Protein AF-A0A352N888-F1 (afdb_monomer_lite)

Foldseek 3Di:
DQAAEFEEEFAPDPLGVLVQVVLVVVLCVVPVSYDYDYDHDYAVLQVDFDDQPAPDDLCRRPVRVVVCQVVVVGFKYKDQPLSADVPHDPQKDKFWDPQFDQLFKFKFFAPVCLVVLVCVVPPDLPDAFEEEDRYPLVVVLCCVVNVNYDYDHDDDDPVVRNVCRNVVVGRMYIDTPLSCVSVVNNVRGSGTDDCVSRPGGPSRRIMMMMGGQPDVVVLVVLQVQFDAEEEAECEAADNVQGDPVRLVLQQQFQEEEEEDRHDPVSNVSHDPNHHYHYQYDDPPDDHDDPVNVLVVSVVCRSHSTSYYYYFYAFCVPVNCVVVSVVSCVSSVGHYDYHTGHHLLNLVCVFLLHQDDPPFFPHEEEEEADPPDDRDPPPADLCNLQVGKYKYWPCLQVQLVPLVVNVVSPPDQQWKKKKWWSRPHLQPTDIDIDGSVVSNVDRDPDPDPDITIMMITGPSNDPVRGDFQDFLQSQFEEEEQDEPLCQVVLCVLCVVRSYHYDYDHQWYKAFPDDPCPVVVQQVAQEEEEEALVLLVLSVVSCVVVVHDPVSGHAYQYAADRNQVSCVVVVHGHPFHQDDDNDLVSSLVRCLVPPAAAGEYEYEAAPPDDCVNVVSSVVRNYHYDYDHRIYIDGDEDQDDGDGQAYEALDLSSVVSCCVRPRPCVCANHEYEYLDDRNVVSCVVVVPDHHYQYFPHSDSSSRSVSSSVVSVVVVVVVVD

pLDDT: mean 87.24, std 11.99, range [39.78, 98.56]

Sequence (717 aa):
MKRVKIKVGTRGSKLSVAQTSDSLDKLKAILPCIEFKLETVSTPGDRDRKTDLKVSPADFFTKDLDDAIRSRKIDCAIHSAKDLPDPMPEGIDWFWLPWCEDARDVIIMPEMAKLRILKLKIINRKSKMRIGVSSARREEYCRKKFPKAELLPIRGNIDDRIAQLDAGKFDMLIMAAAGLKRLGLENRISEYIDERELAPPEGQGWLALTYRKEDGIFNEIRKLFVKSVVFAGAGPGDADLATLAAVDALRICDVCLYDALISSDLLKNLPETARMLFVGKRSGCHSMKQDEINALIAKFARQGKSVVRLKGGDPTIFGRLAEEIETLDKLELPYRVIPGVSSLNAVGATGLMLTRRGLSRGFSVMTPRRSGSSEFQHVSKEERLSFPSVFFMGLSETANIAKFLIKDGRSRNTPAAVVISAGNEIQQEVIIGSLSGFARSVIKIPGSEAPGIFIVGENADPKYLLKKNGALQGKKILLTCSDSIMDKAVNKVRELGGIPVRMPMIRLEENRRDACSTLLKTYDWIMLTSPSAVKIFIESLKKERYDFRRLPKIIVCGPGTADEFRRNGISPDIEASDSYGAEGLLKAITLHVKKGDKVLRLCSDKASKEISCELRKLGATVTDEILYRNVLVKYDKLPEFDAAIFASSSAVESFRANFGLEKLKGKDTVVIGRPTLGTLKKFKYKGSIILAKEATINGCIESLAEKLIEKKILNQR

Structure (mmCIF, N/CA/C/O backbone):
data_AF-A0A352N888-F1
#
_entry.id   AF-A0A352N888-F1
#
loop_
_atom_site.group_PDB
_atom_site.id
_atom_site.type_symbol
_atom_site.label_atom_id
_atom_site.label_alt_id
_atom_site.label_comp_id
_atom_site.label_asym_id
_atom_site.label_entity_id
_atom_site.label_seq_id
_atom_site.pdbx_PDB_ins_code
_atom_site.Cartn_x
_atom_site.Cartn_y
_atom_site.Cartn_z
_atom_site.occupancy
_atom_site.B_iso_or_equiv
_atom_site.auth_seq_id
_atom_site.auth_comp_id
_atom_site.auth_asym_id
_atom_site.auth_atom_id
_atom_site.pdbx_PDB_model_num
ATOM 1 N N . MET A 1 1 ? -31.368 -34.294 15.767 1.00 55.78 1 MET A N 1
ATOM 2 C CA . MET A 1 1 ? -29.961 -34.069 15.355 1.00 55.78 1 MET A CA 1
ATOM 3 C C . MET A 1 1 ? -29.058 -34.379 16.541 1.00 55.78 1 MET A C 1
ATOM 5 O O . MET A 1 1 ? -29.408 -33.975 17.645 1.00 55.78 1 MET A O 1
ATOM 9 N N . LYS A 1 2 ? -27.957 -35.123 16.358 1.00 68.88 2 LYS A N 1
ATOM 10 C CA . LYS A 1 2 ? -26.985 -35.366 17.442 1.00 68.88 2 LYS A CA 1
ATOM 11 C C . LYS A 1 2 ? -26.352 -34.023 17.836 1.00 68.88 2 LYS A C 1
ATOM 13 O O . LYS A 1 2 ? -25.836 -33.335 16.963 1.00 68.88 2 LYS A O 1
ATOM 18 N N . ARG A 1 3 ? -26.436 -33.640 19.115 1.00 83.12 3 ARG A N 1
ATOM 19 C CA . ARG A 1 3 ? -25.760 -32.445 19.647 1.00 83.12 3 ARG A CA 1
ATOM 20 C C . ARG A 1 3 ? -24.332 -32.804 20.044 1.00 83.12 3 ARG A C 1
ATOM 22 O O . ARG A 1 3 ? -24.127 -33.825 20.700 1.00 83.12 3 ARG A O 1
ATOM 29 N N . VAL A 1 4 ? -23.370 -31.975 19.656 1.00 93.00 4 VAL A N 1
ATOM 30 C CA . VAL A 1 4 ? -21.971 -32.103 20.088 1.00 93.00 4 VAL A CA 1
ATOM 31 C C . VAL A 1 4 ? -21.832 -31.404 21.434 1.00 93.00 4 VAL A C 1
ATOM 33 O O . VAL A 1 4 ? -22.221 -30.247 21.557 1.00 93.00 4 VAL A O 1
ATOM 36 N N . LYS A 1 5 ? -21.305 -32.091 22.450 1.00 94.94 5 LYS A N 1
ATOM 37 C CA . LYS A 1 5 ? -21.079 -31.508 23.779 1.00 94.94 5 LYS A CA 1
ATOM 38 C C . LYS A 1 5 ? -19.628 -31.060 23.902 1.00 94.94 5 LYS A C 1
ATOM 40 O O . LYS A 1 5 ? -18.742 -31.869 23.653 1.00 94.94 5 LYS A O 1
ATOM 45 N N . ILE A 1 6 ? -19.406 -29.812 24.305 1.00 96.56 6 ILE A N 1
ATOM 46 C CA . ILE A 1 6 ? -18.071 -29.219 24.463 1.00 96.56 6 ILE A CA 1
ATOM 47 C C . ILE A 1 6 ? -17.914 -28.693 25.888 1.00 96.56 6 ILE A C 1
ATOM 49 O O . ILE A 1 6 ? -18.720 -27.877 26.341 1.00 96.56 6 ILE A O 1
ATOM 53 N N . LYS A 1 7 ? -16.867 -29.131 26.591 1.00 97.12 7 LYS A N 1
ATOM 54 C CA . LYS A 1 7 ? -16.485 -28.599 27.904 1.00 97.12 7 LYS A CA 1
ATOM 55 C C . LYS A 1 7 ? -15.584 -27.380 27.739 1.00 97.12 7 LYS A C 1
ATOM 57 O O . LYS A 1 7 ? -14.495 -27.483 27.180 1.00 97.12 7 LYS A O 1
ATOM 62 N N . VAL A 1 8 ? -16.013 -26.240 28.264 1.00 97.19 8 VAL A N 1
ATOM 63 C CA . VAL A 1 8 ? -15.308 -24.963 28.128 1.00 97.19 8 VAL A CA 1
ATOM 64 C C . VAL A 1 8 ? -14.753 -24.545 29.478 1.00 97.19 8 VAL A C 1
ATOM 66 O O . VAL A 1 8 ? -15.510 -24.283 30.410 1.00 97.19 8 VAL A O 1
ATOM 69 N N . GLY A 1 9 ? -13.432 -24.466 29.579 1.00 94.44 9 GLY A N 1
ATOM 70 C CA . GLY A 1 9 ? -12.739 -23.998 30.767 1.00 94.44 9 GLY A CA 1
ATOM 71 C C . GLY A 1 9 ? -12.758 -22.482 30.908 1.00 94.44 9 GLY A C 1
ATOM 72 O O . GLY A 1 9 ? -12.580 -21.740 29.940 1.00 94.44 9 GLY A O 1
ATOM 73 N N . THR A 1 10 ? -12.907 -22.013 32.143 1.00 93.12 10 THR A N 1
ATOM 74 C CA . THR A 1 10 ? -12.678 -20.612 32.505 1.00 93.12 10 THR A CA 1
ATOM 75 C C . THR A 1 10 ? -12.127 -20.479 33.920 1.00 93.12 10 THR A C 1
ATOM 77 O O . THR A 1 10 ? -12.243 -21.392 34.740 1.00 93.12 10 THR A O 1
ATOM 80 N N . ARG A 1 11 ? -11.532 -19.328 34.233 1.00 89.31 11 ARG A N 1
ATOM 81 C CA . ARG A 1 11 ? -11.118 -18.996 35.604 1.00 89.31 11 ARG A CA 1
ATOM 82 C C . ARG A 1 11 ? -12.330 -18.672 36.474 1.00 89.31 11 ARG A C 1
ATOM 84 O O . ARG A 1 11 ? -13.350 -18.197 35.984 1.00 89.31 11 ARG A O 1
ATOM 91 N N . GLY A 1 12 ? -12.190 -18.852 37.786 1.00 85.69 12 GLY A N 1
ATOM 92 C CA . GLY A 1 12 ? -13.274 -18.619 38.749 1.00 85.69 12 GLY A CA 1
ATOM 93 C C . GLY A 1 12 ? -13.625 -17.146 38.997 1.00 85.69 12 GLY A C 1
ATOM 94 O O . GLY A 1 12 ? -14.598 -16.864 39.693 1.00 85.69 12 GLY A O 1
ATOM 95 N N . SER A 1 13 ? -12.852 -16.191 38.466 1.00 86.56 13 SER A N 1
ATOM 96 C CA . SER A 1 13 ? -13.155 -14.765 38.636 1.00 86.56 13 SER A CA 1
ATOM 97 C C . SER A 1 13 ? -14.479 -14.390 37.954 1.00 86.56 13 SER A C 1
ATOM 99 O O . SER A 1 13 ? -14.783 -14.879 36.865 1.00 86.56 13 SER A O 1
ATOM 101 N N . LYS A 1 14 ? -15.247 -13.465 38.548 1.00 89.69 14 LYS A N 1
ATOM 102 C CA . LYS A 1 14 ? -16.517 -12.983 37.969 1.00 89.69 14 LYS A CA 1
ATOM 103 C C . LYS A 1 14 ? -16.363 -12.490 36.530 1.00 89.69 14 LYS A C 1
ATOM 105 O O . LYS A 1 14 ? -17.192 -12.812 35.689 1.00 89.69 14 LYS A O 1
ATOM 110 N N . LEU A 1 15 ? -15.286 -11.754 36.239 1.00 91.50 15 LEU A N 1
ATOM 111 C CA . LEU A 1 15 ? -14.993 -11.277 34.885 1.00 91.50 15 LEU A CA 1
ATOM 112 C C . LEU A 1 15 ? -14.774 -12.443 33.917 1.00 91.50 15 LEU A C 1
ATOM 114 O O . LEU A 1 15 ? -15.304 -12.424 32.811 1.00 91.50 15 LEU A O 1
ATOM 118 N N . SER A 1 16 ? -13.999 -13.448 34.331 1.00 91.31 16 SER A N 1
ATOM 119 C CA . SER A 1 16 ? -13.699 -14.626 33.513 1.00 91.31 16 SER A CA 1
ATOM 120 C C . SER A 1 16 ? -14.950 -15.448 33.211 1.00 91.31 16 SER A C 1
ATOM 122 O O . SER A 1 16 ? -15.167 -15.832 32.063 1.00 91.31 16 SER A O 1
ATOM 124 N N . VAL A 1 17 ? -15.815 -15.647 34.205 1.00 93.25 17 VAL A N 1
ATOM 125 C CA . VAL A 1 17 ? -17.104 -16.321 34.014 1.00 93.25 17 VAL A CA 1
ATOM 126 C C . VAL A 1 17 ? -18.014 -15.502 33.095 1.00 93.25 17 VAL A C 1
ATOM 128 O O . VAL A 1 17 ? -18.524 -16.052 32.124 1.00 93.25 17 VAL A O 1
ATOM 131 N N . ALA A 1 18 ? -18.153 -14.193 33.333 1.00 93.44 18 ALA A N 1
ATOM 132 C CA . ALA A 1 18 ? -19.006 -13.313 32.531 1.00 93.44 18 ALA A CA 1
ATOM 133 C C . ALA A 1 18 ? -18.583 -13.273 31.053 1.00 93.44 18 ALA A C 1
ATOM 135 O O . ALA A 1 18 ? -19.405 -13.512 30.173 1.00 93.44 18 ALA A O 1
ATOM 136 N N . GLN A 1 19 ? -17.292 -13.053 30.771 1.00 94.31 19 GLN A N 1
ATOM 137 C CA . GLN A 1 19 ? -16.786 -13.005 29.392 1.00 94.31 19 GLN A CA 1
ATOM 138 C C . GLN A 1 19 ? -16.928 -14.356 28.671 1.00 94.31 19 GLN A C 1
ATOM 140 O O . GLN A 1 19 ? -17.168 -14.391 27.464 1.00 94.31 19 GLN A O 1
ATOM 145 N N . THR A 1 20 ? -16.776 -15.468 29.403 1.00 95.81 20 THR A N 1
ATOM 146 C CA . THR A 1 20 ? -16.915 -16.811 28.829 1.00 95.81 20 THR A CA 1
ATOM 147 C C . THR A 1 20 ? -18.380 -17.089 28.532 1.00 95.81 20 THR A C 1
ATOM 149 O O . THR A 1 20 ? -18.689 -17.462 27.411 1.00 95.81 20 THR A O 1
ATOM 152 N N . SER A 1 21 ? -19.285 -16.837 29.484 1.00 95.25 21 SER A N 1
ATOM 153 C CA . SER A 1 21 ? -20.726 -17.039 29.294 1.00 95.25 21 SER A CA 1
ATOM 154 C C . SER A 1 21 ? -21.257 -16.247 28.100 1.00 95.25 21 SER A C 1
ATOM 156 O O . SER A 1 21 ? -21.845 -16.842 27.205 1.00 95.25 21 SER A O 1
ATOM 158 N N . ASP A 1 22 ? -20.957 -14.945 28.026 1.00 95.19 22 ASP A N 1
ATOM 159 C CA . ASP A 1 22 ? -21.370 -14.087 26.904 1.00 95.19 22 ASP A CA 1
ATOM 160 C C . ASP A 1 22 ? -20.848 -14.611 25.553 1.00 95.19 22 ASP A C 1
ATOM 162 O O . ASP A 1 22 ? -21.577 -14.666 24.561 1.00 95.19 22 ASP A O 1
ATOM 166 N N . SER A 1 23 ? -19.595 -15.076 25.515 1.00 96.25 23 SER A N 1
ATOM 167 C CA . SER A 1 23 ? -19.020 -15.677 24.307 1.00 96.25 23 SER A CA 1
ATOM 168 C C . SER A 1 23 ? -19.720 -16.979 23.914 1.00 96.25 23 SER A C 1
ATOM 170 O O . SER A 1 23 ? -19.954 -17.216 22.730 1.00 96.25 23 SER A O 1
ATOM 172 N N . LEU A 1 24 ? -20.062 -17.828 24.885 1.00 96.12 24 LEU A N 1
ATOM 173 C CA . LEU A 1 24 ? -20.747 -19.097 24.639 1.00 96.12 24 LEU A CA 1
ATOM 174 C C . LEU A 1 24 ? -22.190 -18.896 24.186 1.00 96.12 24 LEU A C 1
ATOM 176 O O . LEU A 1 24 ? -22.634 -19.615 23.293 1.00 96.12 24 LEU A O 1
ATOM 180 N N . ASP A 1 25 ? -22.896 -17.905 24.727 1.00 95.75 25 ASP A N 1
ATOM 181 C CA . ASP A 1 25 ? -24.248 -17.555 24.289 1.00 95.75 25 ASP A CA 1
ATOM 182 C C . ASP A 1 25 ? -24.246 -17.107 22.822 1.00 95.75 25 ASP A C 1
ATOM 184 O O . ASP A 1 25 ? -25.047 -17.586 22.012 1.00 95.75 25 ASP A O 1
ATOM 188 N N . LYS A 1 26 ? -23.273 -16.272 22.438 1.00 96.75 26 LYS A N 1
ATOM 189 C CA . LYS A 1 26 ? -23.084 -15.843 21.046 1.00 96.75 26 LYS A CA 1
ATOM 190 C C . LYS A 1 26 ? -22.655 -16.995 20.131 1.00 96.75 26 LYS A C 1
ATOM 192 O O . LYS A 1 26 ? -23.202 -17.129 19.038 1.00 96.75 26 LYS A O 1
ATOM 197 N N . LEU A 1 27 ? -21.732 -17.863 20.562 1.00 96.31 27 LEU A N 1
ATOM 198 C CA . LEU A 1 27 ? -21.344 -19.055 19.793 1.00 96.31 27 LEU A CA 1
ATOM 199 C C . LEU A 1 27 ? -22.524 -20.012 19.598 1.00 96.31 27 LEU A C 1
ATOM 201 O O . LEU A 1 27 ? -22.714 -20.522 18.499 1.00 96.31 27 LEU A O 1
ATOM 205 N N . LYS A 1 28 ? -23.341 -20.233 20.630 1.00 95.25 28 LYS A N 1
ATOM 206 C CA . LYS A 1 28 ? -24.529 -21.096 20.576 1.00 95.25 28 LYS A CA 1
ATOM 207 C C . LYS A 1 28 ? -25.594 -20.557 19.623 1.00 95.25 28 LYS A C 1
ATOM 209 O O . LYS A 1 28 ? -26.256 -21.348 18.955 1.00 95.25 28 LYS A O 1
ATOM 214 N N . ALA A 1 29 ? -25.745 -19.235 19.534 1.00 96.12 29 ALA A N 1
ATOM 215 C CA . ALA A 1 29 ? -26.638 -18.606 18.564 1.00 96.12 29 ALA A CA 1
ATOM 216 C C . ALA A 1 29 ? -26.194 -18.861 17.110 1.00 96.12 29 ALA A C 1
ATOM 218 O O . ALA A 1 29 ? -27.038 -19.045 16.237 1.00 96.12 29 ALA A O 1
ATOM 219 N N . ILE A 1 30 ? -24.880 -18.915 16.859 1.00 96.19 30 ILE A N 1
ATOM 220 C CA . ILE A 1 30 ? -24.301 -19.198 15.534 1.00 96.19 30 ILE A CA 1
ATOM 221 C C . ILE A 1 30 ? -24.311 -20.708 15.234 1.00 96.19 30 ILE A C 1
ATOM 223 O O . ILE A 1 30 ? -24.574 -21.119 14.106 1.00 96.19 30 ILE A O 1
ATOM 227 N N . LEU A 1 31 ? -24.035 -21.540 16.242 1.00 95.69 31 LEU A N 1
ATOM 228 C CA . LEU A 1 31 ? -23.850 -22.989 16.135 1.00 95.69 31 LEU A CA 1
ATOM 229 C C . LEU A 1 31 ? -24.809 -23.746 17.075 1.00 95.69 31 LEU A C 1
ATOM 231 O O . LEU A 1 31 ? -24.374 -24.338 18.067 1.00 95.69 31 LEU A O 1
ATOM 235 N N . PRO A 1 32 ? -26.120 -23.803 16.766 1.00 93.56 32 PRO A N 1
ATOM 236 C CA . PRO A 1 32 ? -27.127 -24.425 17.636 1.00 93.56 32 PRO A CA 1
ATOM 237 C C . PRO A 1 32 ? -26.986 -25.953 17.764 1.00 93.56 32 PRO A C 1
ATOM 239 O O . PRO A 1 32 ? -27.636 -26.577 18.607 1.00 93.56 32 PRO A O 1
ATOM 242 N N . CYS A 1 33 ? -26.151 -26.578 16.928 1.00 93.44 33 CYS A N 1
ATOM 243 C CA . CYS A 1 33 ? -25.806 -27.997 17.011 1.00 93.44 33 CYS A CA 1
ATOM 244 C C . CYS A 1 33 ? -24.813 -28.321 18.143 1.00 93.44 33 CYS A C 1
ATOM 246 O O . CYS A 1 33 ? -24.632 -29.501 18.462 1.00 93.44 33 CYS A O 1
ATOM 248 N N . ILE A 1 34 ? -24.203 -27.304 18.761 1.00 95.06 34 ILE A N 1
ATOM 249 C CA . ILE A 1 34 ? -23.229 -27.450 19.841 1.00 95.06 34 ILE A CA 1
ATOM 250 C C . ILE A 1 34 ? -23.867 -27.076 21.182 1.00 95.06 34 ILE A C 1
ATOM 252 O O . ILE A 1 34 ? -24.512 -26.041 21.341 1.00 95.06 34 ILE A O 1
ATOM 256 N N . GLU A 1 35 ? -23.666 -27.935 22.172 1.00 95.00 35 GLU A N 1
ATOM 257 C CA . GLU A 1 35 ? -24.027 -27.712 23.564 1.00 95.00 35 GLU A CA 1
ATOM 258 C C . GLU A 1 35 ? -22.752 -27.444 24.372 1.00 95.00 35 GLU A C 1
ATOM 260 O O . GLU A 1 35 ? -21.935 -28.340 24.590 1.00 95.00 35 GLU A O 1
ATOM 265 N N . PHE A 1 36 ? -22.574 -26.199 24.812 1.00 95.56 36 PHE A N 1
ATOM 266 C CA . PHE A 1 36 ? -21.433 -25.803 25.634 1.00 95.56 36 PHE A CA 1
ATOM 267 C C . PHE A 1 36 ? -21.724 -26.017 27.120 1.00 95.56 36 PHE A C 1
ATOM 269 O O . PHE A 1 36 ? -22.759 -25.586 27.629 1.00 95.56 36 PHE A O 1
ATOM 276 N N . LYS A 1 37 ? -20.780 -26.641 27.826 1.00 95.19 37 LYS A N 1
ATOM 277 C CA . LYS A 1 37 ? -20.800 -26.811 29.279 1.00 95.19 37 LYS A CA 1
ATOM 278 C C . LYS A 1 37 ? -19.618 -26.066 29.888 1.00 95.19 37 LYS A C 1
ATOM 280 O O . LYS A 1 37 ? -18.471 -26.431 29.651 1.00 95.19 37 LYS A O 1
ATOM 285 N N . LEU A 1 38 ? -19.904 -25.039 30.681 1.00 95.00 38 LEU A N 1
ATOM 286 C CA . LEU A 1 38 ? -18.887 -24.261 31.384 1.00 95.00 38 LEU A CA 1
ATOM 287 C C . LEU A 1 38 ? -18.305 -25.061 32.560 1.00 95.00 38 LEU A C 1
ATOM 289 O O . LEU A 1 38 ? -19.057 -25.592 33.378 1.00 95.00 38 LEU A O 1
ATOM 293 N N . GLU A 1 39 ? -16.980 -25.109 32.671 1.00 92.44 39 GLU A N 1
ATOM 294 C CA . GLU A 1 39 ? -16.259 -25.690 33.805 1.00 92.44 39 GLU A CA 1
ATOM 295 C C . GLU A 1 39 ? -15.243 -24.678 34.351 1.00 92.44 39 GLU A C 1
ATOM 297 O O . GLU A 1 39 ? -14.449 -24.089 33.615 1.00 92.44 39 GLU A O 1
ATOM 302 N N . THR A 1 40 ? -15.273 -24.443 35.662 1.00 87.62 40 THR A N 1
ATOM 303 C CA . THR A 1 40 ? -14.330 -23.536 36.318 1.00 87.62 40 THR A CA 1
ATOM 304 C C . THR A 1 40 ? -13.068 -24.289 36.723 1.00 87.62 40 THR A C 1
ATOM 306 O O . THR A 1 40 ? -13.117 -25.290 37.437 1.00 87.62 40 THR A O 1
ATOM 309 N N . VAL A 1 41 ? -11.913 -23.791 36.285 1.00 81.50 41 VAL A N 1
ATOM 310 C CA . VAL A 1 41 ? -10.599 -24.316 36.670 1.00 81.50 41 VAL A CA 1
ATOM 311 C C . VAL A 1 41 ? -9.991 -23.372 37.697 1.00 81.50 41 VAL A C 1
ATOM 313 O O . VAL A 1 41 ? -9.923 -22.157 37.502 1.00 81.50 41 VAL A O 1
ATOM 316 N N . SER A 1 42 ? -9.583 -23.924 38.837 1.00 69.31 42 SER A N 1
ATOM 317 C CA . SER A 1 42 ? -8.995 -23.132 39.911 1.00 69.31 42 SER A CA 1
ATOM 318 C C . SER A 1 42 ? -7.508 -22.904 39.644 1.00 69.31 42 SER A C 1
ATOM 320 O O . SER A 1 42 ? -6.723 -23.844 39.722 1.00 69.31 42 SER A O 1
ATOM 322 N N . THR A 1 43 ? -7.143 -21.656 39.348 1.00 62.12 43 THR A N 1
ATOM 323 C CA . THR A 1 43 ? -5.779 -21.254 38.962 1.00 62.12 43 THR A CA 1
ATOM 324 C C . THR A 1 43 ? -4.991 -20.653 40.140 1.00 62.12 43 THR A C 1
ATOM 326 O O . THR A 1 43 ? -5.599 -20.007 41.004 1.00 62.12 43 THR A O 1
ATOM 329 N N . PRO A 1 44 ? -3.650 -20.791 40.216 1.00 56.94 44 PRO A N 1
ATOM 330 C CA . PRO A 1 44 ? -2.812 -20.094 41.188 1.00 56.94 44 PRO A CA 1
ATOM 331 C C . PRO A 1 44 ? -2.936 -18.575 41.096 1.00 56.94 44 PRO A C 1
ATOM 333 O O . PRO A 1 44 ? -2.892 -17.929 42.132 1.00 56.94 44 PRO A O 1
ATOM 336 N N . GLY A 1 45 ? -3.189 -17.992 39.918 1.00 54.19 45 GLY A N 1
ATOM 337 C CA . GLY A 1 45 ? -3.396 -16.544 39.763 1.00 54.19 45 GLY A CA 1
ATOM 338 C C . GLY A 1 45 ? -4.600 -15.980 40.536 1.00 54.19 45 GLY A C 1
ATOM 339 O O . GLY A 1 45 ? -4.640 -14.781 40.813 1.00 54.19 45 GLY A O 1
ATOM 340 N N . ASP A 1 46 ? -5.556 -16.833 40.924 1.00 54.44 46 ASP A N 1
ATOM 341 C CA . ASP A 1 46 ? -6.674 -16.475 41.810 1.00 54.44 46 ASP A CA 1
ATOM 342 C C . ASP A 1 46 ? -6.346 -16.688 43.307 1.00 54.44 46 ASP A C 1
ATOM 344 O O . ASP A 1 46 ? -6.984 -16.084 44.174 1.00 54.44 46 ASP A O 1
ATOM 348 N N . ARG A 1 47 ? -5.340 -17.519 43.628 1.00 55.22 47 ARG A N 1
ATOM 349 C CA . ARG A 1 47 ? -4.927 -17.874 45.003 1.00 55.22 47 ARG A CA 1
ATOM 350 C C . ARG A 1 47 ? -3.687 -17.106 45.483 1.00 55.22 47 ARG A C 1
ATOM 352 O O . ARG A 1 47 ? -3.553 -16.840 46.676 1.00 55.22 47 ARG A O 1
ATOM 359 N N . ASP A 1 48 ? -2.801 -16.720 44.570 1.00 61.12 48 ASP A N 1
ATOM 360 C CA . ASP A 1 48 ? -1.541 -16.035 44.836 1.00 61.12 48 ASP A CA 1
ATOM 361 C C . ASP A 1 48 ? -1.710 -14.513 44.746 1.00 61.12 48 ASP A C 1
ATOM 363 O O . ASP A 1 48 ? -1.771 -13.900 43.678 1.00 61.12 48 ASP A O 1
ATOM 367 N N . ARG A 1 49 ? -1.782 -13.889 45.924 1.00 61.41 49 ARG A N 1
ATOM 368 C CA . ARG A 1 49 ? -1.890 -12.433 46.087 1.00 61.41 49 ARG A CA 1
ATOM 369 C C . ARG A 1 49 ? -0.541 -11.754 46.362 1.00 61.41 49 ARG A C 1
ATOM 371 O O . ARG A 1 49 ? -0.538 -10.548 46.602 1.00 61.41 49 ARG A O 1
ATOM 378 N N . LYS A 1 50 ? 0.577 -12.495 46.359 1.00 58.88 50 LYS A N 1
ATOM 379 C CA . LYS A 1 50 ? 1.899 -12.007 46.793 1.00 58.88 50 LYS A CA 1
ATOM 380 C C . LYS A 1 50 ? 2.877 -11.788 45.632 1.00 58.88 50 LYS A C 1
ATOM 382 O O . LYS A 1 50 ? 3.623 -10.814 45.673 1.00 58.88 50 LYS A O 1
ATOM 387 N N . THR A 1 51 ? 2.857 -12.625 44.595 1.00 63.31 51 THR A N 1
ATOM 388 C CA . THR A 1 51 ? 3.816 -12.554 43.468 1.00 63.31 51 THR A CA 1
ATOM 389 C C . THR A 1 51 ? 3.595 -11.335 42.580 1.00 63.31 51 THR A C 1
ATOM 391 O O . THR A 1 51 ? 2.485 -11.175 42.077 1.00 63.31 51 THR A O 1
ATOM 394 N N . ASP A 1 52 ? 4.615 -10.487 42.346 1.00 62.47 52 ASP A N 1
ATOM 395 C CA . ASP A 1 52 ? 4.536 -9.275 41.503 1.00 62.47 52 ASP A CA 1
ATOM 396 C C . ASP A 1 52 ? 4.124 -9.585 40.035 1.00 62.47 52 ASP A C 1
ATOM 398 O O . ASP A 1 52 ? 4.822 -10.305 39.327 1.00 62.47 52 ASP A O 1
ATOM 402 N N . LEU A 1 53 ? 2.995 -9.033 39.550 1.00 65.38 53 LEU A N 1
ATOM 403 C CA . LEU A 1 53 ? 2.501 -9.226 38.171 1.00 65.38 53 LEU A CA 1
ATOM 404 C C . LEU A 1 53 ? 3.476 -8.668 37.140 1.00 65.38 53 LEU A C 1
ATOM 406 O O . LEU A 1 53 ? 3.468 -9.099 35.994 1.00 65.38 53 LEU A O 1
ATOM 410 N N . LYS A 1 54 ? 4.318 -7.712 37.541 1.00 63.31 54 LYS A N 1
ATOM 411 C CA . LYS A 1 54 ? 5.333 -7.116 36.671 1.00 63.31 54 LYS A CA 1
ATOM 412 C C . LYS A 1 54 ? 6.490 -8.070 36.350 1.00 63.31 54 LYS A C 1
ATOM 414 O O . LYS A 1 54 ? 7.191 -7.826 35.378 1.00 63.31 54 LYS A O 1
ATOM 419 N N . VAL A 1 55 ? 6.686 -9.123 37.149 1.00 65.06 55 VAL A N 1
ATOM 420 C CA . VAL A 1 55 ? 7.761 -10.126 36.987 1.00 65.06 55 VAL A CA 1
ATOM 421 C C . VAL A 1 55 ? 7.213 -11.548 36.830 1.00 65.06 55 VAL A C 1
ATOM 423 O O . VAL A 1 55 ? 7.955 -12.519 36.942 1.00 65.06 55 VAL A O 1
ATOM 426 N N . SER A 1 56 ? 5.904 -11.681 36.607 1.00 65.75 56 SER A N 1
ATOM 427 C CA . SER A 1 56 ? 5.261 -12.983 36.435 1.00 65.75 56 SER A CA 1
ATOM 428 C C . SER A 1 56 ? 5.537 -13.562 35.036 1.00 65.75 56 SER A C 1
ATOM 430 O O . SER A 1 56 ? 5.698 -12.790 34.088 1.00 65.75 56 SER A O 1
ATOM 432 N N . PRO A 1 57 ? 5.572 -14.900 34.885 1.00 68.88 57 PRO A N 1
ATOM 433 C CA . PRO A 1 57 ? 5.682 -15.559 33.581 1.00 68.88 57 PRO A CA 1
ATOM 434 C C . PRO A 1 57 ? 4.578 -15.134 32.600 1.00 68.88 57 PRO A C 1
ATOM 436 O O . PRO A 1 57 ? 3.473 -14.785 33.015 1.00 68.88 57 PRO A O 1
ATOM 439 N N . ALA A 1 58 ? 4.852 -15.204 31.293 1.00 70.62 58 ALA A N 1
ATOM 440 C CA . ALA A 1 58 ? 3.903 -14.794 30.249 1.00 70.62 58 ALA A CA 1
ATOM 441 C C . ALA A 1 58 ? 2.606 -15.628 30.231 1.00 70.62 58 ALA A C 1
ATOM 443 O O . ALA A 1 58 ? 1.560 -15.129 29.834 1.00 70.62 58 ALA A O 1
ATOM 444 N N . ASP A 1 59 ? 2.663 -16.876 30.697 1.00 71.75 59 ASP A N 1
ATOM 445 C CA . ASP A 1 59 ? 1.554 -17.831 30.774 1.00 71.75 59 ASP A CA 1
ATOM 446 C C . ASP A 1 59 ? 0.866 -17.854 32.153 1.00 71.75 59 ASP A C 1
ATOM 448 O O . ASP A 1 59 ? 0.016 -18.708 32.410 1.00 71.75 59 ASP A O 1
ATOM 452 N N . PHE A 1 60 ? 1.191 -16.912 33.050 1.00 74.56 60 PHE A N 1
ATOM 453 C CA . PHE A 1 60 ? 0.724 -16.902 34.445 1.00 74.56 60 PHE A CA 1
ATOM 454 C C . PHE A 1 60 ? -0.803 -17.038 34.598 1.00 74.56 60 PHE A C 1
ATOM 456 O O . PHE A 1 60 ? -1.284 -17.580 35.592 1.00 74.56 60 PHE A O 1
ATOM 463 N N . PHE A 1 61 ? -1.576 -16.553 33.621 1.00 72.94 61 PHE A N 1
ATOM 464 C CA . PHE A 1 61 ? -3.040 -16.612 33.636 1.00 72.94 61 PHE A CA 1
ATOM 465 C C . PHE A 1 61 ? -3.654 -17.716 32.769 1.00 72.94 61 PHE A C 1
ATOM 467 O O . PHE A 1 61 ? -4.871 -17.913 32.848 1.00 72.94 61 PHE A O 1
ATOM 474 N N . THR A 1 62 ? -2.866 -18.403 31.938 1.00 83.25 62 THR A N 1
ATOM 475 C CA . THR A 1 62 ? -3.371 -19.399 30.976 1.00 83.25 62 THR A CA 1
ATOM 476 C C . THR A 1 62 ? -2.926 -20.819 31.299 1.00 83.25 62 THR A C 1
ATOM 478 O O . THR A 1 62 ? -3.678 -21.749 31.018 1.00 83.25 62 THR A O 1
ATOM 481 N N . LYS A 1 63 ? -1.779 -20.993 31.967 1.00 86.06 63 LYS A N 1
ATOM 482 C CA . LYS A 1 63 ? -1.109 -22.285 32.151 1.00 86.06 63 LYS A CA 1
ATOM 483 C C . LYS A 1 63 ? -2.015 -23.428 32.620 1.00 86.06 63 LYS A C 1
ATOM 485 O O . LYS A 1 63 ? -2.027 -24.478 31.989 1.00 86.06 63 LYS A O 1
ATOM 490 N N . ASP A 1 64 ? -2.811 -23.248 33.678 1.00 86.38 64 ASP A N 1
ATOM 491 C CA . ASP A 1 64 ? -3.640 -24.359 34.184 1.00 86.38 64 ASP A CA 1
ATOM 492 C C . ASP A 1 64 ? -4.797 -24.717 33.245 1.00 86.38 64 ASP A C 1
ATOM 494 O O . ASP A 1 64 ? -5.245 -25.864 33.216 1.00 86.38 64 ASP A O 1
ATOM 498 N N . LEU A 1 65 ? -5.309 -23.734 32.497 1.00 90.50 65 LEU A N 1
ATOM 499 C CA . LEU A 1 65 ? -6.326 -23.970 31.476 1.00 90.50 65 LEU A CA 1
ATOM 500 C C . LEU A 1 65 ? -5.700 -24.701 30.285 1.00 90.50 65 LEU A C 1
ATOM 502 O O . LEU A 1 65 ? -6.270 -25.687 29.823 1.00 90.50 65 LEU A O 1
ATOM 506 N N . ASP A 1 66 ? -4.499 -24.305 29.865 1.00 91.62 66 ASP A N 1
ATOM 507 C CA . ASP A 1 66 ? -3.739 -24.993 28.818 1.00 91.62 66 ASP A CA 1
ATOM 508 C C . ASP A 1 66 ? -3.433 -26.453 29.219 1.00 91.62 66 ASP A C 1
ATOM 510 O O . ASP A 1 66 ? -3.645 -27.384 28.437 1.00 91.62 66 ASP A O 1
ATOM 514 N N . ASP A 1 67 ? -3.038 -26.699 30.471 1.00 90.44 67 ASP A N 1
ATOM 515 C CA . ASP A 1 67 ? -2.812 -28.049 31.003 1.00 90.44 67 ASP A CA 1
ATOM 516 C C . ASP A 1 67 ? -4.114 -28.864 31.112 1.00 90.44 67 ASP A C 1
ATOM 518 O O . ASP A 1 67 ? -4.130 -30.076 30.859 1.00 90.44 67 ASP A O 1
ATOM 522 N N . ALA A 1 68 ? -5.241 -28.220 31.428 1.00 92.12 68 ALA A N 1
ATOM 523 C CA . ALA A 1 68 ? -6.558 -28.856 31.419 1.00 92.12 68 ALA A CA 1
ATOM 524 C C . ALA A 1 68 ? -7.022 -29.225 29.994 1.00 92.12 68 ALA A C 1
ATOM 526 O O . ALA A 1 68 ? -7.628 -30.286 29.813 1.00 92.12 68 ALA A O 1
ATOM 527 N N . ILE A 1 69 ? -6.699 -28.405 28.986 1.00 95.06 69 ILE A N 1
ATOM 528 C CA . ILE A 1 69 ? -6.940 -28.691 27.561 1.00 95.06 69 ILE A CA 1
ATOM 529 C C . ILE A 1 69 ? -6.107 -29.902 27.114 1.00 95.06 69 ILE A C 1
ATOM 531 O O . ILE A 1 69 ? -6.648 -30.839 26.513 1.00 95.06 69 ILE A O 1
ATOM 535 N N . ARG A 1 70 ? -4.805 -29.923 27.442 1.00 93.19 70 ARG A N 1
ATOM 536 C CA . ARG A 1 70 ? -3.886 -31.031 27.104 1.00 93.19 70 ARG A CA 1
ATOM 537 C C . ARG A 1 70 ? -4.286 -32.346 27.755 1.00 93.19 70 ARG A C 1
ATOM 539 O O . ARG A 1 70 ? -4.305 -33.381 27.097 1.00 93.19 70 ARG A O 1
ATOM 546 N N . SER A 1 71 ? -4.655 -32.299 29.034 1.00 92.44 71 SER A N 1
ATOM 547 C CA . SER A 1 71 ? -5.113 -33.473 29.789 1.00 92.44 71 SER A CA 1
ATOM 548 C C . SER A 1 71 ? -6.552 -33.895 29.467 1.00 92.44 71 SER A C 1
ATOM 550 O O . SER A 1 71 ? -7.066 -34.815 30.101 1.00 92.44 71 SER A O 1
ATOM 552 N N . ARG A 1 72 ? -7.209 -33.247 28.488 1.00 93.44 72 ARG A N 1
ATOM 553 C CA . ARG A 1 72 ? -8.591 -33.524 28.050 1.00 93.44 72 ARG A CA 1
ATOM 554 C C . ARG A 1 72 ? -9.635 -33.409 29.170 1.00 93.44 72 ARG A C 1
ATOM 556 O O . ARG A 1 72 ? -10.710 -34.002 29.087 1.00 93.44 72 ARG A O 1
ATOM 563 N N . LYS A 1 73 ? -9.340 -32.637 30.221 1.00 93.94 73 LYS A N 1
ATOM 564 C CA . LYS A 1 73 ? -10.325 -32.291 31.259 1.00 93.94 73 LYS A CA 1
ATOM 565 C C . LYS A 1 73 ? -11.387 -31.355 30.687 1.00 93.94 73 LYS A C 1
ATOM 567 O O . LYS A 1 73 ? -12.573 -31.548 30.948 1.00 93.94 73 LYS A O 1
ATOM 572 N N . ILE A 1 74 ? -10.939 -30.414 29.862 1.00 95.69 74 ILE A N 1
ATOM 573 C CA . ILE A 1 74 ? -11.753 -29.495 29.065 1.00 95.69 74 ILE A CA 1
ATOM 574 C C . ILE A 1 74 ? -11.373 -29.615 27.583 1.00 95.69 74 ILE A C 1
ATOM 576 O O . ILE A 1 74 ? -10.314 -30.145 27.235 1.00 95.69 74 ILE A O 1
ATOM 580 N N . ASP A 1 75 ? -12.242 -29.129 26.705 1.00 96.69 75 ASP A N 1
ATOM 581 C CA . ASP A 1 75 ? -12.047 -29.160 25.254 1.00 96.69 75 ASP A CA 1
ATOM 582 C C . ASP A 1 75 ? -11.422 -27.865 24.730 1.00 96.69 75 ASP A C 1
ATOM 584 O O . ASP A 1 75 ? -10.532 -27.907 23.882 1.00 96.69 75 ASP A O 1
ATOM 588 N N . CYS A 1 76 ? -11.830 -26.726 25.289 1.00 97.44 76 CYS A N 1
ATOM 589 C CA . CYS A 1 76 ? -11.251 -25.414 25.014 1.00 97.44 76 CYS A CA 1
ATOM 590 C C . CYS A 1 76 ? -11.331 -24.498 26.236 1.00 97.44 76 CYS A C 1
ATOM 592 O O . CYS A 1 76 ? -11.996 -24.824 27.221 1.00 97.44 76 CYS A O 1
ATOM 594 N N . ALA A 1 77 ? -10.694 -23.332 26.159 1.00 96.81 77 ALA A N 1
ATOM 595 C CA . ALA A 1 77 ? -10.841 -22.258 27.134 1.00 96.81 77 ALA A CA 1
ATOM 596 C C . ALA A 1 77 ? -10.994 -20.895 26.445 1.00 96.81 77 ALA A C 1
ATOM 598 O O . ALA A 1 77 ? -10.566 -20.711 25.305 1.00 96.81 77 ALA A O 1
ATOM 599 N N . ILE A 1 78 ? -11.624 -19.935 27.132 1.00 95.94 78 ILE A N 1
ATOM 600 C CA . ILE A 1 78 ? -11.782 -18.554 26.648 1.00 95.94 78 ILE A CA 1
ATOM 601 C C . ILE A 1 78 ? -11.013 -17.591 27.553 1.00 95.94 78 ILE A C 1
ATOM 603 O O . ILE A 1 78 ? -11.229 -17.522 28.765 1.00 95.94 78 ILE A O 1
ATOM 607 N N . HIS A 1 79 ? -10.143 -16.796 26.935 1.00 92.75 79 HIS A N 1
ATOM 608 C CA . HIS A 1 79 ? -9.232 -15.868 27.595 1.00 92.75 79 HIS A CA 1
ATOM 609 C C . HIS A 1 79 ? -9.410 -14.444 27.074 1.00 92.75 79 HIS A C 1
ATOM 611 O O . HIS A 1 79 ? -9.881 -14.224 25.961 1.00 92.75 79 HIS A O 1
ATOM 617 N N . SER A 1 80 ? -8.970 -13.458 27.857 1.00 93.19 80 SER A N 1
ATOM 618 C CA . SER A 1 80 ? -8.657 -12.146 27.287 1.00 93.19 80 SER A CA 1
ATOM 619 C C . SER A 1 80 ? -7.437 -12.296 26.379 1.00 93.19 80 SER A C 1
ATOM 621 O O . SER A 1 80 ? -6.416 -12.825 26.803 1.00 93.19 80 SER A O 1
ATOM 623 N N . ALA A 1 81 ? -7.529 -11.839 25.130 1.00 94.94 81 ALA A N 1
ATOM 624 C CA . ALA A 1 81 ? -6.510 -12.111 24.116 1.00 94.94 81 ALA A CA 1
ATOM 625 C C . ALA A 1 81 ? -5.125 -11.542 24.468 1.00 94.94 81 ALA A C 1
ATOM 627 O O . ALA A 1 81 ? -4.112 -12.153 24.149 1.00 94.94 81 ALA A O 1
ATOM 628 N N . LYS A 1 82 ? -5.086 -10.397 25.161 1.00 91.69 82 LYS A N 1
ATOM 629 C CA . LYS A 1 82 ? -3.848 -9.780 25.669 1.00 91.69 82 LYS A CA 1
ATOM 630 C C . LYS A 1 82 ? -3.110 -10.598 26.735 1.00 91.69 82 LYS A C 1
ATOM 632 O O . LYS A 1 82 ? -1.974 -10.266 27.050 1.00 91.69 82 LYS A O 1
ATOM 637 N N . ASP A 1 83 ? -3.779 -11.585 27.330 1.00 90.25 83 ASP A N 1
ATOM 638 C CA . ASP A 1 83 ? -3.210 -12.433 28.378 1.00 90.25 83 ASP A CA 1
ATOM 639 C C . ASP A 1 83 ? -2.659 -13.747 27.796 1.00 90.25 83 ASP A C 1
ATOM 641 O O . ASP A 1 83 ? -2.138 -14.564 28.550 1.00 90.25 83 ASP A O 1
ATOM 645 N N . LEU A 1 84 ? -2.790 -13.975 26.480 1.00 91.88 84 LEU A N 1
ATOM 646 C CA . LEU A 1 84 ? -2.186 -15.135 25.833 1.00 91.88 84 LEU A CA 1
ATOM 647 C C . LEU A 1 84 ? -0.656 -14.987 25.763 1.00 91.88 84 LEU A C 1
ATOM 649 O O . LEU A 1 84 ? -0.166 -13.908 25.416 1.00 91.88 84 LEU A O 1
ATOM 653 N N . PRO A 1 85 ? 0.100 -16.064 26.029 1.00 89.81 85 PRO A N 1
ATOM 654 C CA . PRO A 1 85 ? 1.549 -16.076 25.852 1.00 89.81 85 PRO A CA 1
ATOM 655 C C . PRO A 1 85 ? 1.950 -16.008 24.367 1.00 89.81 85 PRO A C 1
ATOM 657 O O . PRO A 1 85 ? 1.247 -16.492 23.480 1.00 89.81 85 PRO A O 1
ATOM 660 N N . ASP A 1 86 ? 3.124 -15.436 24.097 1.00 84.94 86 ASP A N 1
ATOM 661 C CA . ASP A 1 86 ? 3.760 -15.425 22.776 1.00 84.94 86 ASP A CA 1
ATOM 662 C C . ASP A 1 86 ? 5.251 -15.793 22.951 1.00 84.94 86 ASP A C 1
ATOM 664 O O . ASP A 1 86 ? 5.979 -15.026 23.590 1.00 84.94 86 ASP A O 1
ATOM 668 N N . PRO A 1 87 ? 5.720 -16.961 22.464 1.00 87.88 87 PRO A N 1
ATOM 669 C CA . PRO A 1 87 ? 4.988 -17.945 21.666 1.00 87.88 87 PRO A CA 1
ATOM 670 C C . PRO A 1 87 ? 3.954 -18.734 22.480 1.00 87.88 87 PRO A C 1
ATOM 672 O O . PRO A 1 87 ? 4.055 -18.870 23.699 1.00 87.88 87 PRO A O 1
ATOM 675 N N . MET A 1 88 ? 2.975 -19.305 21.777 1.00 90.88 88 MET A N 1
ATOM 676 C CA . MET A 1 88 ? 2.000 -20.196 22.399 1.00 90.88 88 MET A CA 1
ATOM 677 C C . MET A 1 88 ? 2.638 -21.515 22.853 1.00 90.88 88 MET A C 1
ATOM 679 O O . MET A 1 88 ? 3.515 -22.037 22.158 1.00 90.88 88 MET A O 1
ATOM 683 N N . PRO A 1 89 ? 2.165 -22.092 23.970 1.00 91.44 89 PRO A N 1
ATOM 684 C CA . PRO A 1 89 ? 2.627 -23.378 24.452 1.00 91.44 89 PRO A CA 1
ATOM 685 C C . PRO A 1 89 ? 2.400 -24.506 23.435 1.00 91.44 89 PRO A C 1
ATOM 687 O O . PRO A 1 89 ? 1.402 -24.531 22.714 1.00 91.44 89 PRO A O 1
ATOM 690 N N . GLU A 1 90 ? 3.302 -25.489 23.416 1.00 89.88 90 GLU A N 1
ATOM 691 C CA . GLU A 1 90 ? 3.217 -26.624 22.493 1.00 89.88 90 GLU A CA 1
ATOM 692 C C . GLU A 1 90 ? 1.894 -27.400 22.647 1.00 89.88 90 GLU A C 1
ATOM 694 O O . GLU A 1 90 ? 1.375 -27.580 23.757 1.00 89.88 90 GLU A O 1
ATOM 699 N N . GLY A 1 91 ? 1.331 -27.835 21.517 1.00 92.00 91 GLY A N 1
ATOM 700 C CA . GLY A 1 91 ? 0.061 -28.563 21.449 1.00 92.00 91 GLY A CA 1
ATOM 701 C C . GLY A 1 91 ? -1.201 -27.699 21.575 1.00 92.00 91 GLY A C 1
ATOM 702 O O . GLY A 1 91 ? -2.297 -28.230 21.388 1.00 92.00 91 GLY A O 1
ATOM 703 N N . ILE A 1 92 ? -1.074 -26.394 21.842 1.00 95.56 92 ILE A N 1
ATOM 704 C CA . ILE A 1 92 ? -2.199 -25.454 21.930 1.00 95.56 92 ILE A CA 1
ATOM 705 C C . ILE A 1 92 ? -2.279 -24.600 20.661 1.00 95.56 92 ILE A C 1
ATOM 707 O O . ILE A 1 92 ? -1.286 -24.019 20.219 1.00 95.56 92 ILE A O 1
ATOM 711 N N . ASP A 1 93 ? -3.474 -24.496 20.088 1.00 95.38 93 ASP A N 1
ATOM 712 C CA . ASP A 1 93 ? -3.805 -23.534 19.036 1.00 95.38 93 ASP A CA 1
ATOM 713 C C . ASP A 1 93 ? -4.907 -22.580 19.517 1.00 95.38 93 ASP A C 1
ATOM 715 O O . ASP A 1 93 ? -5.491 -22.756 20.590 1.00 95.38 93 ASP A O 1
ATOM 719 N N . TRP A 1 94 ? -5.136 -21.508 18.762 1.00 96.62 94 TRP A N 1
ATOM 720 C CA . TRP A 1 94 ? -5.997 -20.410 19.175 1.00 96.62 94 TRP A CA 1
ATOM 721 C C . TRP A 1 94 ? -6.573 -19.621 18.000 1.00 96.62 94 TRP A C 1
ATOM 723 O O . TRP A 1 94 ? -6.073 -19.662 16.875 1.00 96.62 94 TRP A O 1
ATOM 733 N N . PHE A 1 95 ? -7.624 -18.857 18.278 1.00 97.38 95 PHE A N 1
ATOM 734 C CA . PHE A 1 95 ? -8.093 -17.764 17.425 1.00 97.38 95 PHE A CA 1
ATOM 735 C C . PHE A 1 95 ? -8.834 -16.716 18.258 1.00 97.38 95 PHE A C 1
ATOM 737 O O . PHE A 1 95 ? -9.309 -16.999 19.361 1.00 97.38 95 PHE A O 1
ATOM 744 N N . TRP A 1 96 ? -8.919 -15.487 17.750 1.00 97.12 96 TRP A N 1
ATOM 745 C CA . TRP A 1 96 ? -9.714 -14.430 18.374 1.00 97.12 96 TRP A CA 1
ATOM 746 C C . TRP A 1 96 ? -11.186 -14.565 18.007 1.00 97.12 96 TRP A C 1
ATOM 748 O O . TRP A 1 96 ? -11.542 -14.832 16.861 1.00 97.12 96 TRP A O 1
ATOM 758 N N . LEU A 1 97 ? -12.047 -14.330 18.989 1.00 97.00 97 LEU A N 1
ATOM 759 C CA . LEU A 1 97 ? -13.479 -14.182 18.772 1.00 97.00 97 LEU A CA 1
ATOM 760 C C . LEU A 1 97 ? -13.766 -12.770 18.239 1.00 97.00 97 LEU A C 1
ATOM 762 O O . LEU A 1 97 ? -13.096 -11.821 18.650 1.00 97.00 97 LEU A O 1
ATOM 766 N N . PRO A 1 98 ? -14.774 -12.582 17.368 1.00 94.88 98 PRO A N 1
ATOM 767 C CA . PRO A 1 98 ? -14.985 -11.319 16.655 1.00 94.88 98 PRO A CA 1
ATOM 768 C C . PRO A 1 98 ? -15.546 -10.191 17.544 1.00 94.88 98 PRO A C 1
ATOM 770 O O . PRO A 1 98 ? -15.689 -9.056 17.091 1.00 94.88 98 PRO A O 1
ATOM 773 N N . TRP A 1 99 ? -15.891 -10.484 18.800 1.00 94.31 99 TRP A N 1
ATOM 774 C CA . TRP A 1 99 ? -16.571 -9.562 19.711 1.00 94.31 99 TRP A CA 1
ATOM 775 C C . TRP A 1 99 ? -15.568 -8.755 20.541 1.00 94.31 99 TRP A C 1
ATOM 777 O O . TRP A 1 99 ? -15.231 -9.105 21.675 1.00 94.31 99 TRP A O 1
ATOM 787 N N . CYS A 1 100 ? -15.079 -7.667 19.949 1.00 92.94 100 CYS A N 1
ATOM 788 C CA . CYS A 1 100 ? -14.182 -6.730 20.615 1.00 92.94 100 CYS A CA 1
ATOM 789 C C . CYS A 1 100 ? -14.944 -5.737 21.496 1.00 92.94 100 CYS A C 1
ATOM 791 O O . CYS A 1 100 ? -15.922 -5.131 21.067 1.00 92.94 100 CYS A O 1
ATOM 793 N N . GLU A 1 101 ? -14.420 -5.514 22.695 1.00 95.50 101 GLU A N 1
ATOM 794 C CA . GLU A 1 101 ? -14.795 -4.406 23.569 1.00 95.50 101 GLU A CA 1
ATOM 795 C C . GLU A 1 101 ? -13.858 -3.203 23.409 1.00 95.50 101 GLU A C 1
ATOM 797 O O . GLU A 1 101 ? -12.796 -3.302 22.796 1.00 95.50 101 GLU A O 1
ATOM 802 N N . ASP A 1 102 ? -14.226 -2.067 24.003 1.00 94.75 102 ASP A N 1
ATOM 803 C CA . ASP A 1 102 ? -13.398 -0.854 24.000 1.00 94.75 102 ASP A CA 1
ATOM 804 C C . ASP A 1 102 ? -12.012 -1.117 24.610 1.00 94.75 102 ASP A C 1
ATOM 806 O O . ASP A 1 102 ? -11.871 -1.444 25.796 1.00 94.75 102 ASP A O 1
ATOM 810 N N . ALA A 1 103 ? -10.983 -0.985 23.773 1.00 94.94 103 ALA A N 1
ATOM 811 C CA . ALA A 1 103 ? -9.613 -1.297 24.135 1.00 94.94 103 ALA A CA 1
ATOM 812 C C . ALA A 1 103 ? -8.984 -0.238 25.048 1.00 94.94 103 ALA A C 1
ATOM 814 O O . ALA A 1 103 ? -7.940 -0.519 25.631 1.00 94.94 103 ALA A O 1
ATOM 815 N N . ARG A 1 104 ? -9.577 0.950 25.212 1.00 95.62 104 ARG A N 1
ATOM 816 C CA . ARG A 1 104 ? -8.978 2.051 25.979 1.00 95.62 104 ARG A CA 1
ATOM 817 C C . ARG A 1 104 ? -8.864 1.745 27.467 1.00 95.62 104 ARG A C 1
ATOM 819 O O . ARG A 1 104 ? -9.608 0.947 28.045 1.00 95.62 104 ARG A O 1
ATOM 826 N N . ASP A 1 105 ? -7.925 2.427 28.112 1.00 96.25 105 ASP A N 1
ATOM 827 C CA . ASP A 1 105 ? -7.899 2.524 29.565 1.00 96.25 105 ASP A CA 1
ATOM 828 C C . ASP A 1 105 ? -8.762 3.694 30.039 1.00 96.25 105 ASP A C 1
ATOM 830 O O . ASP A 1 105 ? -8.951 4.693 29.346 1.00 96.25 105 ASP A O 1
ATOM 834 N N . VAL A 1 106 ? -9.288 3.555 31.247 1.00 95.25 106 VAL A N 1
ATOM 835 C CA . VAL A 1 106 ? -10.170 4.525 31.884 1.00 95.25 106 VAL A CA 1
ATOM 836 C C . VAL A 1 106 ? -9.649 4.900 33.255 1.00 95.25 106 VAL A C 1
ATOM 838 O O . VAL A 1 106 ? -9.031 4.091 33.955 1.00 95.25 106 VAL A O 1
ATOM 841 N N . ILE A 1 107 ? -9.954 6.132 33.641 1.00 92.75 107 ILE A N 1
ATOM 842 C CA . ILE A 1 107 ? -9.794 6.630 34.997 1.00 92.75 107 ILE A CA 1
ATOM 843 C C . ILE A 1 107 ? -11.064 6.304 35.781 1.00 92.75 107 ILE A C 1
ATOM 845 O O . ILE A 1 107 ? -12.181 6.565 35.325 1.00 92.75 107 ILE A O 1
ATOM 849 N N . ILE A 1 108 ? -10.881 5.761 36.981 1.00 92.31 108 ILE A N 1
ATOM 850 C CA . ILE A 1 108 ? -11.944 5.533 37.961 1.00 92.31 108 ILE A CA 1
ATOM 851 C C . ILE A 1 108 ? -11.615 6.350 39.208 1.00 92.31 108 ILE A C 1
ATOM 853 O O . ILE A 1 108 ? -10.496 6.285 39.722 1.00 92.31 108 ILE A O 1
ATOM 857 N N . MET A 1 109 ? -12.598 7.101 39.698 1.00 89.31 109 MET A N 1
ATOM 858 C CA . MET A 1 109 ? -12.527 7.843 40.961 1.00 89.31 109 MET A CA 1
ATOM 859 C C . MET A 1 109 ? -13.590 7.323 41.941 1.00 89.31 109 MET A C 1
ATOM 861 O O . MET A 1 109 ? -14.545 6.679 41.492 1.00 89.31 109 MET A O 1
ATOM 865 N N . PRO A 1 110 ? -13.453 7.586 43.256 1.00 84.75 110 PRO A N 1
ATOM 866 C CA . PRO A 1 110 ? -14.459 7.201 44.239 1.00 84.75 110 PRO A CA 1
ATOM 867 C C . PRO A 1 110 ? -15.838 7.749 43.868 1.00 84.75 110 PRO A C 1
ATOM 869 O O . PRO A 1 110 ? -15.955 8.870 43.365 1.00 84.75 110 PRO A O 1
ATOM 872 N N . GLU A 1 111 ? -16.889 6.982 44.137 1.00 72.94 111 GLU A N 1
ATOM 873 C CA . GLU A 1 111 ? -18.251 7.291 43.680 1.00 72.94 111 GLU A CA 1
ATOM 874 C C . GLU A 1 111 ? -18.746 8.668 44.170 1.00 72.94 111 GLU A C 1
ATOM 876 O O . GLU A 1 111 ? -19.269 9.467 43.392 1.00 72.94 111 GLU A O 1
ATOM 881 N N . MET A 1 112 ? -18.425 9.030 45.418 1.00 62.84 112 MET A N 1
ATOM 882 C CA . MET A 1 112 ? -18.719 10.355 45.988 1.00 62.84 112 MET A CA 1
ATOM 883 C C . MET A 1 112 ? -17.943 11.513 45.329 1.00 62.84 112 MET A C 1
ATOM 885 O O . MET A 1 112 ? -18.363 12.669 45.403 1.00 62.84 112 MET A O 1
ATOM 889 N N . ALA A 1 113 ? -16.813 11.238 44.670 1.00 61.47 113 ALA A N 1
ATOM 890 C CA . ALA A 1 113 ? -16.023 12.239 43.951 1.00 61.47 113 ALA A CA 1
ATOM 891 C C . ALA A 1 113 ? -16.529 12.474 42.516 1.00 61.47 113 ALA A C 1
ATOM 893 O O . ALA A 1 113 ? -16.200 13.501 41.917 1.00 61.47 113 ALA A O 1
ATOM 894 N N . LYS A 1 114 ? -17.372 11.580 41.978 1.00 53.84 114 LYS A N 1
ATOM 895 C CA . LYS A 1 114 ? -17.911 11.676 40.613 1.00 53.84 114 LYS A CA 1
ATOM 896 C C . LYS A 1 114 ? -18.812 12.904 40.417 1.00 53.84 114 LYS A C 1
ATOM 898 O O . LYS A 1 114 ? -18.779 13.544 39.371 1.00 53.84 114 LYS A O 1
ATOM 903 N N . LEU A 1 115 ? -19.520 13.328 41.467 1.00 50.50 115 LEU A N 1
ATOM 904 C CA . LEU A 1 115 ? -20.312 14.569 41.486 1.00 50.50 115 LEU A CA 1
ATOM 905 C C . LEU A 1 115 ? -19.451 15.848 41.552 1.00 50.50 115 LEU A C 1
ATOM 907 O O . LEU A 1 115 ? -19.933 16.946 41.285 1.00 50.50 115 LEU A O 1
ATOM 911 N N . ARG A 1 116 ? -18.153 15.727 41.859 1.00 51.47 116 ARG A N 1
ATOM 912 C CA . ARG A 1 116 ? -17.188 16.840 41.927 1.00 51.47 116 ARG A CA 1
ATOM 913 C C . ARG A 1 116 ? -16.453 17.090 40.599 1.00 51.47 116 ARG A C 1
ATOM 915 O O . ARG A 1 116 ? -15.598 17.976 40.541 1.00 51.47 116 ARG A O 1
ATOM 922 N N . ILE A 1 117 ? -16.804 16.359 39.531 1.00 48.53 117 ILE A N 1
ATOM 923 C CA . ILE A 1 117 ? -16.120 16.358 38.221 1.00 48.53 117 ILE A CA 1
ATOM 924 C C . ILE A 1 117 ? -16.144 17.721 37.502 1.00 48.53 117 ILE A C 1
ATOM 926 O O . ILE A 1 117 ? -15.237 18.017 36.726 1.00 48.53 117 ILE A O 1
ATOM 930 N N . LEU A 1 118 ? -17.047 18.642 37.855 1.00 44.84 118 LEU A N 1
ATOM 931 C CA . LEU A 1 118 ? -16.998 20.026 37.355 1.00 44.84 118 LEU A CA 1
ATOM 932 C C . LEU A 1 118 ? -15.806 20.859 37.883 1.00 44.84 118 LEU A C 1
ATOM 934 O O . LEU A 1 118 ? -15.547 21.942 37.364 1.00 44.84 118 LEU A O 1
ATOM 938 N N . LYS A 1 119 ? -15.030 20.367 38.864 1.00 46.53 119 LYS A N 1
ATOM 939 C CA . LYS A 1 119 ? -13.846 21.059 39.420 1.00 46.53 119 LYS A CA 1
ATOM 940 C C . LYS A 1 119 ? -12.495 20.433 39.043 1.00 46.53 119 LYS A C 1
ATOM 942 O O . LYS A 1 119 ? -11.471 20.860 39.568 1.00 46.53 119 LYS A O 1
ATOM 947 N N . LEU A 1 120 ? -12.434 19.478 38.111 1.00 46.84 120 LEU A N 1
ATOM 948 C CA . LEU A 1 120 ? -11.175 18.802 37.738 1.00 46.84 120 LEU A CA 1
ATOM 949 C C . LEU A 1 120 ? -10.276 19.560 36.747 1.00 46.84 120 LEU A C 1
ATOM 951 O O . LEU A 1 120 ? -9.108 19.214 36.612 1.00 46.84 120 LEU A O 1
ATOM 955 N N . LYS A 1 121 ? -10.722 20.699 36.196 1.00 48.47 121 LYS A N 1
ATOM 956 C CA . LYS A 1 121 ? -9.774 21.723 35.702 1.00 48.47 121 LYS A CA 1
ATOM 957 C C . LYS A 1 121 ? -8.977 22.386 36.849 1.00 48.47 121 LYS A C 1
ATOM 959 O O . LYS A 1 121 ? -8.022 23.107 36.581 1.00 48.47 121 LYS A O 1
ATOM 964 N N . ILE A 1 122 ? -9.361 22.143 38.114 1.00 44.12 122 ILE A N 1
ATOM 965 C CA . ILE A 1 122 ? -8.885 22.823 39.334 1.00 44.12 122 ILE A CA 1
ATOM 966 C C . ILE A 1 122 ? -8.416 21.824 40.425 1.00 44.12 122 ILE A C 1
ATOM 968 O O . ILE A 1 122 ? -8.055 22.248 41.523 1.00 44.12 122 ILE A O 1
ATOM 972 N N . ILE A 1 123 ? -8.297 20.509 40.163 1.00 47.78 123 ILE A N 1
ATOM 973 C CA . ILE A 1 123 ? -7.433 19.672 41.027 1.00 47.78 123 ILE A CA 1
ATOM 974 C C . ILE A 1 123 ? -5.993 19.959 40.625 1.00 47.78 123 ILE A C 1
ATOM 976 O O . ILE A 1 123 ? -5.396 19.385 39.719 1.00 47.78 123 ILE A O 1
ATOM 980 N N . ASN A 1 124 ? -5.512 20.997 41.290 1.00 45.59 124 ASN A N 1
ATOM 981 C CA . ASN A 1 124 ? -4.195 21.575 41.251 1.00 45.59 124 ASN A CA 1
ATOM 982 C C . ASN A 1 124 ? -3.110 20.491 41.136 1.00 45.59 124 ASN A C 1
ATOM 984 O O . ASN A 1 124 ? -3.157 19.475 41.829 1.00 45.59 124 ASN A O 1
ATOM 988 N N . ARG A 1 125 ? -2.057 20.779 40.362 1.00 50.03 125 ARG A N 1
ATOM 989 C CA . ARG A 1 125 ? -0.759 20.069 40.328 1.00 50.03 125 ARG A CA 1
ATOM 990 C C . ARG A 1 125 ? -0.023 20.105 41.695 1.00 50.03 125 ARG A C 1
ATOM 992 O O . ARG A 1 125 ? 1.206 20.201 41.746 1.00 50.03 125 ARG A O 1
ATOM 999 N N . LYS A 1 126 ? -0.746 20.134 42.820 1.00 45.62 126 LYS A N 1
ATOM 1000 C CA . LYS A 1 126 ? -0.270 20.396 44.186 1.00 45.62 126 LYS A CA 1
ATOM 1001 C C . LYS A 1 126 ? -0.688 19.339 45.223 1.00 45.62 126 LYS A C 1
ATOM 1003 O O . LYS A 1 126 ? -0.104 19.371 46.297 1.00 45.62 126 LYS A O 1
ATOM 1008 N N . SER A 1 127 ? -1.604 18.404 44.947 1.00 58.38 127 SER A N 1
ATOM 1009 C CA . SER A 1 127 ? -1.970 17.346 45.911 1.00 58.38 127 SER A CA 1
ATOM 1010 C C . SER A 1 127 ? -1.211 16.034 45.672 1.00 58.38 127 SER A C 1
ATOM 1012 O O . SER A 1 127 ? -1.104 15.569 44.537 1.00 58.38 127 SER A O 1
ATOM 1014 N N . LYS A 1 128 ? -0.704 15.434 46.756 1.00 74.25 128 LYS A N 1
ATOM 1015 C CA . LYS A 1 128 ? -0.049 14.117 46.785 1.00 74.25 128 LYS A CA 1
ATOM 1016 C C . LYS A 1 128 ? -1.131 13.026 46.710 1.00 74.25 128 LYS A C 1
ATOM 1018 O O . LYS A 1 128 ? -1.680 12.633 47.729 1.00 74.25 128 LYS A O 1
ATOM 1023 N N . MET A 1 129 ? -1.513 12.639 45.494 1.00 85.94 129 MET A N 1
ATOM 1024 C CA . MET A 1 129 ? -2.586 11.667 45.228 1.00 85.94 129 MET A CA 1
ATOM 1025 C C . MET A 1 129 ? -2.041 10.236 45.212 1.00 85.94 129 MET A C 1
ATOM 1027 O O . MET A 1 129 ? -0.990 10.014 44.622 1.00 85.94 129 MET A O 1
ATOM 1031 N N . ARG A 1 130 ? -2.754 9.264 45.784 1.00 91.75 130 ARG A N 1
ATOM 1032 C CA . ARG A 1 130 ? -2.409 7.833 45.732 1.00 91.75 130 ARG A CA 1
ATOM 1033 C C . ARG A 1 130 ? -3.103 7.173 44.545 1.00 91.75 130 ARG A C 1
ATOM 1035 O O . ARG A 1 130 ? -4.328 7.049 44.533 1.00 91.75 130 ARG A O 1
ATOM 1042 N N . ILE A 1 131 ? -2.336 6.736 43.550 1.00 93.12 131 ILE A N 1
ATOM 1043 C CA . ILE A 1 131 ? -2.876 6.112 42.333 1.00 93.12 131 ILE A CA 1
ATOM 1044 C C . ILE A 1 131 ? -2.573 4.618 42.334 1.00 93.12 131 ILE A C 1
ATOM 1046 O O . ILE A 1 131 ? -1.411 4.219 42.383 1.00 93.12 131 ILE A O 1
ATOM 1050 N N . GLY A 1 132 ? -3.616 3.794 42.216 1.00 92.38 132 GLY A N 1
ATOM 1051 C CA . GLY A 1 132 ? -3.473 2.346 42.084 1.00 92.38 132 GLY A CA 1
ATOM 1052 C C . GLY A 1 132 ? -3.107 1.942 40.656 1.00 92.38 132 GLY A C 1
ATOM 1053 O O . GLY A 1 132 ? -3.913 2.100 39.735 1.00 92.38 132 GLY A O 1
ATOM 1054 N N . VAL A 1 133 ? -1.910 1.379 40.464 1.00 90.69 133 VAL A N 1
ATOM 1055 C CA . VAL A 1 133 ? -1.401 0.927 39.156 1.00 90.69 133 VAL A CA 1
ATOM 1056 C C . VAL A 1 133 ? -1.032 -0.558 39.171 1.00 90.69 133 VAL A C 1
ATOM 1058 O O . VAL A 1 133 ? -0.554 -1.100 40.162 1.00 90.69 133 VAL A O 1
ATOM 1061 N N . SER A 1 134 ? -1.297 -1.245 38.057 1.00 86.19 134 SER A N 1
ATOM 1062 C CA . SER A 1 134 ? -1.143 -2.711 37.931 1.00 86.19 134 SER A CA 1
ATOM 1063 C C . SER A 1 134 ? -0.305 -3.150 36.726 1.00 86.19 134 SER A C 1
ATOM 1065 O O . SER A 1 134 ? -0.257 -4.331 36.408 1.00 86.19 134 SER A O 1
ATOM 1067 N N . SER A 1 135 ? 0.338 -2.210 36.033 1.00 88.94 135 SER A N 1
ATOM 1068 C CA . SER A 1 135 ? 1.194 -2.485 34.873 1.00 88.94 135 SER A CA 1
ATOM 1069 C C . SER A 1 135 ? 2.184 -1.340 34.681 1.00 88.94 135 SER A C 1
ATOM 1071 O O . SER A 1 135 ? 1.780 -0.188 34.868 1.00 88.94 135 SER A O 1
ATOM 1073 N N . ALA A 1 136 ? 3.396 -1.633 34.205 1.00 89.44 136 ALA A N 1
ATOM 1074 C CA . ALA A 1 136 ? 4.426 -0.627 33.922 1.00 89.44 136 ALA A CA 1
ATOM 1075 C C . ALA A 1 136 ? 3.927 0.494 32.987 1.00 89.44 136 ALA A C 1
ATOM 1077 O O . ALA A 1 136 ? 4.150 1.669 33.248 1.00 89.44 136 ALA A O 1
ATOM 1078 N N . ARG A 1 137 ? 3.140 0.143 31.962 1.00 92.75 137 ARG A N 1
ATOM 1079 C CA . ARG A 1 137 ? 2.552 1.096 31.006 1.00 92.75 137 ARG A CA 1
ATOM 1080 C C . ARG A 1 137 ? 1.663 2.162 31.670 1.00 92.75 137 ARG A C 1
ATOM 1082 O O . ARG A 1 137 ? 1.787 3.352 31.402 1.00 92.75 137 ARG A O 1
ATOM 1089 N N . ARG A 1 138 ? 0.761 1.734 32.561 1.00 94.38 138 ARG A N 1
ATOM 1090 C CA . ARG A 1 138 ? -0.099 2.649 33.338 1.00 94.38 138 ARG A CA 1
ATOM 1091 C C . ARG A 1 138 ? 0.720 3.489 34.317 1.00 94.38 138 ARG A C 1
ATOM 1093 O O . ARG A 1 138 ? 0.396 4.649 34.536 1.00 94.38 138 ARG A O 1
ATOM 1100 N N . GLU A 1 139 ? 1.770 2.911 34.895 1.00 92.81 139 GLU A N 1
ATOM 1101 C CA . GLU A 1 139 ? 2.681 3.618 35.796 1.00 92.81 139 GLU A CA 1
ATOM 1102 C C . GLU A 1 139 ? 3.425 4.749 35.072 1.00 92.81 139 GLU A C 1
ATOM 1104 O O . GLU A 1 139 ? 3.440 5.876 35.560 1.00 92.81 139 GLU A O 1
ATOM 1109 N N . GLU A 1 140 ? 3.963 4.486 33.880 1.00 92.94 140 GLU A N 1
ATOM 1110 C CA . GLU A 1 140 ? 4.630 5.487 33.041 1.00 92.94 140 GLU A CA 1
ATOM 1111 C C . GLU A 1 140 ? 3.695 6.647 32.670 1.00 92.94 140 GLU A C 1
ATOM 1113 O O . GLU A 1 140 ? 4.040 7.816 32.873 1.00 92.94 140 GLU A O 1
ATOM 1118 N N . TYR A 1 141 ? 2.476 6.335 32.217 1.00 93.06 141 TYR A N 1
ATOM 1119 C CA . TYR A 1 141 ? 1.446 7.344 31.962 1.00 93.06 141 TYR A CA 1
ATOM 1120 C C . TYR A 1 141 ? 1.167 8.198 33.206 1.00 93.06 141 TYR A C 1
ATOM 1122 O O . TYR A 1 141 ? 1.170 9.431 33.130 1.00 93.06 141 TYR A O 1
ATOM 1130 N N . CYS A 1 142 ? 0.991 7.565 34.371 1.00 91.38 142 CYS A N 1
ATOM 1131 C CA . CYS A 1 142 ? 0.751 8.277 35.621 1.00 91.38 142 CYS A CA 1
ATOM 1132 C C . CYS A 1 142 ? 1.923 9.174 36.023 1.00 91.38 142 CYS A C 1
ATOM 1134 O O . CYS A 1 142 ? 1.683 10.314 36.411 1.00 91.38 142 CYS A O 1
ATOM 1136 N N . ARG A 1 143 ? 3.178 8.715 35.901 1.00 91.38 143 ARG A N 1
ATOM 1137 C CA . ARG A 1 143 ? 4.366 9.537 36.207 1.00 91.38 143 ARG A CA 1
ATOM 1138 C C . ARG A 1 143 ? 4.416 10.796 35.343 1.00 91.38 143 ARG A C 1
ATOM 1140 O O . ARG A 1 143 ? 4.767 11.864 35.837 1.00 91.38 143 ARG A O 1
ATOM 1147 N N . LYS A 1 144 ? 4.023 10.686 34.071 1.00 90.19 144 LYS A N 1
ATOM 1148 C CA . LYS A 1 144 ? 3.989 11.812 33.130 1.00 90.19 144 LYS A CA 1
ATOM 1149 C C . LYS A 1 144 ? 2.835 12.780 33.409 1.00 90.19 144 LYS A C 1
ATOM 1151 O O . LYS A 1 144 ? 3.041 13.993 33.413 1.00 90.19 144 LYS A O 1
ATOM 1156 N N . LYS A 1 145 ? 1.619 12.268 33.623 1.00 87.81 145 LYS A N 1
ATOM 1157 C CA . LYS A 1 145 ? 0.402 13.088 33.784 1.00 87.81 145 LYS A CA 1
ATOM 1158 C C . LYS A 1 145 ? 0.250 13.650 35.206 1.00 87.81 145 LYS A C 1
ATOM 1160 O O . LYS A 1 145 ? -0.218 14.775 35.377 1.00 87.81 145 LYS A O 1
ATOM 1165 N N . PHE A 1 146 ? 0.696 12.898 36.213 1.00 88.19 146 PHE A N 1
ATOM 1166 C CA . PHE A 1 146 ? 0.552 13.186 37.643 1.00 88.19 146 PHE A CA 1
ATOM 1167 C C . PHE A 1 146 ? 1.905 13.068 38.379 1.00 88.19 146 PHE A C 1
ATOM 1169 O O . PHE A 1 146 ? 2.070 12.212 39.245 1.00 88.19 146 PHE A O 1
ATOM 1176 N N . PRO A 1 147 ? 2.887 13.946 38.103 1.00 85.00 147 PRO A N 1
ATOM 1177 C CA . PRO A 1 147 ? 4.267 13.793 38.589 1.00 85.00 147 PRO A CA 1
ATOM 1178 C C . PRO A 1 147 ? 4.438 13.865 40.117 1.00 85.00 147 PRO A C 1
ATOM 1180 O O . PRO A 1 147 ? 5.483 13.487 40.633 1.00 85.00 147 PRO A O 1
ATOM 1183 N N . LYS A 1 148 ? 3.435 14.364 40.852 1.00 86.94 148 LYS A N 1
ATOM 1184 C CA . LYS A 1 148 ? 3.433 14.428 42.327 1.00 86.94 148 LYS A CA 1
ATOM 1185 C C . LYS A 1 148 ? 2.603 13.324 42.988 1.00 86.94 148 LYS A C 1
ATOM 1187 O O . LYS A 1 148 ? 2.439 13.344 44.207 1.00 86.94 148 LYS A O 1
ATOM 1192 N N . ALA A 1 149 ? 2.020 12.424 42.200 1.00 88.19 149 ALA A N 1
ATOM 1193 C CA . ALA A 1 149 ? 1.247 11.315 42.726 1.00 88.19 149 ALA A CA 1
ATOM 1194 C C . ALA A 1 149 ? 2.164 10.220 43.281 1.00 88.19 149 ALA A C 1
ATOM 1196 O O . ALA A 1 149 ? 3.227 9.931 42.735 1.00 88.19 149 ALA A O 1
ATOM 1197 N N . GLU A 1 150 ? 1.717 9.589 44.356 1.00 92.50 150 GLU A N 1
ATOM 1198 C CA . GLU A 1 150 ? 2.288 8.367 44.895 1.00 92.50 150 GLU A CA 1
ATOM 1199 C C . GLU A 1 150 ? 1.666 7.175 44.158 1.00 92.50 150 GLU A C 1
ATOM 1201 O O . GLU A 1 150 ? 0.456 6.944 44.223 1.00 92.50 150 GLU A O 1
ATOM 1206 N N . LEU A 1 151 ? 2.481 6.446 43.396 1.00 92.81 151 LEU A N 1
ATOM 1207 C CA . LEU A 1 151 ? 2.020 5.305 42.608 1.00 92.81 151 LEU A CA 1
ATOM 1208 C C . LEU A 1 151 ? 2.160 4.038 43.441 1.00 92.81 151 LEU A C 1
ATOM 1210 O O . LEU A 1 151 ? 3.266 3.642 43.800 1.00 92.81 151 LEU A O 1
ATOM 1214 N N . LEU A 1 152 ? 1.029 3.412 43.743 1.00 91.81 152 LEU A N 1
ATOM 1215 C CA . LEU A 1 152 ? 0.956 2.255 44.620 1.00 91.81 152 LEU A CA 1
ATOM 1216 C C . LEU A 1 152 ? 0.511 1.019 43.823 1.00 91.81 152 LEU A C 1
ATOM 1218 O O . LEU A 1 152 ? -0.392 1.116 42.982 1.00 91.81 152 LEU A O 1
ATOM 1222 N N . PRO A 1 153 ? 1.120 -0.156 44.061 1.00 90.06 153 PRO A N 1
ATOM 1223 C CA . PRO A 1 153 ? 0.704 -1.384 43.401 1.00 90.06 153 PRO A CA 1
ATOM 1224 C C . PRO A 1 153 ? -0.719 -1.755 43.829 1.00 90.06 153 PRO A C 1
ATOM 1226 O O . PRO A 1 153 ? -1.051 -1.716 45.013 1.00 90.06 153 PRO A O 1
ATOM 1229 N N . ILE A 1 154 ? -1.555 -2.161 42.870 1.00 88.94 154 ILE A N 1
ATOM 1230 C CA . ILE A 1 154 ? -2.915 -2.635 43.153 1.00 88.94 154 ILE A CA 1
ATOM 1231 C C . ILE A 1 154 ? -3.126 -4.097 42.748 1.00 88.94 154 ILE A C 1
ATOM 1233 O O . ILE A 1 154 ? -2.683 -4.545 41.686 1.00 88.94 154 ILE A O 1
ATOM 1237 N N . ARG A 1 155 ? -3.849 -4.832 43.603 1.00 84.81 155 ARG A N 1
ATOM 1238 C CA . ARG A 1 155 ? -4.186 -6.255 43.461 1.00 84.81 155 ARG A CA 1
ATOM 1239 C C . ARG A 1 155 ? -5.666 -6.544 43.620 1.00 84.81 155 ARG A C 1
ATOM 1241 O O . ARG A 1 155 ? -6.428 -5.690 44.058 1.00 84.81 155 ARG A O 1
ATOM 1248 N N . GLY A 1 156 ? -6.033 -7.771 43.259 1.00 83.75 156 GLY A N 1
ATOM 1249 C CA . GLY A 1 156 ? -7.403 -8.271 43.269 1.00 83.75 156 GLY A CA 1
ATOM 1250 C C . GLY A 1 156 ? -8.065 -8.203 41.896 1.00 83.75 156 GLY A C 1
ATOM 1251 O O . GLY A 1 156 ? -7.501 -7.652 40.938 1.00 83.75 156 GLY A O 1
ATOM 1252 N N . ASN A 1 157 ? -9.257 -8.783 41.817 1.00 87.00 157 ASN A N 1
ATOM 1253 C CA . ASN A 1 157 ? -10.139 -8.706 40.658 1.00 87.00 157 ASN A CA 1
ATOM 1254 C C . ASN A 1 157 ? -10.767 -7.308 40.554 1.00 87.00 157 ASN A C 1
ATOM 1256 O O . ASN A 1 157 ? -10.527 -6.451 41.400 1.00 87.00 157 ASN A O 1
ATOM 1260 N N . ILE A 1 158 ? -11.543 -7.044 39.501 1.00 90.81 158 ILE A N 1
ATOM 1261 C CA . ILE A 1 158 ? -12.101 -5.702 39.258 1.00 90.81 158 ILE A CA 1
ATOM 1262 C C . ILE A 1 158 ? -12.908 -5.192 40.459 1.00 90.81 158 ILE A C 1
ATOM 1264 O O . ILE A 1 158 ? -12.627 -4.095 40.939 1.00 90.81 158 ILE A O 1
ATOM 1268 N N . ASP A 1 159 ? -13.807 -6.017 40.994 1.00 90.06 159 ASP A N 1
ATOM 1269 C CA . ASP A 1 159 ? -14.602 -5.682 42.181 1.00 90.06 159 ASP A CA 1
ATOM 1270 C C . ASP A 1 159 ? -13.719 -5.355 43.394 1.00 90.06 159 ASP A C 1
ATOM 1272 O O . ASP A 1 159 ? -13.927 -4.340 44.051 1.00 90.06 159 ASP A O 1
ATOM 1276 N N . ASP A 1 160 ? -12.681 -6.161 43.656 1.00 90.75 160 ASP A N 1
ATOM 1277 C CA . ASP A 1 160 ? -11.765 -5.944 44.785 1.00 90.75 160 ASP A CA 1
ATOM 1278 C C . ASP A 1 160 ? -11.025 -4.610 44.661 1.00 90.75 160 ASP A C 1
ATOM 1280 O O . ASP A 1 160 ? -10.743 -3.941 45.655 1.00 90.75 160 ASP A O 1
ATOM 1284 N N . ARG A 1 161 ? -10.648 -4.233 43.435 1.00 93.00 161 ARG A N 1
ATOM 1285 C CA . ARG A 1 161 ? -9.933 -2.981 43.168 1.00 93.00 161 ARG A CA 1
ATOM 1286 C C . ARG A 1 161 ? -10.846 -1.786 43.384 1.00 93.00 161 ARG A C 1
ATOM 1288 O O . ARG A 1 161 ? -10.441 -0.833 44.042 1.00 93.00 161 ARG A O 1
ATOM 1295 N N . ILE A 1 162 ? -12.073 -1.865 42.876 1.00 92.38 162 ILE A N 1
ATOM 1296 C CA . ILE A 1 162 ? -13.097 -0.840 43.078 1.00 92.38 162 ILE A CA 1
ATOM 1297 C C . ILE A 1 162 ? -13.424 -0.699 44.570 1.00 92.38 162 ILE A C 1
ATOM 1299 O O . ILE A 1 162 ? -13.407 0.412 45.088 1.00 92.38 162 ILE A O 1
ATOM 1303 N N . ALA A 1 163 ? -13.587 -1.806 45.296 1.00 92.06 163 ALA A N 1
ATOM 1304 C CA . ALA A 1 163 ? -13.814 -1.776 46.738 1.00 92.06 163 ALA A CA 1
ATOM 1305 C C . ALA A 1 163 ? -12.648 -1.123 47.504 1.00 92.06 163 ALA A C 1
ATOM 1307 O O . ALA A 1 163 ? -12.869 -0.373 48.450 1.00 92.06 163 ALA A O 1
ATOM 1308 N N . GLN A 1 164 ? -11.395 -1.352 47.092 1.00 93.19 164 GLN A N 1
ATOM 1309 C CA . GLN A 1 164 ? -10.232 -0.678 47.687 1.00 93.19 164 GLN A CA 1
ATOM 1310 C C . GLN A 1 164 ? -10.206 0.832 47.405 1.00 93.19 164 GLN A C 1
ATOM 1312 O O . GLN A 1 164 ? -9.789 1.599 48.275 1.00 93.19 164 GLN A O 1
ATOM 1317 N N . LEU A 1 165 ? -10.630 1.255 46.210 1.00 91.88 165 LEU A N 1
ATOM 1318 C CA . LEU A 1 165 ? -10.793 2.667 45.853 1.00 91.88 165 LEU A CA 1
ATOM 1319 C C . LEU A 1 165 ? -11.873 3.325 46.719 1.00 91.88 165 LEU A C 1
ATOM 1321 O O . LEU A 1 165 ? -11.623 4.364 47.321 1.00 91.88 165 LEU A O 1
ATOM 1325 N N . ASP A 1 166 ? -13.038 2.690 46.837 1.00 89.88 166 ASP A N 1
ATOM 1326 C CA . ASP A 1 166 ? -14.166 3.223 47.606 1.00 89.88 166 ASP A CA 1
ATOM 1327 C C . ASP A 1 166 ? -13.892 3.214 49.121 1.00 89.88 166 ASP A C 1
ATOM 1329 O O . ASP A 1 166 ? -14.331 4.111 49.836 1.00 89.88 166 ASP A O 1
ATOM 1333 N N . ALA A 1 167 ? -13.069 2.277 49.604 1.00 90.25 167 ALA A N 1
ATOM 1334 C CA . ALA A 1 167 ? -12.542 2.265 50.971 1.00 90.25 167 ALA A CA 1
ATOM 1335 C C . ALA A 1 167 ? -11.435 3.314 51.223 1.00 90.25 167 ALA A C 1
ATOM 1337 O O . ALA A 1 167 ? -10.839 3.335 52.300 1.00 90.25 167 ALA A O 1
ATOM 1338 N N . GLY A 1 168 ? -11.103 4.154 50.237 1.00 87.56 168 GLY A N 1
ATOM 1339 C CA . GLY A 1 168 ? -10.136 5.243 50.384 1.00 87.56 168 GLY A CA 1
ATOM 1340 C C . GLY A 1 168 ? -8.671 4.802 50.438 1.00 87.56 168 GLY A C 1
ATOM 1341 O O . GLY A 1 168 ? -7.818 5.575 50.886 1.00 87.56 168 GLY A O 1
ATOM 1342 N N . LYS A 1 169 ? -8.334 3.581 49.990 1.00 90.06 169 LYS A N 1
ATOM 1343 C CA . LYS A 1 169 ? -6.924 3.152 49.863 1.00 90.06 169 LYS A CA 1
ATOM 1344 C C . LYS A 1 169 ? -6.215 3.846 48.704 1.00 90.06 169 LYS A C 1
ATOM 1346 O O . LYS A 1 169 ? -5.016 4.099 48.776 1.00 90.06 169 LYS A O 1
ATOM 1351 N N . PHE A 1 170 ? -6.969 4.158 47.658 1.00 91.44 170 PHE A N 1
ATOM 1352 C CA . PHE A 1 170 ? -6.517 4.896 46.489 1.00 91.44 170 PHE A CA 1
ATOM 1353 C C . PHE A 1 170 ? -7.459 6.071 46.266 1.00 91.44 170 PHE A C 1
ATOM 1355 O O . PHE A 1 170 ? -8.627 6.008 46.634 1.00 91.44 170 PHE A O 1
ATOM 1362 N N . ASP A 1 171 ? -6.957 7.124 45.638 1.00 90.00 171 ASP A N 1
ATOM 1363 C CA . ASP A 1 171 ? -7.764 8.280 45.248 1.00 90.00 171 ASP A CA 1
ATOM 1364 C C . ASP A 1 171 ? -8.176 8.184 43.765 1.00 90.00 171 ASP A C 1
ATOM 1366 O O . ASP A 1 171 ? -9.113 8.844 43.316 1.00 90.00 171 ASP A O 1
ATOM 1370 N N . MET A 1 172 ? -7.470 7.349 42.994 1.00 91.31 172 MET A N 1
ATOM 1371 C CA . MET A 1 172 ? -7.710 7.120 41.573 1.00 91.31 172 MET A CA 1
ATOM 1372 C C . MET A 1 172 ? -7.174 5.751 41.141 1.00 91.31 172 MET A C 1
ATOM 1374 O O . MET A 1 172 ? -6.097 5.336 41.579 1.00 91.31 172 MET A O 1
ATOM 1378 N N . LEU A 1 173 ? -7.880 5.083 40.227 1.00 94.31 173 LEU A N 1
ATOM 1379 C CA . LEU A 1 173 ? -7.409 3.875 39.544 1.00 94.31 173 LEU A CA 1
ATOM 1380 C C . LEU A 1 173 ? -7.346 4.075 38.034 1.00 94.31 173 LEU A C 1
ATOM 1382 O O . LEU A 1 173 ? -8.140 4.824 37.466 1.00 94.31 173 LEU A O 1
ATOM 1386 N N . ILE A 1 174 ? -6.454 3.322 37.388 1.00 93.81 174 ILE A N 1
ATOM 1387 C CA . ILE A 1 174 ? -6.466 3.132 35.935 1.00 93.81 174 ILE A CA 1
ATOM 1388 C C . ILE A 1 174 ? -6.723 1.663 35.614 1.00 93.81 174 ILE A C 1
ATOM 1390 O O . ILE A 1 174 ? -5.991 0.771 36.060 1.00 93.81 174 ILE A O 1
ATOM 1394 N N . MET A 1 175 ? -7.766 1.411 34.826 1.00 94.38 175 MET A N 1
ATOM 1395 C CA . MET A 1 175 ? -8.228 0.069 34.465 1.00 94.38 175 MET A CA 1
ATOM 1396 C C . MET A 1 175 ? -8.626 0.001 32.990 1.00 94.38 175 MET A C 1
ATOM 1398 O O . MET A 1 175 ? -8.806 1.023 32.346 1.00 94.38 175 MET A O 1
ATOM 1402 N N . ALA A 1 176 ? -8.750 -1.209 32.442 1.00 94.62 176 ALA A N 1
ATOM 1403 C CA . ALA A 1 176 ? -9.185 -1.387 31.058 1.00 94.62 176 ALA A CA 1
ATOM 1404 C C . ALA A 1 176 ? -10.709 -1.230 30.978 1.00 94.62 176 ALA A C 1
ATOM 1406 O O . ALA A 1 176 ? -11.414 -1.884 31.752 1.00 94.62 176 ALA A O 1
ATOM 1407 N N . ALA A 1 177 ? -11.206 -0.432 30.029 1.00 96.31 177 ALA A N 1
ATOM 1408 C CA . ALA A 1 177 ? -12.639 -0.220 29.828 1.00 96.31 177 ALA A CA 1
ATOM 1409 C C . ALA A 1 177 ? -13.372 -1.544 29.572 1.00 96.31 177 ALA A C 1
ATOM 1411 O O . ALA A 1 177 ? -14.381 -1.823 30.217 1.00 96.31 177 ALA A O 1
ATOM 1412 N N . ALA A 1 178 ? -12.802 -2.403 28.720 1.00 95.50 178 ALA A N 1
ATOM 1413 C CA . ALA A 1 178 ? -13.356 -3.713 28.383 1.00 95.50 178 ALA A CA 1
ATOM 1414 C C . ALA A 1 178 ? -13.740 -4.577 29.596 1.00 95.50 178 ALA A C 1
ATOM 1416 O O . ALA A 1 178 ? -14.756 -5.264 29.570 1.00 95.50 178 ALA A O 1
ATOM 1417 N N . GLY A 1 179 ? -12.943 -4.551 30.671 1.00 94.19 179 GLY A N 1
ATOM 1418 C CA . GLY A 1 179 ? -13.237 -5.337 31.871 1.00 94.19 179 GLY A CA 1
ATOM 1419 C C . GLY A 1 179 ? -14.442 -4.807 32.653 1.00 94.19 179 GLY A C 1
ATOM 1420 O O . GLY A 1 179 ? -15.215 -5.592 33.188 1.00 94.19 179 GLY A O 1
ATOM 1421 N N . LEU A 1 180 ? -14.616 -3.484 32.701 1.00 95.06 180 LEU A N 1
ATOM 1422 C CA . LEU A 1 180 ? -15.754 -2.847 33.369 1.00 95.06 180 LEU A CA 1
ATOM 1423 C C . LEU A 1 180 ? -17.041 -3.048 32.569 1.00 95.06 180 LEU A C 1
ATOM 1425 O O . LEU A 1 180 ? -18.053 -3.419 33.152 1.00 95.06 180 LEU A O 1
ATOM 1429 N N . LYS A 1 181 ? -16.982 -2.866 31.244 1.00 95.31 181 LYS A N 1
ATOM 1430 C CA . LYS A 1 181 ? -18.119 -3.067 30.331 1.00 95.31 181 LYS A CA 1
ATOM 1431 C C . LYS A 1 181 ? -18.695 -4.474 30.426 1.00 95.31 181 LYS A C 1
ATOM 1433 O O . LYS A 1 181 ? -19.878 -4.648 30.686 1.00 95.31 181 LYS A O 1
ATOM 1438 N N . ARG A 1 182 ? -17.828 -5.490 30.377 1.00 94.06 182 ARG A N 1
ATOM 1439 C CA . ARG A 1 182 ? -18.222 -6.905 30.528 1.00 94.06 182 ARG A CA 1
ATOM 1440 C C . ARG A 1 182 ? -18.886 -7.240 31.862 1.00 94.06 182 ARG A C 1
ATOM 1442 O O . ARG A 1 182 ? -19.588 -8.239 31.948 1.00 94.06 182 ARG A O 1
ATOM 1449 N N . LEU A 1 183 ? -18.640 -6.442 32.900 1.00 94.56 183 LEU A N 1
ATOM 1450 C CA . LEU A 1 183 ? -19.260 -6.592 34.217 1.00 94.56 183 LEU A CA 1
ATOM 1451 C C . LEU A 1 183 ? -20.476 -5.672 34.419 1.00 94.56 183 LEU A C 1
ATOM 1453 O O . LEU A 1 183 ? -21.042 -5.667 35.507 1.00 94.56 183 LEU A O 1
ATOM 1457 N N . GLY A 1 184 ? -20.862 -4.870 33.420 1.00 94.12 184 GLY A N 1
ATOM 1458 C CA . GLY A 1 184 ? -21.927 -3.872 33.556 1.00 94.12 184 GLY A CA 1
ATOM 1459 C C . GLY A 1 184 ? -21.559 -2.685 34.457 1.00 94.12 184 GLY A C 1
ATOM 1460 O O . GLY A 1 184 ? -22.439 -2.003 34.971 1.00 94.12 184 GLY A O 1
ATOM 1461 N N . LEU A 1 185 ? -20.263 -2.422 34.664 1.00 93.75 185 LEU A N 1
ATOM 1462 C CA . LEU A 1 185 ? -19.734 -1.375 35.554 1.00 93.75 185 LEU A CA 1
ATOM 1463 C C . LEU A 1 185 ? -19.347 -0.091 34.801 1.00 93.75 185 LEU A C 1
ATOM 1465 O O . LEU A 1 185 ? -18.455 0.656 35.208 1.00 93.75 185 LEU A O 1
ATOM 1469 N N . GLU A 1 186 ? -19.997 0.184 33.675 1.00 92.19 186 GLU A N 1
ATOM 1470 C CA . GLU A 1 186 ? -19.768 1.387 32.860 1.00 92.19 186 GLU A CA 1
ATOM 1471 C C . GLU A 1 186 ? -20.043 2.674 33.631 1.00 92.19 186 GLU A C 1
ATOM 1473 O O . GLU A 1 186 ? -19.320 3.665 33.505 1.00 92.19 186 GLU A O 1
ATOM 1478 N N . ASN A 1 187 ? -21.044 2.629 34.506 1.00 90.62 187 ASN A N 1
ATOM 1479 C CA . ASN A 1 187 ? -21.386 3.701 35.427 1.00 90.62 187 ASN A CA 1
ATOM 1480 C C . ASN A 1 187 ? -20.248 4.047 36.402 1.00 90.62 187 ASN A C 1
ATOM 1482 O O . ASN A 1 187 ? -20.301 5.109 37.016 1.00 90.62 187 ASN A O 1
ATOM 1486 N N . ARG A 1 188 ? -19.201 3.223 36.540 1.00 90.81 188 ARG A N 1
ATOM 1487 C CA . ARG A 1 188 ? -18.017 3.527 37.359 1.00 90.81 188 ARG A CA 1
ATOM 1488 C C . ARG A 1 188 ? -16.939 4.307 36.608 1.00 90.81 188 ARG A C 1
ATOM 1490 O O . ARG A 1 188 ? -16.080 4.900 37.250 1.00 90.81 188 ARG A O 1
ATOM 1497 N N . ILE A 1 189 ? -16.993 4.373 35.279 1.00 91.94 189 ILE A N 1
ATOM 1498 C CA . ILE A 1 189 ? -15.990 5.072 34.463 1.00 91.94 189 ILE A CA 1
ATOM 1499 C C . ILE A 1 189 ? -16.106 6.583 34.680 1.00 91.94 189 ILE A C 1
ATOM 1501 O O . ILE A 1 189 ? -17.172 7.156 34.448 1.00 91.94 189 ILE A O 1
ATOM 1505 N N . SER A 1 190 ? -15.026 7.231 35.123 1.00 89.38 190 SER A N 1
ATOM 1506 C CA . SER A 1 190 ? -14.975 8.692 35.270 1.00 89.38 190 SER A CA 1
ATOM 1507 C C . SER A 1 190 ? -14.537 9.373 33.977 1.00 89.38 190 SER A C 1
ATOM 1509 O O . SER A 1 190 ? -15.128 10.375 33.589 1.00 89.38 190 SER A O 1
ATOM 1511 N N . GLU A 1 191 ? -13.520 8.829 33.306 1.00 88.88 191 GLU A N 1
ATOM 1512 C CA . GLU A 1 191 ? -12.955 9.401 32.079 1.00 88.88 191 GLU A CA 1
ATOM 1513 C C . GLU A 1 191 ? -12.289 8.309 31.229 1.00 88.88 191 GLU A C 1
ATOM 1515 O O . GLU A 1 191 ? -11.682 7.382 31.770 1.00 88.88 191 GLU A O 1
ATOM 1520 N N . TYR A 1 192 ? -12.384 8.426 29.903 1.00 92.19 192 TYR A N 1
ATOM 1521 C CA . TYR A 1 192 ? -11.627 7.603 28.956 1.00 92.19 192 TYR A CA 1
ATOM 1522 C C . TYR A 1 192 ? -10.300 8.279 28.620 1.00 92.19 192 TYR A C 1
ATOM 1524 O O . TYR A 1 192 ? -10.280 9.461 28.286 1.00 92.19 192 TYR A O 1
ATOM 1532 N N . ILE A 1 193 ? -9.205 7.521 28.655 1.00 91.81 193 ILE A N 1
ATOM 1533 C CA . ILE A 1 193 ? -7.881 8.022 28.282 1.00 91.81 193 ILE A CA 1
ATOM 1534 C C . ILE A 1 193 ? -7.720 7.893 26.759 1.00 91.81 193 ILE A C 1
ATOM 1536 O O . ILE A 1 193 ? -8.032 6.847 26.186 1.00 91.81 193 ILE A O 1
ATOM 1540 N N . ASP A 1 194 ? -7.250 8.956 26.098 1.00 88.12 194 ASP A N 1
ATOM 1541 C CA . ASP A 1 194 ? -6.958 8.940 24.657 1.00 88.12 194 ASP A CA 1
ATOM 1542 C C . ASP A 1 194 ? -5.840 7.922 24.361 1.00 88.12 194 ASP A C 1
ATOM 1544 O O . ASP A 1 194 ? -4.816 7.877 25.049 1.00 88.12 194 ASP A O 1
ATOM 1548 N N . GLU A 1 195 ? -6.022 7.102 23.323 1.00 88.00 195 GLU A N 1
ATOM 1549 C CA . GLU A 1 195 ? -5.079 6.041 22.938 1.00 88.00 195 GLU A CA 1
ATOM 1550 C C . GLU A 1 195 ? -3.687 6.583 22.584 1.00 88.00 195 GLU A C 1
ATOM 1552 O O . GLU A 1 195 ? -2.694 5.870 22.715 1.00 88.00 195 GLU A O 1
ATOM 1557 N N . ARG A 1 196 ? -3.587 7.858 22.187 1.00 88.38 196 ARG A N 1
ATOM 1558 C CA . ARG A 1 196 ? -2.311 8.537 21.923 1.00 88.38 196 ARG A CA 1
ATOM 1559 C C . ARG A 1 196 ? -1.564 8.899 23.203 1.00 88.38 196 ARG A C 1
ATOM 1561 O O . ARG A 1 196 ? -0.348 9.073 23.164 1.00 88.38 196 ARG A O 1
ATOM 1568 N N . GLU A 1 197 ? -2.264 9.030 24.329 1.00 89.81 197 GLU A N 1
ATOM 1569 C CA . GLU A 1 197 ? -1.637 9.252 25.635 1.00 89.81 197 GLU A CA 1
ATOM 1570 C C . GLU A 1 197 ? -1.266 7.936 26.324 1.00 89.81 197 GLU A C 1
ATOM 1572 O O . GLU A 1 197 ? -0.237 7.866 27.000 1.00 89.81 197 GLU A O 1
ATOM 1577 N N . LEU A 1 198 ? -2.093 6.901 26.152 1.00 93.44 198 LEU A N 1
ATOM 1578 C CA . LEU A 1 198 ? -1.908 5.586 26.758 1.00 93.44 198 LEU A CA 1
ATOM 1579 C C . LEU A 1 198 ? -2.373 4.479 25.798 1.00 93.44 198 LEU A C 1
ATOM 1581 O O . LEU A 1 198 ? -3.497 3.987 25.886 1.00 93.44 198 LEU A O 1
ATOM 1585 N N . ALA A 1 199 ? -1.479 4.055 24.903 1.00 91.62 199 ALA A N 1
ATOM 1586 C CA . ALA A 1 199 ? -1.780 3.036 23.897 1.00 91.62 199 ALA A CA 1
ATOM 1587 C C . ALA A 1 199 ? -2.155 1.693 24.552 1.00 91.62 199 ALA A C 1
ATOM 1589 O O . ALA A 1 199 ? -1.429 1.235 25.439 1.00 91.62 199 ALA A O 1
ATOM 1590 N N . PRO A 1 200 ? -3.266 1.041 24.180 1.00 93.00 200 PRO A N 1
ATOM 1591 C CA . PRO A 1 200 ? -3.643 -0.243 24.761 1.00 93.00 200 PRO A CA 1
ATOM 1592 C C . PRO A 1 200 ? -2.692 -1.372 24.324 1.00 93.00 200 PRO A C 1
ATOM 1594 O O . PRO A 1 200 ? -2.142 -1.316 23.224 1.00 93.00 200 PRO A O 1
ATOM 1597 N N . PRO A 1 201 ? -2.474 -2.408 25.160 1.00 92.00 201 PRO A N 1
ATOM 1598 C CA . PRO A 1 201 ? -1.690 -3.565 24.745 1.00 92.00 201 PRO A CA 1
ATOM 1599 C C . PRO A 1 201 ? -2.419 -4.348 23.643 1.00 92.00 201 PRO A C 1
ATOM 1601 O O . PRO A 1 201 ? -3.652 -4.325 23.564 1.00 92.00 201 PRO A O 1
ATOM 1604 N N . GLU A 1 202 ? -1.655 -5.065 22.814 1.00 90.44 202 GLU A N 1
ATOM 1605 C CA . GLU A 1 202 ? -2.203 -5.919 21.754 1.00 90.44 202 GLU A CA 1
ATOM 1606 C C . GLU A 1 202 ? -3.219 -6.912 22.342 1.00 90.44 202 GLU A C 1
ATOM 1608 O O . GLU A 1 202 ? -2.975 -7.531 23.374 1.00 90.44 202 GLU A O 1
ATOM 1613 N N . GLY A 1 203 ? -4.394 -7.023 21.718 1.00 92.75 203 GLY A N 1
ATOM 1614 C CA . GLY A 1 203 ? -5.468 -7.902 22.188 1.00 92.75 203 GLY A CA 1
ATOM 1615 C C . GLY A 1 203 ? -6.300 -7.362 23.360 1.00 92.75 203 GLY A C 1
ATOM 1616 O O . GLY A 1 203 ? -7.231 -8.042 23.790 1.00 92.75 203 GLY A O 1
ATOM 1617 N N . GLN A 1 204 ? -6.045 -6.156 23.893 1.00 94.94 204 GLN A N 1
ATOM 1618 C CA . GLN A 1 204 ? -6.961 -5.566 24.879 1.00 94.94 204 GLN A CA 1
ATOM 1619 C C . GLN A 1 204 ? -8.330 -5.323 24.239 1.00 94.94 204 GLN A C 1
ATOM 1621 O O . GLN A 1 204 ? -8.422 -4.792 23.140 1.00 94.94 204 GLN A O 1
ATOM 1626 N N . GLY A 1 205 ? -9.391 -5.740 24.929 1.00 94.88 205 GLY A N 1
ATOM 1627 C CA . GLY A 1 205 ? -10.749 -5.709 24.383 1.00 94.88 205 GLY A CA 1
ATOM 1628 C C . GLY A 1 205 ? -11.117 -6.958 23.585 1.00 94.88 205 GLY A C 1
ATOM 1629 O O . GLY A 1 205 ? -12.296 -7.279 23.516 1.00 94.88 205 GLY A O 1
ATOM 1630 N N . TRP A 1 206 ? -10.157 -7.746 23.104 1.00 96.62 206 TRP A N 1
ATOM 1631 C CA . TRP A 1 206 ? -10.425 -9.002 22.401 1.00 96.62 206 TRP A CA 1
ATOM 1632 C C . TRP A 1 206 ? -10.485 -10.194 23.360 1.00 96.62 206 TRP A C 1
ATOM 1634 O O . TRP A 1 206 ? -9.843 -10.202 24.417 1.00 96.62 206 TRP A O 1
ATOM 1644 N N . LEU A 1 207 ? -11.260 -11.208 22.980 1.00 96.94 207 LEU A N 1
ATOM 1645 C CA . LEU A 1 207 ? -11.246 -12.528 23.605 1.00 96.94 207 LEU A CA 1
ATOM 1646 C C . LEU A 1 207 ? -10.647 -13.535 22.627 1.00 96.94 207 LEU A C 1
ATOM 1648 O O . LEU A 1 207 ? -10.795 -13.389 21.415 1.00 96.94 207 LEU A O 1
ATOM 1652 N N . ALA A 1 208 ? -9.986 -14.555 23.155 1.00 96.94 208 ALA A N 1
ATOM 1653 C CA . ALA A 1 208 ? -9.406 -15.633 22.376 1.00 96.94 208 ALA A CA 1
ATOM 1654 C C . ALA A 1 208 ? -9.865 -16.986 22.909 1.00 96.94 208 ALA A C 1
ATOM 1656 O O . ALA A 1 208 ? -9.967 -17.173 24.122 1.00 96.94 208 ALA A O 1
ATOM 1657 N N . LEU A 1 209 ? -10.130 -17.914 21.995 1.00 97.38 209 LEU A N 1
ATOM 1658 C CA . LEU A 1 209 ? -10.419 -19.307 22.301 1.00 97.38 209 LEU A CA 1
ATOM 1659 C C . LEU A 1 209 ? -9.142 -20.120 22.082 1.00 97.38 209 LEU A C 1
ATOM 1661 O O . LEU A 1 209 ? -8.553 -20.036 21.005 1.00 97.38 209 LEU A O 1
ATOM 1665 N N . THR A 1 210 ? -8.722 -20.883 23.088 1.00 97.50 210 THR A N 1
ATOM 1666 C CA . THR A 1 210 ? -7.587 -21.816 23.030 1.00 97.50 210 THR A CA 1
ATOM 1667 C C . THR A 1 210 ? -8.084 -23.256 23.067 1.00 97.50 210 THR A C 1
ATOM 1669 O O . THR A 1 210 ? -9.085 -23.561 23.717 1.00 97.50 210 THR A O 1
ATOM 1672 N N . TYR A 1 211 ? -7.422 -24.146 22.336 1.00 97.19 211 TYR A N 1
ATOM 1673 C CA . TYR A 1 211 ? -7.829 -25.544 22.172 1.00 97.19 211 TYR A CA 1
ATOM 1674 C C . TYR A 1 211 ? -6.634 -26.404 21.741 1.00 97.19 211 TYR A C 1
ATOM 1676 O O . TYR A 1 211 ? -5.538 -25.895 21.501 1.00 97.19 211 TYR A O 1
ATOM 1684 N N . ARG A 1 212 ? -6.817 -27.726 21.658 1.00 96.19 212 ARG A N 1
ATOM 1685 C CA . ARG A 1 212 ? -5.766 -28.638 21.173 1.00 96.19 212 ARG A CA 1
ATOM 1686 C C . ARG A 1 212 ? -5.550 -28.442 19.673 1.00 96.19 212 ARG A C 1
ATOM 1688 O O . ARG A 1 212 ? -6.507 -28.493 18.914 1.00 96.19 212 ARG A O 1
ATOM 1695 N N . LYS A 1 213 ? -4.298 -28.322 19.236 1.00 91.31 213 LYS A N 1
ATOM 1696 C CA . LYS A 1 213 ? -3.933 -28.029 17.837 1.00 91.31 213 LYS A CA 1
ATOM 1697 C C . LYS A 1 213 ? -4.534 -28.977 16.782 1.00 91.31 213 LYS A C 1
ATOM 1699 O O . LYS A 1 213 ? -4.769 -28.557 15.658 1.00 91.31 213 LYS A O 1
ATOM 1704 N N . GLU A 1 214 ? -4.786 -30.234 17.134 1.00 87.12 214 GLU A N 1
ATOM 1705 C CA . GLU A 1 214 ? -5.322 -31.261 16.222 1.00 87.12 214 GLU A CA 1
ATOM 1706 C C . GLU A 1 214 ? -6.849 -31.445 16.339 1.00 87.12 214 GLU A C 1
ATOM 1708 O O . GLU A 1 214 ? -7.411 -32.405 15.814 1.00 87.12 214 GLU A O 1
ATOM 1713 N N . ASP A 1 215 ? -7.545 -30.561 17.060 1.00 93.50 215 ASP A N 1
ATOM 1714 C CA . ASP A 1 215 ? -8.985 -30.686 17.281 1.00 93.50 215 ASP A CA 1
ATOM 1715 C C . ASP A 1 215 ? -9.791 -30.143 16.088 1.00 93.50 215 ASP A C 1
ATOM 1717 O O . ASP A 1 215 ? -10.021 -28.938 15.945 1.00 93.50 215 ASP A O 1
ATOM 1721 N N . GLY A 1 216 ? -10.244 -31.062 15.230 1.00 92.44 216 GLY A N 1
ATOM 1722 C CA . GLY A 1 216 ? -10.978 -30.734 14.006 1.00 92.44 216 GLY A CA 1
ATOM 1723 C C . GLY A 1 216 ? -12.264 -29.933 14.236 1.00 92.44 216 GLY A C 1
ATOM 1724 O O . GLY A 1 216 ? -12.640 -29.137 13.381 1.00 92.44 216 GLY A O 1
ATOM 1725 N N . ILE A 1 217 ? -12.922 -30.060 15.397 1.00 94.56 217 ILE A N 1
ATOM 1726 C CA . ILE A 1 217 ? -14.141 -29.286 15.689 1.00 94.56 217 ILE A CA 1
ATOM 1727 C C . ILE A 1 217 ? -13.805 -27.797 15.788 1.00 94.56 217 ILE A C 1
ATOM 1729 O O . ILE A 1 217 ? -14.490 -26.961 15.200 1.00 94.56 217 ILE A O 1
ATOM 1733 N N . PHE A 1 218 ? -12.746 -27.445 16.515 1.00 95.50 218 PHE A N 1
ATOM 1734 C CA . PHE A 1 218 ? -12.358 -26.046 16.680 1.00 95.50 218 PHE A CA 1
ATOM 1735 C C . PHE A 1 218 ? -11.684 -25.471 15.436 1.00 95.50 218 PHE A C 1
ATOM 1737 O O . PHE A 1 218 ? -11.846 -24.275 15.186 1.00 95.50 218 PHE A O 1
ATOM 1744 N N . ASN A 1 219 ? -11.026 -26.300 14.618 1.00 92.94 219 ASN A N 1
ATOM 1745 C CA . ASN A 1 219 ? -10.586 -25.893 13.283 1.00 92.94 219 ASN A CA 1
ATOM 1746 C C . ASN A 1 219 ? -11.780 -25.459 12.417 1.00 92.94 219 ASN A C 1
ATOM 1748 O O . ASN A 1 219 ? -11.718 -24.399 11.794 1.00 92.94 219 ASN A O 1
ATOM 1752 N N . GLU A 1 220 ? -12.892 -26.205 12.439 1.00 94.62 220 GLU A N 1
ATOM 1753 C CA . GLU A 1 220 ? -14.125 -25.819 11.739 1.00 94.62 220 GLU A CA 1
ATOM 1754 C C . GLU A 1 220 ? -14.761 -24.550 12.323 1.00 94.62 220 GLU A C 1
ATOM 1756 O O . GLU A 1 220 ? -15.121 -23.637 11.580 1.00 94.62 220 GLU A O 1
ATOM 1761 N N . ILE A 1 221 ? -14.846 -24.429 13.654 1.00 95.50 221 ILE A N 1
ATOM 1762 C CA . ILE A 1 221 ? -15.387 -23.220 14.301 1.00 95.50 221 ILE A CA 1
ATOM 1763 C C . ILE A 1 221 ? -14.547 -21.986 13.937 1.00 95.50 221 ILE A C 1
ATOM 1765 O O . ILE A 1 221 ? -15.104 -20.926 13.641 1.00 95.50 221 ILE A O 1
ATOM 1769 N N . ARG A 1 222 ? -13.212 -22.110 13.915 1.00 95.75 222 ARG A N 1
ATOM 1770 C CA . ARG A 1 222 ? -12.289 -21.018 13.572 1.00 95.75 222 ARG A CA 1
ATOM 1771 C C . ARG A 1 222 ? -12.584 -20.423 12.196 1.00 95.75 222 ARG A C 1
ATOM 1773 O O . ARG A 1 222 ? -12.458 -19.207 12.040 1.00 95.75 222 ARG A O 1
ATOM 1780 N N . LYS A 1 223 ? -12.998 -21.236 11.214 1.00 95.00 223 LYS A N 1
ATOM 1781 C CA . LYS A 1 223 ? -13.278 -20.795 9.831 1.00 95.00 223 LYS A CA 1
ATOM 1782 C C . LYS A 1 223 ? -14.347 -19.698 9.752 1.00 95.00 223 LYS A C 1
ATOM 1784 O O . LYS A 1 223 ? -14.342 -18.927 8.800 1.00 95.00 223 LYS A O 1
ATOM 1789 N N . LEU A 1 224 ? -15.208 -19.570 10.766 1.00 95.31 224 LEU A N 1
ATOM 1790 C CA . LEU A 1 224 ? -16.214 -18.504 10.859 1.00 95.31 224 LEU A CA 1
ATOM 1791 C C . LEU A 1 224 ? -15.636 -17.129 11.228 1.00 95.31 224 LEU A C 1
ATOM 1793 O O . LEU A 1 224 ? -16.302 -16.114 11.029 1.00 95.31 224 LEU A O 1
ATOM 1797 N N . PHE A 1 225 ? -14.431 -17.085 11.803 1.00 95.25 225 PHE A N 1
ATOM 1798 C CA . PHE A 1 225 ? -13.890 -15.885 12.453 1.00 95.25 225 PHE A CA 1
ATOM 1799 C C . PHE A 1 225 ? -12.541 -15.422 11.897 1.00 95.25 225 PHE A C 1
ATOM 1801 O O . PHE A 1 225 ? -12.103 -14.310 12.198 1.00 95.25 225 PHE A O 1
ATOM 1808 N N . VAL A 1 226 ? -11.886 -16.235 11.067 1.00 94.75 226 VAL A N 1
ATOM 1809 C CA . VAL A 1 226 ? -10.663 -15.846 10.354 1.00 94.75 226 VAL A CA 1
ATOM 1810 C C . VAL A 1 226 ? -10.990 -15.278 8.977 1.00 94.75 226 VAL A C 1
ATOM 1812 O O . VAL A 1 226 ? -11.953 -15.680 8.327 1.00 94.75 226 VAL A O 1
ATOM 1815 N N . LYS A 1 227 ? -10.169 -14.336 8.513 1.00 93.62 227 LYS A N 1
ATOM 1816 C CA . LYS A 1 227 ? -10.268 -13.767 7.163 1.00 93.62 227 LYS A CA 1
ATOM 1817 C C . LYS A 1 227 ? -9.192 -14.362 6.265 1.00 93.62 227 LYS A C 1
ATOM 1819 O O . LYS A 1 227 ? -8.142 -14.786 6.745 1.00 93.62 227 LYS A O 1
ATOM 1824 N N . SER A 1 228 ? -9.442 -14.354 4.957 1.00 94.06 228 SER A N 1
ATOM 1825 C CA . SER A 1 228 ? -8.457 -14.810 3.981 1.00 94.06 228 SER A CA 1
ATOM 1826 C C . SER A 1 228 ? -7.194 -13.954 4.008 1.00 94.06 228 SER A C 1
ATOM 1828 O O . SER A 1 228 ? -7.267 -12.726 3.939 1.00 94.06 228 SER A O 1
ATOM 1830 N N . VAL A 1 229 ? -6.034 -14.608 4.028 1.00 98.25 229 VAL A N 1
ATOM 1831 C CA . VAL A 1 229 ? -4.752 -13.959 3.739 1.00 98.25 229 VAL A CA 1
ATOM 1832 C C . VAL A 1 229 ? -4.654 -13.705 2.239 1.00 98.25 229 VAL A C 1
ATOM 1834 O O . VAL A 1 229 ? -4.851 -14.614 1.436 1.00 98.25 229 VAL A O 1
ATOM 1837 N N . VAL A 1 230 ? -4.324 -12.482 1.838 1.00 98.56 230 VAL A N 1
ATOM 1838 C CA . VAL A 1 230 ? -4.168 -12.113 0.430 1.00 98.56 230 VAL A CA 1
ATOM 1839 C C . VAL A 1 230 ? -2.687 -12.003 0.079 1.00 98.56 230 VAL A C 1
ATOM 1841 O O . VAL A 1 230 ? -2.007 -11.086 0.531 1.00 98.56 230 VAL A O 1
ATOM 1844 N N . PHE A 1 231 ? -2.188 -12.897 -0.771 1.00 98.25 231 PHE A N 1
ATOM 1845 C CA . PHE A 1 231 ? -0.865 -12.776 -1.386 1.00 98.25 231 PHE A CA 1
ATOM 1846 C C . PHE A 1 231 ? -0.988 -11.967 -2.673 1.00 98.25 231 PHE A C 1
ATOM 1848 O O . PHE A 1 231 ? -1.492 -12.476 -3.672 1.00 98.25 231 PHE A O 1
ATOM 1855 N N . ALA A 1 232 ? -0.561 -10.706 -2.649 1.00 97.75 232 ALA A N 1
ATOM 1856 C CA . ALA A 1 232 ? -0.752 -9.777 -3.758 1.00 97.75 232 ALA A CA 1
ATOM 1857 C C . ALA A 1 232 ? 0.566 -9.432 -4.453 1.00 97.75 232 ALA A C 1
ATOM 1859 O O . ALA A 1 232 ? 1.550 -9.075 -3.801 1.00 97.75 232 ALA A O 1
ATOM 1860 N N . GLY A 1 233 ? 0.567 -9.502 -5.784 1.00 97.06 233 GLY A N 1
ATOM 1861 C CA . GLY A 1 233 ? 1.655 -9.000 -6.613 1.00 97.06 233 GLY A CA 1
ATOM 1862 C C . GLY A 1 233 ? 1.625 -7.482 -6.741 1.00 97.06 233 GLY A C 1
ATOM 1863 O O . GLY A 1 233 ? 0.650 -6.905 -7.217 1.00 97.06 233 GLY A O 1
ATOM 1864 N N . ALA A 1 234 ? 2.710 -6.832 -6.336 1.00 95.75 234 ALA A N 1
ATOM 1865 C CA . ALA A 1 234 ? 2.868 -5.382 -6.375 1.00 95.75 234 ALA A CA 1
ATOM 1866 C C . ALA A 1 234 ? 3.257 -4.838 -7.754 1.00 95.75 234 ALA A C 1
ATOM 1868 O O . ALA A 1 234 ? 3.295 -3.625 -7.941 1.00 95.75 234 ALA A O 1
ATOM 1869 N N . GLY A 1 235 ? 3.590 -5.718 -8.699 1.00 94.62 235 GLY A N 1
ATOM 1870 C CA . GLY A 1 235 ? 4.259 -5.314 -9.927 1.00 94.62 235 GLY A CA 1
ATOM 1871 C C . GLY A 1 235 ? 5.776 -5.150 -9.737 1.00 94.62 235 GLY A C 1
ATOM 1872 O O . GLY A 1 235 ? 6.301 -5.335 -8.635 1.00 94.62 235 GLY A O 1
ATOM 1873 N N . PRO A 1 236 ? 6.519 -4.850 -10.811 1.00 91.81 236 PRO A N 1
ATOM 1874 C CA . PRO A 1 236 ? 7.975 -4.970 -10.829 1.00 91.81 236 PRO A CA 1
ATOM 1875 C C . PRO A 1 236 ? 8.722 -3.692 -10.422 1.00 91.81 236 PRO A C 1
ATOM 1877 O O . PRO A 1 236 ? 9.940 -3.729 -10.263 1.00 91.81 236 PRO A O 1
ATOM 1880 N N . GLY A 1 237 ? 8.009 -2.581 -10.237 1.00 86.69 237 GLY A N 1
ATOM 1881 C CA . GLY A 1 237 ? 8.595 -1.290 -9.897 1.00 86.69 237 GLY A CA 1
ATOM 1882 C C . GLY A 1 237 ? 7.517 -0.250 -9.627 1.00 86.69 237 GLY A C 1
ATOM 1883 O O . GLY A 1 237 ? 7.072 -0.097 -8.490 1.00 86.69 237 GLY A O 1
ATOM 1884 N N . ASP A 1 238 ? 7.099 0.466 -10.669 1.00 89.19 238 ASP A N 1
ATOM 1885 C CA . ASP A 1 238 ? 6.153 1.574 -10.539 1.00 89.19 238 ASP A CA 1
ATOM 1886 C C . ASP A 1 238 ? 4.775 1.109 -10.053 1.00 89.19 238 ASP A C 1
ATOM 1888 O O . ASP A 1 238 ? 4.262 0.068 -10.465 1.00 89.19 238 ASP A O 1
ATOM 1892 N N . ALA A 1 239 ? 4.151 1.918 -9.189 1.00 90.88 239 ALA A N 1
ATOM 1893 C CA . ALA A 1 239 ? 2.852 1.601 -8.589 1.00 90.88 239 ALA A CA 1
ATOM 1894 C C . ALA A 1 239 ? 1.735 1.442 -9.637 1.00 90.88 239 ALA A C 1
ATOM 1896 O O . ALA A 1 239 ? 0.785 0.699 -9.409 1.00 90.88 239 ALA A O 1
ATOM 1897 N N . ASP A 1 240 ? 1.880 2.089 -10.797 1.00 89.69 240 ASP A N 1
ATOM 1898 C CA . ASP A 1 240 ? 0.942 2.015 -11.922 1.00 89.69 240 ASP A CA 1
ATOM 1899 C C . ASP A 1 240 ? 0.903 0.607 -12.566 1.00 89.69 240 ASP A C 1
ATOM 1901 O O . ASP A 1 240 ? -0.022 0.299 -13.314 1.00 89.69 240 ASP A O 1
ATOM 1905 N N . LEU A 1 241 ? 1.890 -0.257 -12.280 1.00 93.94 241 LEU A N 1
ATOM 1906 C CA . LEU A 1 241 ? 1.941 -1.653 -12.738 1.00 93.94 241 LEU A CA 1
ATOM 1907 C C . LEU A 1 241 ? 1.351 -2.649 -11.724 1.00 93.94 241 LEU A C 1
ATOM 1909 O O . LEU A 1 241 ? 1.345 -3.857 -11.983 1.00 93.94 241 LEU A O 1
ATOM 1913 N N . ALA A 1 242 ? 0.856 -2.174 -10.579 1.00 95.81 242 ALA A N 1
ATOM 1914 C CA . ALA A 1 242 ? 0.059 -2.995 -9.678 1.00 95.81 242 ALA A CA 1
ATOM 1915 C C . ALA A 1 242 ? -1.327 -3.253 -10.288 1.00 95.81 242 ALA A C 1
ATOM 1917 O O . ALA A 1 242 ? -1.913 -2.396 -10.952 1.00 95.81 242 ALA A O 1
ATOM 1918 N N . THR A 1 243 ? -1.886 -4.439 -10.053 1.00 97.56 243 THR A N 1
ATOM 1919 C CA . THR A 1 243 ? -3.243 -4.742 -10.522 1.00 97.56 243 THR A CA 1
ATOM 1920 C C . THR A 1 243 ? -4.280 -3.995 -9.681 1.00 97.56 243 THR A C 1
ATOM 1922 O O . THR A 1 243 ? -4.077 -3.771 -8.487 1.00 97.56 243 THR A O 1
ATOM 1925 N N . LEU A 1 244 ? -5.435 -3.662 -10.273 1.00 97.75 244 LEU A N 1
ATOM 1926 C CA . LEU A 1 244 ? -6.552 -3.068 -9.522 1.00 97.75 244 LEU A CA 1
ATOM 1927 C C . LEU A 1 244 ? -6.957 -3.946 -8.330 1.00 97.75 244 LEU A C 1
ATOM 1929 O O . LEU A 1 244 ? -7.169 -3.436 -7.239 1.00 97.75 244 LEU A O 1
ATOM 1933 N N . ALA A 1 245 ? -6.942 -5.272 -8.503 1.00 98.12 245 ALA A N 1
ATOM 1934 C CA . ALA A 1 245 ? -7.218 -6.218 -7.427 1.00 98.12 245 ALA A CA 1
ATOM 1935 C C . ALA A 1 245 ? -6.210 -6.118 -6.263 1.00 98.12 245 ALA A C 1
ATOM 1937 O O . ALA A 1 245 ? -6.611 -6.212 -5.104 1.00 98.12 245 ALA A O 1
ATOM 1938 N N . ALA A 1 246 ? -4.916 -5.906 -6.542 1.00 97.69 246 ALA A N 1
ATOM 1939 C CA . ALA A 1 246 ? -3.912 -5.693 -5.500 1.00 97.69 246 ALA A CA 1
ATOM 1940 C C . ALA A 1 246 ? -4.128 -4.354 -4.776 1.00 97.69 246 ALA A C 1
ATOM 1942 O O . ALA A 1 246 ? -4.064 -4.300 -3.549 1.00 97.69 246 ALA A O 1
ATOM 1943 N N . VAL A 1 247 ? -4.436 -3.288 -5.522 1.00 97.50 247 VAL A N 1
ATOM 1944 C CA . VAL A 1 247 ? -4.745 -1.963 -4.960 1.00 97.50 247 VAL A CA 1
ATOM 1945 C C . VAL A 1 247 ? -5.993 -2.012 -4.074 1.00 97.50 247 VAL A C 1
ATOM 1947 O O . VAL A 1 247 ? -5.973 -1.492 -2.959 1.00 97.50 247 VAL A O 1
ATOM 1950 N N . ASP A 1 248 ? -7.056 -2.677 -4.520 1.00 97.69 248 ASP A N 1
ATOM 1951 C CA . ASP A 1 248 ? -8.295 -2.814 -3.752 1.00 97.69 248 ASP A CA 1
ATOM 1952 C C . ASP A 1 248 ? -8.092 -3.653 -2.486 1.00 97.69 248 ASP A C 1
ATOM 1954 O O . ASP A 1 248 ? -8.620 -3.297 -1.434 1.00 97.69 248 ASP A O 1
ATOM 1958 N N . ALA A 1 249 ? -7.262 -4.701 -2.541 1.00 97.56 249 ALA A N 1
ATOM 1959 C CA . ALA A 1 249 ? -6.892 -5.467 -1.352 1.00 97.56 249 ALA A CA 1
ATOM 1960 C C . ALA A 1 249 ? -6.155 -4.605 -0.312 1.00 97.56 249 ALA A C 1
ATOM 1962 O O . ALA A 1 249 ? -6.446 -4.706 0.880 1.00 97.56 249 ALA A O 1
ATOM 1963 N N . LEU A 1 250 ? -5.241 -3.727 -0.744 1.00 97.31 250 LEU A N 1
ATOM 1964 C CA . LEU A 1 250 ? -4.529 -2.810 0.155 1.00 97.31 250 LEU A CA 1
ATOM 1965 C C . LEU A 1 250 ? -5.486 -1.833 0.850 1.00 97.31 250 LEU A C 1
ATOM 1967 O O . LEU A 1 250 ? -5.363 -1.622 2.055 1.00 97.31 250 LEU A O 1
ATOM 1971 N N . ARG A 1 251 ? -6.474 -1.295 0.126 1.00 97.00 251 ARG A N 1
ATOM 1972 C CA . ARG A 1 251 ? -7.440 -0.304 0.640 1.00 97.00 251 ARG A CA 1
ATOM 1973 C C . ARG A 1 251 ? -8.333 -0.806 1.771 1.00 97.00 251 ARG A C 1
ATOM 1975 O O . ARG A 1 251 ? -8.915 0.011 2.477 1.00 97.00 251 ARG A O 1
ATOM 1982 N N . ILE A 1 252 ? -8.472 -2.120 1.933 1.00 95.31 252 ILE A N 1
ATOM 1983 C CA . ILE A 1 252 ? -9.373 -2.730 2.925 1.00 95.31 252 ILE A CA 1
ATOM 1984 C C . ILE A 1 252 ? -8.647 -3.641 3.922 1.00 95.31 252 ILE A C 1
ATOM 1986 O O . ILE A 1 252 ? -9.296 -4.374 4.674 1.00 95.31 252 ILE A O 1
ATOM 1990 N N . CYS A 1 253 ? -7.312 -3.663 3.908 1.00 96.31 253 CYS A N 1
ATOM 1991 C CA . CYS A 1 253 ? -6.547 -4.521 4.806 1.00 96.31 253 CYS A CA 1
ATOM 1992 C C . CYS A 1 253 ? -6.335 -3.883 6.183 1.00 96.31 253 CYS A C 1
ATOM 1994 O O . CYS A 1 253 ? -6.224 -2.666 6.319 1.00 96.31 253 CYS A O 1
ATOM 1996 N N . ASP A 1 254 ? -6.251 -4.733 7.205 1.00 96.50 254 ASP A N 1
ATOM 1997 C CA . ASP A 1 254 ? -5.897 -4.336 8.568 1.00 96.50 254 ASP A CA 1
ATOM 1998 C C . ASP A 1 254 ? -4.369 -4.364 8.761 1.00 96.50 254 ASP A C 1
ATOM 2000 O O . ASP A 1 254 ? -3.816 -3.604 9.559 1.00 96.50 254 ASP A O 1
ATOM 2004 N N . VAL A 1 255 ? -3.678 -5.268 8.053 1.00 97.75 255 VAL A N 1
ATOM 2005 C CA . VAL A 1 255 ? -2.227 -5.477 8.151 1.00 97.75 255 VAL A CA 1
ATOM 2006 C C . VAL A 1 255 ? -1.637 -5.738 6.766 1.00 97.75 255 VAL A C 1
ATOM 2008 O O . VAL A 1 255 ? -2.104 -6.622 6.051 1.00 97.75 255 VAL A O 1
ATOM 2011 N N . CYS A 1 256 ? -0.566 -5.023 6.416 1.00 97.75 256 CYS A N 1
ATOM 2012 C CA . CYS A 1 256 ? 0.192 -5.223 5.182 1.00 97.75 256 CYS A CA 1
ATOM 2013 C C . CYS A 1 256 ? 1.653 -5.588 5.486 1.00 97.75 256 CYS A C 1
ATOM 2015 O O . CYS A 1 256 ? 2.389 -4.788 6.068 1.00 97.75 256 CYS A O 1
ATOM 2017 N N . LEU A 1 257 ? 2.075 -6.788 5.077 1.00 96.75 257 LEU A N 1
ATOM 2018 C CA . LEU A 1 257 ? 3.456 -7.268 5.142 1.00 96.75 257 LEU A CA 1
ATOM 2019 C C . LEU A 1 257 ? 4.109 -7.111 3.766 1.00 96.75 257 LEU A C 1
ATOM 2021 O O . LEU A 1 257 ? 3.681 -7.762 2.811 1.00 96.75 257 LEU A O 1
ATOM 2025 N N . TYR A 1 258 ? 5.160 -6.298 3.652 1.00 94.19 258 TYR A N 1
ATOM 2026 C CA . TYR A 1 258 ? 5.745 -5.927 2.358 1.00 94.19 258 TYR A CA 1
ATOM 2027 C C . TYR A 1 258 ? 7.276 -6.077 2.301 1.00 94.19 258 TYR A C 1
ATOM 2029 O O . TYR A 1 258 ? 7.975 -5.967 3.313 1.00 94.19 258 TYR A O 1
ATOM 2037 N N . ASP A 1 259 ? 7.794 -6.347 1.098 1.00 87.19 259 ASP A N 1
ATOM 2038 C CA . ASP A 1 259 ? 9.222 -6.589 0.829 1.00 87.19 259 ASP A CA 1
ATOM 2039 C C . ASP A 1 259 ? 10.025 -5.314 0.490 1.00 87.19 259 ASP A C 1
ATOM 2041 O O . ASP A 1 259 ? 9.496 -4.210 0.395 1.00 87.19 259 ASP A O 1
ATOM 2045 N N . ALA A 1 260 ? 11.341 -5.470 0.292 1.00 80.19 260 ALA A N 1
ATOM 2046 C CA . ALA A 1 260 ? 12.293 -4.386 0.012 1.00 80.19 260 ALA A CA 1
ATOM 2047 C C . ALA A 1 260 ? 12.024 -3.613 -1.286 1.00 80.19 260 ALA A C 1
ATOM 2049 O O . ALA A 1 260 ? 12.274 -2.412 -1.329 1.00 80.19 260 ALA A O 1
ATOM 2050 N N . LEU A 1 261 ? 11.527 -4.293 -2.322 1.00 77.06 261 LEU A N 1
ATOM 2051 C CA . LEU A 1 261 ? 11.408 -3.758 -3.683 1.00 77.06 261 LEU A CA 1
ATOM 2052 C C . LEU A 1 261 ? 10.031 -3.140 -3.981 1.00 77.06 261 LEU A C 1
ATOM 2054 O O . LEU A 1 261 ? 9.688 -2.925 -5.138 1.00 77.06 261 LEU A O 1
ATOM 2058 N N . ILE A 1 262 ? 9.220 -2.887 -2.952 1.00 87.19 262 ILE A N 1
ATOM 2059 C CA . ILE A 1 262 ? 7.872 -2.338 -3.112 1.00 87.19 262 ILE A CA 1
ATOM 2060 C C . ILE A 1 262 ? 7.927 -0.813 -3.213 1.00 87.19 262 ILE A C 1
ATOM 2062 O O . ILE A 1 262 ? 8.548 -0.150 -2.380 1.00 87.19 262 ILE A O 1
ATOM 2066 N N . SER A 1 263 ? 7.228 -0.252 -4.202 1.00 85.25 263 SER A N 1
ATOM 2067 C CA . SER A 1 263 ? 7.077 1.197 -4.337 1.00 85.25 263 SER A CA 1
ATOM 2068 C C . SER A 1 263 ? 6.341 1.801 -3.138 1.00 85.25 263 SER A C 1
ATOM 2070 O O . SER A 1 263 ? 5.258 1.351 -2.756 1.00 85.25 263 SER A O 1
ATOM 2072 N N . SER A 1 264 ? 6.898 2.872 -2.570 1.00 84.88 264 SER A N 1
ATOM 2073 C CA . SER A 1 264 ? 6.255 3.631 -1.493 1.00 84.88 264 SER A CA 1
ATOM 2074 C C . SER A 1 264 ? 4.942 4.279 -1.935 1.00 84.88 264 SER A C 1
ATOM 2076 O O . SER A 1 264 ? 4.048 4.444 -1.108 1.00 84.88 264 SER A O 1
ATOM 2078 N N . ASP A 1 265 ? 4.789 4.596 -3.225 1.00 86.69 265 ASP A N 1
ATOM 2079 C CA . ASP A 1 265 ? 3.538 5.126 -3.774 1.00 86.69 265 ASP A CA 1
ATOM 2080 C C . ASP A 1 265 ? 2.403 4.101 -3.693 1.00 86.69 265 ASP A C 1
ATOM 2082 O O . ASP A 1 265 ? 1.263 4.473 -3.424 1.00 86.69 265 ASP A O 1
ATOM 2086 N N . LEU A 1 266 ? 2.705 2.806 -3.842 1.00 91.31 266 LEU A N 1
ATOM 2087 C CA . LEU A 1 266 ? 1.696 1.755 -3.720 1.00 91.31 266 LEU A CA 1
ATOM 2088 C C . LEU A 1 266 ? 1.178 1.648 -2.279 1.00 91.31 266 LEU A C 1
ATOM 2090 O O . LEU A 1 266 ? -0.023 1.485 -2.063 1.00 91.31 266 LEU A O 1
ATOM 2094 N N . LEU A 1 267 ? 2.066 1.821 -1.295 1.00 92.44 267 LEU A N 1
ATOM 2095 C CA . LEU A 1 267 ? 1.732 1.770 0.132 1.00 92.44 267 LEU A CA 1
ATOM 2096 C C . LEU A 1 267 ? 0.832 2.933 0.583 1.00 92.44 267 LEU A C 1
ATOM 2098 O O . LEU A 1 267 ? 0.140 2.795 1.586 1.00 92.44 267 LEU A O 1
ATOM 2102 N N . LYS A 1 268 ? 0.761 4.040 -0.173 1.00 90.94 268 LYS A N 1
ATOM 2103 C CA . LYS A 1 268 ? -0.181 5.148 0.094 1.00 90.94 268 LYS A CA 1
ATOM 2104 C C . LYS A 1 268 ? -1.654 4.743 -0.052 1.00 90.94 268 LYS A C 1
ATOM 2106 O O . LYS A 1 268 ? -2.521 5.485 0.390 1.00 90.94 268 LYS A O 1
ATOM 2111 N N . ASN A 1 269 ? -1.943 3.593 -0.668 1.00 94.12 269 ASN A N 1
ATOM 2112 C CA . ASN A 1 269 ? -3.305 3.059 -0.774 1.00 94.12 269 ASN A CA 1
ATOM 2113 C C . ASN A 1 269 ? -3.805 2.405 0.523 1.00 94.12 269 ASN A C 1
ATOM 2115 O O . ASN A 1 269 ? -4.976 2.040 0.594 1.00 94.12 269 ASN A O 1
ATOM 2119 N N . LEU A 1 270 ? -2.937 2.218 1.521 1.00 95.19 270 LEU A N 1
ATOM 2120 C CA . LEU A 1 270 ? -3.315 1.624 2.797 1.00 95.19 270 LEU A CA 1
ATOM 2121 C C . LEU A 1 270 ? -4.168 2.591 3.636 1.00 95.19 270 LEU A C 1
ATOM 2123 O O . LEU A 1 270 ? -3.891 3.792 3.647 1.00 95.19 270 LEU A O 1
ATOM 2127 N N . PRO A 1 271 ? -5.165 2.084 4.384 1.00 93.88 271 PRO A N 1
ATOM 2128 C CA . PRO A 1 271 ? -5.852 2.866 5.407 1.00 93.88 271 PRO A CA 1
ATOM 2129 C C . PRO A 1 271 ? -4.879 3.454 6.434 1.00 93.88 271 PRO A C 1
ATOM 2131 O O . PRO A 1 271 ? -3.909 2.801 6.813 1.00 93.88 271 PRO A O 1
ATOM 2134 N N . GLU A 1 272 ? -5.189 4.634 6.980 1.00 89.00 272 GLU A N 1
ATOM 2135 C CA . GLU A 1 272 ? -4.398 5.237 8.072 1.00 89.00 272 GLU A CA 1
ATOM 2136 C C . GLU A 1 272 ? -4.336 4.342 9.324 1.00 89.00 272 GLU A C 1
ATOM 2138 O O . GLU A 1 272 ? -3.385 4.409 10.099 1.00 89.00 272 GLU A O 1
ATOM 2143 N N . THR A 1 273 ? -5.348 3.493 9.518 1.00 89.69 273 THR A N 1
ATOM 2144 C CA . THR A 1 273 ? -5.440 2.531 10.623 1.00 89.69 273 THR A CA 1
ATOM 2145 C C . THR A 1 273 ? -4.716 1.211 10.349 1.00 89.69 273 THR A C 1
ATOM 2147 O O . THR A 1 273 ? -4.570 0.405 11.270 1.00 89.69 273 THR A O 1
ATOM 2150 N N . ALA A 1 274 ? -4.282 0.957 9.110 1.00 95.06 274 ALA A N 1
ATOM 2151 C CA . ALA A 1 274 ? -3.654 -0.302 8.736 1.00 95.06 274 ALA A CA 1
ATOM 2152 C C . ALA A 1 274 ? -2.213 -0.378 9.252 1.00 95.06 274 ALA A C 1
ATOM 2154 O O . ALA A 1 274 ? -1.424 0.564 9.155 1.00 95.06 274 ALA A O 1
ATOM 2155 N N . ARG A 1 275 ? -1.832 -1.545 9.773 1.00 94.88 275 ARG A N 1
ATOM 2156 C CA . ARG A 1 275 ? -0.470 -1.789 10.252 1.00 94.88 275 ARG A CA 1
ATOM 2157 C C . ARG A 1 275 ? 0.443 -2.159 9.085 1.00 94.88 275 ARG A C 1
ATOM 2159 O O . ARG A 1 275 ? 0.261 -3.195 8.451 1.00 94.88 275 ARG A O 1
ATOM 2166 N N . MET A 1 276 ? 1.472 -1.351 8.853 1.00 94.88 276 MET A N 1
ATOM 2167 C CA . MET A 1 276 ? 2.519 -1.615 7.861 1.00 94.88 276 MET A CA 1
ATOM 2168 C C . MET A 1 276 ? 3.708 -2.343 8.490 1.00 94.88 276 MET A C 1
ATOM 2170 O O . MET A 1 276 ? 4.304 -1.846 9.445 1.00 94.88 276 MET A O 1
ATOM 2174 N N . LEU A 1 277 ? 4.075 -3.503 7.945 1.00 93.62 277 LEU A N 1
ATOM 2175 C CA . LEU A 1 277 ? 5.180 -4.328 8.429 1.00 93.62 277 LEU A CA 1
ATOM 2176 C C . LEU A 1 277 ? 6.180 -4.606 7.310 1.00 93.62 277 LEU A C 1
ATOM 2178 O O . LEU A 1 277 ? 5.891 -5.318 6.349 1.00 93.62 277 LEU A O 1
ATOM 2182 N N . PHE A 1 278 ? 7.381 -4.057 7.457 1.00 92.56 278 PHE A N 1
ATOM 2183 C CA . PHE A 1 278 ? 8.486 -4.345 6.557 1.00 92.56 278 PHE A CA 1
ATOM 2184 C C . PHE A 1 278 ? 9.111 -5.703 6.896 1.00 92.56 278 PHE A C 1
ATOM 2186 O O . PHE A 1 278 ? 9.625 -5.879 7.999 1.00 92.56 278 PHE A O 1
ATOM 2193 N N . VAL A 1 279 ? 9.093 -6.642 5.947 1.00 89.31 279 VAL A N 1
ATOM 2194 C CA . VAL A 1 279 ? 9.646 -8.003 6.124 1.00 89.31 279 VAL A CA 1
ATOM 2195 C C . VAL A 1 279 ? 10.752 -8.352 5.120 1.00 89.31 279 VAL A C 1
ATOM 2197 O O . VAL A 1 279 ? 11.287 -9.459 5.125 1.00 89.31 279 VAL A O 1
ATOM 2200 N N . GLY A 1 280 ? 11.121 -7.404 4.255 1.00 77.06 280 GLY A N 1
ATOM 2201 C CA . GLY A 1 280 ? 12.144 -7.600 3.232 1.00 77.06 280 GLY A CA 1
ATOM 2202 C C . GLY A 1 280 ? 13.577 -7.675 3.774 1.00 77.06 280 GLY A C 1
ATOM 2203 O O . GLY A 1 280 ? 13.920 -7.097 4.803 1.00 77.06 280 GLY A O 1
ATOM 2204 N N . LYS A 1 281 ? 14.462 -8.332 3.014 1.00 68.44 281 LYS A N 1
ATOM 2205 C CA . LYS A 1 281 ? 15.916 -8.321 3.243 1.00 68.44 281 LYS A CA 1
ATOM 2206 C C . LYS A 1 281 ? 16.516 -7.056 2.616 1.00 68.44 281 LYS A C 1
ATOM 2208 O O . LYS A 1 281 ? 16.501 -6.937 1.396 1.00 68.44 281 LYS A O 1
ATOM 2213 N N . ARG A 1 282 ? 17.048 -6.129 3.417 1.00 53.16 282 ARG A N 1
ATOM 2214 C CA . ARG A 1 282 ? 18.007 -5.105 2.948 1.00 53.16 282 ARG A CA 1
ATOM 2215 C C . ARG A 1 282 ? 19.412 -5.547 3.336 1.00 53.16 282 ARG A C 1
ATOM 2217 O O . ARG A 1 282 ? 19.574 -6.122 4.416 1.00 53.16 282 ARG A O 1
ATOM 2224 N N . SER A 1 283 ? 20.410 -5.323 2.485 1.00 39.78 283 SER A N 1
ATOM 2225 C CA . SER A 1 283 ? 21.787 -5.685 2.834 1.00 39.78 283 SER A CA 1
ATOM 2226 C C . SER A 1 283 ? 22.216 -4.894 4.075 1.00 39.78 283 SER A C 1
ATOM 2228 O O . SER A 1 283 ? 22.091 -3.674 4.106 1.00 39.78 283 SER A O 1
ATOM 2230 N N . GLY A 1 284 ? 22.693 -5.587 5.114 1.00 41.12 284 GLY A N 1
ATOM 2231 C CA . GLY A 1 284 ? 23.238 -4.963 6.329 1.00 41.12 284 GLY A CA 1
ATOM 2232 C C . GLY A 1 284 ? 22.280 -4.772 7.517 1.00 41.12 284 GLY A C 1
ATOM 2233 O O . GLY A 1 284 ? 22.722 -4.264 8.542 1.00 41.12 284 GLY A O 1
ATOM 2234 N N . CYS A 1 285 ? 21.010 -5.195 7.448 1.00 43.50 285 CYS A N 1
ATOM 2235 C CA . CYS A 1 285 ? 20.093 -5.185 8.604 1.00 43.50 285 CYS A CA 1
ATOM 2236 C C . CYS A 1 285 ? 19.684 -6.607 9.025 1.00 43.50 285 CYS A C 1
ATOM 2238 O O . CYS A 1 285 ? 19.608 -7.499 8.179 1.00 43.50 285 CYS A O 1
ATOM 2240 N N . HIS A 1 286 ? 19.381 -6.814 10.317 1.00 48.88 286 HIS A N 1
ATOM 2241 C CA . HIS A 1 286 ? 18.794 -8.064 10.821 1.00 48.88 286 HIS A CA 1
ATOM 2242 C C . HIS A 1 286 ? 17.505 -8.376 10.047 1.00 48.88 286 HIS A C 1
ATOM 2244 O O . HIS A 1 286 ? 16.480 -7.724 10.232 1.00 48.88 286 HIS A O 1
ATOM 2250 N N . SER A 1 287 ? 17.579 -9.339 9.128 1.00 63.09 287 SER A N 1
ATOM 2251 C CA . SER A 1 287 ? 16.451 -9.747 8.296 1.00 63.09 287 SER A CA 1
ATOM 2252 C C . SER A 1 287 ? 15.599 -10.798 8.991 1.00 63.09 287 SER A C 1
ATOM 2254 O O . SER A 1 287 ? 16.155 -11.751 9.538 1.00 63.09 287 SER A O 1
ATOM 2256 N N . MET A 1 288 ? 14.280 -10.687 8.848 1.00 75.88 288 MET A N 1
ATOM 2257 C CA . MET A 1 288 ? 13.340 -11.717 9.281 1.00 75.88 288 MET A CA 1
ATOM 2258 C C . MET A 1 288 ? 13.542 -13.010 8.474 1.00 75.88 288 MET A C 1
ATOM 2260 O O . MET A 1 288 ? 13.705 -12.980 7.246 1.00 75.88 288 MET A O 1
ATOM 2264 N N . LYS A 1 289 ? 13.576 -14.154 9.158 1.00 85.50 289 LYS A N 1
ATOM 2265 C CA . LYS A 1 289 ? 13.599 -15.476 8.516 1.00 85.50 289 LYS A CA 1
ATOM 2266 C C . LYS A 1 289 ? 12.234 -15.767 7.894 1.00 85.50 289 LYS A C 1
ATOM 2268 O O . LYS A 1 289 ? 11.221 -15.238 8.337 1.00 85.50 289 LYS A O 1
ATOM 2273 N N . GLN A 1 290 ? 12.187 -16.632 6.881 1.00 86.00 290 GLN A N 1
ATOM 2274 C CA . GLN A 1 290 ? 10.916 -16.948 6.221 1.00 86.00 290 GLN A CA 1
ATOM 2275 C C . GLN A 1 290 ? 9.890 -17.531 7.205 1.00 86.00 290 GLN A C 1
ATOM 2277 O O . GLN A 1 290 ? 8.736 -17.120 7.185 1.00 86.00 290 GLN A O 1
ATOM 2282 N N . ASP A 1 291 ? 10.323 -18.393 8.125 1.00 88.31 291 ASP A N 1
ATOM 2283 C CA . ASP A 1 291 ? 9.443 -18.985 9.140 1.00 88.31 291 ASP A CA 1
ATOM 2284 C C . ASP A 1 291 ? 8.825 -17.931 10.071 1.00 88.31 291 ASP A C 1
ATOM 2286 O O . ASP A 1 291 ? 7.669 -18.050 10.469 1.00 88.31 291 ASP A O 1
ATOM 2290 N N . GLU A 1 292 ? 9.560 -16.858 10.371 1.00 91.25 292 GLU A N 1
ATOM 2291 C CA . GLU A 1 292 ? 9.065 -15.734 11.174 1.00 91.25 292 GLU A CA 1
ATOM 2292 C C . GLU A 1 292 ? 8.005 -14.929 10.401 1.00 91.25 292 GLU A C 1
ATOM 2294 O O . GLU A 1 292 ? 6.985 -14.546 10.974 1.00 91.25 292 GLU A O 1
ATOM 2299 N N . ILE A 1 293 ? 8.191 -14.732 9.086 1.00 93.06 293 ILE A N 1
ATOM 2300 C CA . ILE A 1 293 ? 7.180 -14.104 8.215 1.00 93.06 293 ILE A CA 1
ATOM 2301 C C . ILE A 1 293 ? 5.913 -14.962 8.195 1.00 93.06 293 ILE A C 1
ATOM 2303 O O . ILE A 1 293 ? 4.814 -14.448 8.412 1.00 93.06 293 ILE A O 1
ATOM 2307 N N . ASN A 1 294 ? 6.061 -16.270 7.978 1.00 94.25 294 ASN A N 1
ATOM 2308 C CA . ASN A 1 294 ? 4.944 -17.209 7.929 1.00 94.25 294 ASN A CA 1
ATOM 2309 C C . ASN A 1 294 ? 4.176 -17.220 9.264 1.00 94.25 294 ASN A C 1
ATOM 2311 O O . ASN A 1 294 ? 2.944 -17.149 9.277 1.00 94.25 294 ASN A O 1
ATOM 2315 N N . ALA A 1 295 ? 4.896 -17.223 10.391 1.00 93.31 295 ALA A N 1
ATOM 2316 C CA . ALA A 1 295 ? 4.312 -17.152 11.726 1.00 93.31 295 ALA A CA 1
ATOM 2317 C C . ALA A 1 295 ? 3.540 -15.843 11.960 1.00 93.31 295 ALA A C 1
ATOM 2319 O O . ALA A 1 295 ? 2.450 -15.875 12.535 1.00 93.31 295 ALA A O 1
ATOM 2320 N N . LEU A 1 296 ? 4.050 -14.702 11.480 1.00 95.25 296 LEU A N 1
ATOM 2321 C CA . LEU A 1 296 ? 3.344 -13.420 11.564 1.00 95.25 296 LEU A CA 1
ATOM 2322 C C . LEU A 1 296 ? 2.060 -13.403 10.734 1.00 95.25 296 LEU A C 1
ATOM 2324 O O . LEU A 1 296 ? 1.026 -12.961 11.237 1.00 95.25 296 LEU A O 1
ATOM 2328 N N . ILE A 1 297 ? 2.099 -13.899 9.493 1.00 96.62 297 ILE A N 1
ATOM 2329 C CA . ILE A 1 297 ? 0.906 -14.005 8.638 1.00 96.62 297 ILE A CA 1
ATOM 2330 C C . ILE A 1 297 ? -0.164 -14.840 9.356 1.00 96.62 297 ILE A C 1
ATOM 2332 O O . ILE A 1 297 ? -1.299 -14.387 9.521 1.00 96.62 297 ILE A O 1
ATOM 2336 N N . ALA A 1 298 ? 0.216 -16.022 9.850 1.00 95.62 298 ALA A N 1
ATOM 2337 C CA . ALA A 1 298 ? -0.679 -16.912 10.580 1.00 95.62 298 ALA A CA 1
ATOM 2338 C C . ALA A 1 298 ? -1.196 -16.297 11.892 1.00 95.62 298 ALA A C 1
ATOM 2340 O O . ALA A 1 298 ? -2.352 -16.505 12.262 1.00 95.62 298 ALA A O 1
ATOM 2341 N N . LYS A 1 299 ? -0.364 -15.531 12.613 1.00 95.62 299 LYS A N 1
ATOM 2342 C CA . LYS A 1 299 ? -0.770 -14.795 13.819 1.00 95.62 299 LYS A CA 1
ATOM 2343 C C . LYS A 1 299 ? -1.879 -13.800 13.488 1.00 95.62 299 LYS A C 1
ATOM 2345 O O . LYS A 1 299 ? -2.952 -13.902 14.069 1.00 95.62 299 LYS A O 1
ATOM 2350 N N . PHE A 1 300 ? -1.672 -12.890 12.535 1.00 97.06 300 PHE A N 1
ATOM 2351 C CA . PHE A 1 300 ? -2.680 -11.875 12.201 1.00 97.06 300 PHE A CA 1
ATOM 2352 C C . PHE A 1 300 ? -3.966 -12.477 11.621 1.00 97.06 300 PHE A C 1
ATOM 2354 O O . PHE A 1 300 ? -5.057 -12.029 11.971 1.00 97.06 300 PHE A O 1
ATOM 2361 N N . ALA A 1 301 ? -3.864 -13.532 10.808 1.00 97.00 301 ALA A N 1
ATOM 2362 C CA . ALA A 1 301 ? -5.039 -14.242 10.305 1.00 97.00 301 ALA A CA 1
ATOM 2363 C C . ALA A 1 301 ? -5.882 -14.840 11.448 1.00 97.00 301 ALA A C 1
ATOM 2365 O O . ALA A 1 301 ? -7.097 -14.641 11.487 1.00 97.00 301 ALA A O 1
ATOM 2366 N N . ARG A 1 302 ? -5.241 -15.487 12.438 1.00 96.31 302 ARG A N 1
ATOM 2367 C CA . ARG A 1 302 ? -5.905 -16.025 13.646 1.00 96.31 302 ARG A CA 1
ATOM 2368 C C . ARG A 1 302 ? -6.463 -14.943 14.576 1.00 96.31 302 ARG A C 1
ATOM 2370 O O . ARG A 1 302 ? -7.357 -15.230 15.365 1.00 96.31 302 ARG A O 1
ATOM 2377 N N . GLN A 1 303 ? -5.999 -13.700 14.456 1.00 96.44 303 GLN A N 1
ATOM 2378 C CA . GLN A 1 303 ? -6.591 -12.529 15.117 1.00 96.44 303 GLN A CA 1
ATOM 2379 C C . GLN A 1 303 ? -7.828 -11.971 14.380 1.00 96.44 303 GLN A C 1
ATOM 2381 O O . GLN A 1 303 ? -8.354 -10.929 14.771 1.00 96.44 303 GLN A O 1
ATOM 2386 N N . GLY A 1 304 ? -8.270 -12.606 13.286 1.00 95.88 304 GLY A N 1
ATOM 2387 C CA . GLY A 1 304 ? -9.397 -12.140 12.469 1.00 95.88 304 GLY A CA 1
ATOM 2388 C C . GLY A 1 304 ? -9.078 -10.901 11.621 1.00 95.88 304 GLY A C 1
ATOM 2389 O O . GLY A 1 304 ? -9.988 -10.222 11.135 1.00 95.88 304 GLY A O 1
ATOM 2390 N N . LYS A 1 305 ? -7.791 -10.570 11.450 1.00 95.94 305 LYS A N 1
ATOM 2391 C CA . LYS A 1 305 ? -7.343 -9.420 10.656 1.00 95.94 305 LYS A CA 1
ATOM 2392 C C . LYS A 1 305 ? -7.358 -9.747 9.166 1.00 95.94 305 LYS A C 1
ATOM 2394 O O . LYS A 1 305 ? -7.045 -10.861 8.759 1.00 95.94 305 LYS A O 1
ATOM 2399 N N . SER A 1 306 ? -7.695 -8.756 8.346 1.00 96.38 306 SER A N 1
ATOM 2400 C CA . SER A 1 306 ? -7.506 -8.801 6.895 1.00 96.38 306 SER A CA 1
ATOM 2401 C C . SER A 1 306 ? -6.025 -8.570 6.595 1.00 96.38 306 SER A C 1
ATOM 2403 O O . SER A 1 306 ? -5.514 -7.469 6.817 1.00 96.38 306 SER A O 1
ATOM 2405 N N . VAL A 1 307 ? -5.322 -9.617 6.159 1.00 98.38 307 VAL A N 1
ATOM 2406 C CA . VAL A 1 307 ? -3.864 -9.601 5.968 1.00 98.38 307 VAL A CA 1
ATOM 2407 C C . VAL A 1 307 ? -3.533 -9.554 4.486 1.00 98.38 307 VAL A C 1
ATOM 2409 O O . VAL A 1 307 ? -3.945 -10.435 3.735 1.00 98.38 307 VAL A O 1
ATOM 2412 N N . VAL A 1 308 ? -2.725 -8.579 4.076 1.00 98.50 308 VAL A N 1
ATOM 2413 C CA . VAL A 1 308 ? -2.110 -8.538 2.747 1.00 98.50 308 VAL A CA 1
ATOM 2414 C C . VAL A 1 308 ? -0.618 -8.827 2.871 1.00 98.50 308 VAL A C 1
ATOM 2416 O O . VAL A 1 308 ? 0.121 -8.095 3.526 1.00 98.50 308 VAL A O 1
ATOM 2419 N N . ARG A 1 309 ? -0.151 -9.883 2.206 1.00 97.50 309 ARG A N 1
ATOM 2420 C CA . ARG A 1 309 ? 1.264 -10.152 1.952 1.00 97.50 309 ARG A CA 1
ATOM 2421 C C . ARG A 1 309 ? 1.607 -9.609 0.564 1.00 97.50 309 ARG A C 1
ATOM 2423 O O . ARG A 1 309 ? 1.350 -10.259 -0.447 1.00 97.50 309 ARG A O 1
ATOM 2430 N N . LEU A 1 310 ? 2.157 -8.398 0.526 1.00 96.81 310 LEU A N 1
ATOM 2431 C CA . LEU A 1 310 ? 2.493 -7.677 -0.699 1.00 96.81 310 LEU A CA 1
ATOM 2432 C C . LEU A 1 310 ? 3.907 -8.049 -1.170 1.00 96.81 310 LEU A C 1
ATOM 2434 O O . LEU A 1 310 ? 4.891 -7.814 -0.463 1.00 96.81 310 LEU A O 1
ATOM 2438 N N . LYS A 1 311 ? 4.006 -8.631 -2.365 1.00 93.81 311 LYS A N 1
ATOM 2439 C CA . LYS A 1 311 ? 5.237 -9.224 -2.910 1.00 93.81 311 LYS A CA 1
ATOM 2440 C C . LYS A 1 311 ? 5.633 -8.525 -4.205 1.00 93.81 311 LYS A C 1
ATOM 2442 O O . LYS A 1 311 ? 4.770 -8.171 -5.002 1.00 93.81 311 LYS A O 1
ATOM 2447 N N . GLY A 1 312 ? 6.932 -8.322 -4.419 1.00 92.31 312 GLY A N 1
ATOM 2448 C CA . GLY A 1 312 ? 7.433 -7.709 -5.652 1.00 92.31 312 GLY A CA 1
ATOM 2449 C C . GLY A 1 312 ? 7.170 -8.599 -6.869 1.00 92.31 312 GLY A C 1
ATOM 2450 O O . GLY A 1 312 ? 7.321 -9.816 -6.790 1.00 92.31 312 GLY A O 1
ATOM 2451 N N . GLY A 1 313 ? 6.797 -7.995 -7.995 1.00 93.50 313 GLY A N 1
ATOM 2452 C CA . GLY A 1 313 ? 6.446 -8.707 -9.221 1.00 93.50 313 GLY A CA 1
ATOM 2453 C C . GLY A 1 313 ? 5.163 -9.522 -9.068 1.00 93.50 313 GLY A C 1
ATOM 2454 O O . GLY A 1 313 ? 4.122 -8.992 -8.672 1.00 93.50 313 GLY A O 1
ATOM 2455 N N . ASP A 1 314 ? 5.256 -10.811 -9.395 1.00 94.81 314 ASP A N 1
ATOM 2456 C CA . ASP A 1 314 ? 4.175 -11.784 -9.263 1.00 94.81 314 ASP A CA 1
ATOM 2457 C C . ASP A 1 314 ? 4.476 -12.779 -8.118 1.00 94.81 314 ASP A C 1
ATOM 2459 O O . ASP A 1 314 ? 5.583 -13.326 -8.078 1.00 94.81 314 ASP A O 1
ATOM 2463 N N . PRO A 1 315 ? 3.523 -13.067 -7.205 1.00 94.19 315 PRO A N 1
ATOM 2464 C CA . PRO A 1 315 ? 3.732 -13.987 -6.083 1.00 94.19 315 PRO A CA 1
ATOM 2465 C C . PRO A 1 315 ? 4.179 -15.396 -6.490 1.00 94.19 315 PRO A C 1
ATOM 2467 O O . PRO A 1 315 ? 4.889 -16.059 -5.731 1.00 94.19 315 PRO A O 1
ATOM 2470 N N . THR A 1 316 ? 3.759 -15.861 -7.667 1.00 93.88 316 THR A N 1
ATOM 2471 C CA . THR A 1 316 ? 3.926 -17.241 -8.136 1.00 93.88 316 THR A CA 1
ATOM 2472 C C . THR A 1 316 ? 5.260 -17.479 -8.850 1.00 93.88 316 THR A C 1
ATOM 2474 O O . THR A 1 316 ? 5.645 -18.626 -9.061 1.00 93.88 316 THR A O 1
ATOM 2477 N N . ILE A 1 317 ? 6.020 -16.421 -9.164 1.00 92.56 317 ILE A N 1
ATOM 2478 C CA . ILE A 1 317 ? 7.275 -16.509 -9.924 1.00 92.56 317 ILE A CA 1
ATOM 2479 C C . ILE A 1 317 ? 8.462 -16.193 -9.008 1.00 92.56 317 ILE A C 1
ATOM 2481 O O . ILE A 1 317 ? 8.718 -15.040 -8.676 1.00 92.56 317 ILE A O 1
ATOM 2485 N N . PHE A 1 318 ? 9.193 -17.232 -8.585 1.00 87.62 318 PHE A N 1
ATOM 2486 C CA . PHE A 1 318 ? 10.347 -17.148 -7.665 1.00 87.62 318 PHE A CA 1
ATOM 2487 C C . PHE A 1 318 ? 10.080 -16.370 -6.357 1.00 87.62 318 PHE A C 1
ATOM 2489 O O . PHE A 1 318 ? 11.007 -15.878 -5.714 1.00 87.62 318 PHE A O 1
ATOM 2496 N N . GLY A 1 319 ? 8.811 -16.283 -5.943 1.00 83.94 319 GLY A N 1
ATOM 2497 C CA . GLY A 1 319 ? 8.361 -15.483 -4.803 1.00 83.94 319 GLY A CA 1
ATOM 2498 C C . GLY A 1 319 ? 8.289 -16.224 -3.465 1.00 83.94 319 GLY A C 1
ATOM 2499 O O . GLY A 1 319 ? 7.887 -15.613 -2.483 1.00 83.94 319 GLY A O 1
ATOM 2500 N N . ARG A 1 320 ? 8.649 -17.514 -3.390 1.00 87.56 320 ARG A N 1
ATOM 2501 C CA . ARG A 1 320 ? 8.495 -18.375 -2.187 1.00 87.56 320 ARG A CA 1
ATOM 2502 C C . ARG A 1 320 ? 7.050 -18.550 -1.686 1.00 87.56 320 ARG A C 1
ATOM 2504 O O . ARG A 1 320 ? 6.846 -18.934 -0.541 1.00 87.56 320 ARG A O 1
ATOM 2511 N N . LEU A 1 321 ? 6.050 -18.307 -2.537 1.00 93.25 321 LEU A N 1
ATOM 2512 C CA . LEU A 1 321 ? 4.635 -18.450 -2.172 1.00 93.25 321 LEU A CA 1
ATOM 2513 C C . LEU A 1 321 ? 4.297 -19.851 -1.641 1.00 93.25 321 LEU A C 1
ATOM 2515 O O . LEU A 1 321 ? 3.538 -19.954 -0.688 1.00 93.25 321 LEU A O 1
ATOM 2519 N N . ALA A 1 322 ? 4.884 -20.907 -2.218 1.00 92.00 322 ALA A N 1
ATOM 2520 C CA . ALA A 1 322 ? 4.641 -22.293 -1.810 1.00 92.00 322 ALA A CA 1
ATOM 2521 C C . ALA A 1 322 ? 4.885 -22.526 -0.304 1.00 92.00 322 ALA A C 1
ATOM 2523 O O . ALA A 1 322 ? 4.064 -23.132 0.371 1.00 92.00 322 ALA A O 1
ATOM 2524 N N . GLU A 1 323 ? 5.974 -21.979 0.238 1.00 90.06 323 GLU A N 1
ATOM 2525 C CA . GLU A 1 323 ? 6.331 -22.121 1.657 1.00 90.06 323 GLU A CA 1
ATOM 2526 C C . GLU A 1 323 ? 5.366 -21.343 2.573 1.00 90.06 323 GLU A C 1
ATOM 2528 O O . GLU A 1 323 ? 5.055 -21.765 3.690 1.00 90.06 323 GLU A O 1
ATOM 2533 N N . GLU A 1 324 ? 4.891 -20.184 2.102 1.00 93.81 324 GLU A N 1
ATOM 2534 C CA . GLU A 1 324 ? 3.932 -19.345 2.824 1.00 93.81 324 GLU A CA 1
ATOM 2535 C C . GLU A 1 324 ? 2.551 -20.024 2.885 1.00 93.81 324 GLU A C 1
ATOM 2537 O O . GLU A 1 324 ? 1.961 -20.094 3.964 1.00 93.81 324 GLU A O 1
ATOM 2542 N N . ILE A 1 325 ? 2.055 -20.572 1.765 1.00 95.75 325 ILE A N 1
ATOM 2543 C CA . ILE A 1 325 ? 0.748 -21.253 1.716 1.00 95.75 325 ILE A CA 1
ATOM 2544 C C . ILE A 1 325 ? 0.762 -22.584 2.467 1.00 95.75 325 ILE A C 1
ATOM 2546 O O . ILE A 1 325 ? -0.192 -22.858 3.183 1.00 95.75 325 ILE A O 1
ATOM 2550 N N . GLU A 1 326 ? 1.861 -23.347 2.429 1.00 95.44 326 GLU A N 1
ATOM 2551 C CA . GLU A 1 326 ? 1.976 -24.613 3.169 1.00 95.44 326 GLU A CA 1
ATOM 2552 C C . GLU A 1 326 ? 1.810 -24.392 4.684 1.00 95.44 326 GLU A C 1
ATOM 2554 O O . GLU A 1 326 ? 1.228 -25.213 5.395 1.00 95.44 326 GLU A O 1
ATOM 2559 N N . THR A 1 327 ? 2.285 -23.250 5.194 1.00 94.00 327 THR A N 1
ATOM 2560 C CA . THR A 1 327 ? 2.086 -22.879 6.603 1.00 94.00 327 THR A CA 1
ATOM 2561 C C . THR A 1 327 ? 0.615 -22.588 6.913 1.00 94.00 327 THR A C 1
ATOM 2563 O O . THR A 1 327 ? 0.140 -22.932 7.995 1.00 94.00 327 THR A O 1
ATOM 2566 N N . LEU A 1 328 ? -0.111 -21.962 5.983 1.00 95.69 328 LEU A N 1
ATOM 2567 C CA . LEU A 1 328 ? -1.539 -21.683 6.140 1.00 95.69 328 LEU A CA 1
ATOM 2568 C C . LEU A 1 328 ? -2.384 -22.950 6.000 1.00 95.69 328 LEU A C 1
ATOM 2570 O O . LEU A 1 328 ? -3.298 -23.131 6.799 1.00 95.69 328 LEU A O 1
ATOM 2574 N N . ASP A 1 329 ? -2.037 -23.846 5.074 1.00 95.56 329 ASP A N 1
ATOM 2575 C CA . ASP A 1 329 ? -2.698 -25.142 4.888 1.00 95.56 329 ASP A CA 1
ATOM 2576 C C . ASP A 1 329 ? -2.588 -26.007 6.152 1.00 95.56 329 ASP A C 1
ATOM 2578 O O . ASP A 1 329 ? -3.589 -26.542 6.624 1.00 95.56 329 ASP A O 1
ATOM 2582 N N . LYS A 1 330 ? -1.403 -26.059 6.785 1.00 92.25 330 LYS A N 1
ATOM 2583 C CA . LYS A 1 330 ? -1.187 -26.748 8.078 1.00 92.25 330 LYS A CA 1
ATOM 2584 C C . LYS A 1 330 ? -2.061 -26.214 9.217 1.00 92.25 330 LYS A C 1
ATOM 2586 O O . LYS A 1 330 ? -2.250 -26.907 10.213 1.00 92.25 330 LYS A O 1
ATOM 2591 N N . LEU A 1 331 ? -2.535 -24.976 9.104 1.00 92.25 331 LEU A N 1
ATOM 2592 C CA . LEU A 1 331 ? -3.407 -24.316 10.075 1.00 92.25 331 LEU A CA 1
ATOM 2593 C C . LEU A 1 331 ? -4.843 -24.173 9.553 1.00 92.25 331 LEU A C 1
ATOM 2595 O O . LEU A 1 331 ? -5.642 -23.483 10.181 1.00 92.25 331 LEU A O 1
ATOM 2599 N N . GLU A 1 332 ? -5.176 -24.765 8.404 1.00 93.62 332 GLU A N 1
ATOM 2600 C CA . GLU A 1 332 ? -6.475 -24.624 7.738 1.00 93.62 332 GLU A CA 1
ATOM 2601 C C . GLU A 1 332 ? -6.947 -23.157 7.614 1.00 93.62 332 GLU A C 1
ATOM 2603 O O . GLU A 1 332 ? -8.130 -22.842 7.776 1.00 93.62 332 GLU A O 1
ATOM 2608 N N . LEU A 1 333 ? -6.012 -22.232 7.377 1.00 95.31 333 LEU A N 1
ATOM 2609 C CA . LEU A 1 333 ? -6.302 -20.806 7.243 1.00 95.31 333 LEU A CA 1
ATOM 2610 C C . LEU A 1 333 ? -6.598 -20.460 5.779 1.00 95.31 333 LEU A C 1
ATOM 2612 O O . LEU A 1 333 ? -5.809 -20.808 4.898 1.00 95.31 333 LEU A O 1
ATOM 2616 N N . PRO A 1 334 ? -7.692 -19.731 5.490 1.00 96.38 334 PRO A N 1
ATOM 2617 C CA . PRO A 1 334 ? -8.042 -19.397 4.120 1.00 96.38 334 PRO A CA 1
ATOM 2618 C C . PRO A 1 334 ? -7.046 -18.395 3.531 1.00 96.38 334 PRO A C 1
ATOM 2620 O O . PRO A 1 334 ? -6.584 -17.472 4.207 1.00 96.38 334 PRO A O 1
ATOM 2623 N N . TYR A 1 335 ? -6.774 -18.515 2.235 1.00 97.81 335 TYR A N 1
ATOM 2624 C CA . TYR A 1 335 ? -5.968 -17.545 1.504 1.00 97.81 335 TYR A CA 1
ATOM 2625 C C . TYR A 1 335 ? -6.443 -17.355 0.068 1.00 97.81 335 TYR A C 1
ATOM 2627 O O . TYR A 1 335 ? -7.216 -18.138 -0.481 1.00 97.81 335 TYR A O 1
ATOM 2635 N N . ARG A 1 336 ? -5.970 -16.270 -0.541 1.00 97.38 336 ARG A N 1
ATOM 2636 C CA . ARG A 1 336 ? -6.183 -15.928 -1.943 1.00 97.38 336 ARG A CA 1
ATOM 2637 C C . ARG A 1 336 ? -4.888 -15.391 -2.533 1.00 97.38 336 ARG A C 1
ATOM 2639 O O . ARG A 1 336 ? -4.195 -14.597 -1.903 1.00 97.38 336 ARG A O 1
ATOM 2646 N N . VAL A 1 337 ? -4.604 -15.774 -3.772 1.00 98.19 337 VAL A N 1
ATOM 2647 C CA . VAL A 1 337 ? -3.472 -15.249 -4.541 1.00 98.19 337 VAL A CA 1
ATOM 2648 C C . VAL A 1 337 ? -3.999 -14.265 -5.582 1.00 98.19 337 VAL A C 1
ATOM 2650 O O . VAL A 1 337 ? -4.917 -14.584 -6.338 1.00 98.19 337 VAL A O 1
ATOM 2653 N N . ILE A 1 338 ? -3.445 -13.055 -5.600 1.00 98.19 338 ILE A N 1
ATOM 2654 C CA . ILE A 1 338 ? -3.700 -12.030 -6.613 1.00 98.19 338 ILE A CA 1
ATOM 2655 C C . ILE A 1 338 ? -2.432 -11.905 -7.468 1.00 98.19 338 ILE A C 1
ATOM 2657 O O . ILE A 1 338 ? -1.410 -11.435 -6.953 1.00 98.19 338 ILE A O 1
ATOM 2661 N N . PRO A 1 339 ? -2.482 -12.307 -8.753 1.00 97.62 339 PRO A N 1
ATOM 2662 C CA . PRO A 1 339 ? -1.356 -12.164 -9.667 1.00 97.62 339 PRO A CA 1
ATOM 2663 C C . PRO A 1 339 ? -0.900 -10.709 -9.813 1.00 97.62 339 PRO A C 1
ATOM 2665 O O . PRO A 1 339 ? -1.690 -9.768 -9.673 1.00 97.62 339 PRO A O 1
ATOM 2668 N N . GLY A 1 340 ? 0.379 -10.537 -10.125 1.00 95.88 340 GLY A N 1
ATOM 2669 C CA . GLY A 1 340 ? 1.002 -9.247 -10.395 1.00 95.88 340 GLY A CA 1
ATOM 2670 C C . GLY A 1 340 ? 1.720 -9.228 -11.736 1.00 95.88 340 GLY A C 1
ATOM 2671 O O . GLY A 1 340 ? 1.991 -10.259 -12.348 1.00 95.88 340 GLY A O 1
ATOM 2672 N N . VAL A 1 341 ? 2.070 -8.032 -12.202 1.00 95.50 341 VAL A N 1
ATOM 2673 C CA . VAL A 1 341 ? 2.932 -7.902 -13.378 1.00 95.50 341 VAL A CA 1
ATOM 2674 C C . VAL A 1 341 ? 4.349 -8.321 -12.985 1.00 95.50 341 VAL A C 1
ATOM 2676 O O . VAL A 1 341 ? 5.019 -7.657 -12.197 1.00 95.50 341 VAL A O 1
ATOM 2679 N N . SER A 1 342 ? 4.824 -9.437 -13.533 1.00 94.38 342 SER A N 1
ATOM 2680 C CA . SER A 1 342 ? 6.206 -9.869 -13.334 1.00 94.38 342 SER A CA 1
ATOM 2681 C C . SER A 1 342 ? 7.174 -8.964 -14.094 1.00 94.38 342 SER A C 1
ATOM 2683 O O . SER A 1 342 ? 6.857 -8.421 -15.157 1.00 94.38 342 SER A O 1
ATOM 2685 N N . SER A 1 343 ? 8.405 -8.859 -13.599 1.00 92.31 343 SER A N 1
ATOM 2686 C CA . SER A 1 343 ? 9.477 -8.172 -14.316 1.00 92.31 343 SER A CA 1
ATOM 2687 C C . SER A 1 343 ? 9.773 -8.831 -15.675 1.00 92.31 343 SER A C 1
ATOM 2689 O O . SER A 1 343 ? 10.204 -8.138 -16.592 1.00 92.31 343 SER A O 1
ATOM 2691 N N . LEU A 1 344 ? 9.417 -10.114 -15.864 1.00 92.44 344 LEU A N 1
ATOM 2692 C CA . LEU A 1 344 ? 9.388 -10.785 -17.176 1.00 92.44 344 LEU A CA 1
ATOM 2693 C C . LEU A 1 344 ? 8.575 -10.016 -18.217 1.00 92.44 344 LEU A C 1
ATOM 2695 O O . LEU A 1 344 ? 9.014 -9.844 -19.351 1.00 92.44 344 LEU A O 1
ATOM 2699 N N . ASN A 1 345 ? 7.383 -9.562 -17.834 1.00 91.44 345 ASN A N 1
ATOM 2700 C CA . ASN A 1 345 ? 6.497 -8.825 -18.722 1.00 91.44 345 ASN A CA 1
ATOM 2701 C C . ASN A 1 345 ? 6.972 -7.379 -18.878 1.00 91.44 345 ASN A C 1
ATOM 2703 O O . ASN A 1 345 ? 6.962 -6.850 -19.989 1.00 91.44 345 ASN A O 1
ATOM 2707 N N . ALA A 1 346 ? 7.435 -6.755 -17.791 1.00 92.12 346 ALA A N 1
ATOM 2708 C CA . ALA A 1 346 ? 7.866 -5.357 -17.813 1.00 92.12 346 ALA A CA 1
ATOM 2709 C C . ALA A 1 346 ? 9.104 -5.105 -18.679 1.00 92.12 346 ALA A C 1
ATOM 2711 O O . ALA A 1 346 ? 9.222 -4.031 -19.260 1.00 92.12 346 ALA A O 1
ATOM 2712 N N . VAL A 1 347 ? 9.978 -6.101 -18.857 1.00 92.00 347 VAL A N 1
ATOM 2713 C CA . VAL A 1 347 ? 11.076 -6.044 -19.837 1.00 92.00 347 VAL A CA 1
ATOM 2714 C C . VAL A 1 347 ? 10.573 -5.669 -21.238 1.00 92.00 347 VAL A C 1
ATOM 2716 O O . VAL A 1 347 ? 11.267 -4.954 -21.961 1.00 92.00 347 VAL A O 1
ATOM 2719 N N . GLY A 1 348 ? 9.352 -6.067 -21.611 1.00 90.75 348 GLY A N 1
ATOM 2720 C CA . GLY A 1 348 ? 8.747 -5.712 -22.895 1.00 90.75 348 GLY A CA 1
ATOM 2721 C C . GLY A 1 348 ? 8.631 -4.201 -23.132 1.00 90.75 348 GLY A C 1
ATOM 2722 O O . GLY A 1 348 ? 8.699 -3.771 -24.282 1.00 90.75 348 GLY A O 1
ATOM 2723 N N . ALA A 1 349 ? 8.569 -3.383 -22.073 1.00 89.44 349 ALA A N 1
ATOM 2724 C CA . ALA A 1 349 ? 8.574 -1.920 -22.163 1.00 89.44 349 ALA A CA 1
ATOM 2725 C C . ALA A 1 349 ? 9.891 -1.345 -22.723 1.00 89.44 349 ALA A C 1
ATOM 2727 O O . ALA A 1 349 ? 9.955 -0.172 -23.076 1.00 89.44 349 ALA A O 1
ATOM 2728 N N . THR A 1 350 ? 10.946 -2.158 -22.835 1.00 91.69 350 THR A N 1
ATOM 2729 C CA . THR A 1 350 ? 12.199 -1.792 -23.518 1.00 91.69 350 THR A CA 1
ATOM 2730 C C . THR A 1 350 ? 12.174 -2.101 -25.018 1.00 91.69 350 THR A C 1
ATOM 2732 O O . THR A 1 350 ? 13.014 -1.599 -25.760 1.00 91.69 350 THR A O 1
ATOM 2735 N N . GLY A 1 351 ? 11.222 -2.923 -25.477 1.00 92.19 351 GLY A N 1
ATOM 2736 C CA . GLY A 1 351 ? 11.161 -3.486 -26.832 1.00 92.19 351 GLY A CA 1
ATOM 2737 C C . GLY A 1 351 ? 11.767 -4.890 -26.952 1.00 92.19 351 GLY A C 1
ATOM 2738 O O . GLY A 1 351 ? 11.499 -5.604 -27.926 1.00 92.19 351 GLY A O 1
ATOM 2739 N N . LEU A 1 352 ? 12.512 -5.336 -25.934 1.00 93.19 352 LEU A N 1
ATOM 2740 C CA . LEU A 1 352 ? 13.056 -6.692 -25.846 1.00 93.19 352 LEU A CA 1
ATOM 2741 C C . LEU A 1 352 ? 11.947 -7.684 -25.461 1.00 93.19 352 LEU A C 1
ATOM 2743 O O . LEU A 1 352 ? 11.693 -7.957 -24.293 1.00 93.19 352 LEU A O 1
ATOM 2747 N N . MET A 1 353 ? 11.231 -8.205 -26.451 1.00 91.00 353 MET A N 1
ATOM 2748 C CA . MET A 1 353 ? 10.121 -9.136 -26.226 1.00 91.00 353 MET A CA 1
ATOM 2749 C C . MET A 1 353 ? 10.625 -10.562 -25.981 1.00 91.00 353 MET A C 1
ATOM 2751 O O . MET A 1 353 ? 11.488 -11.051 -26.705 1.00 91.00 353 MET A O 1
ATOM 2755 N N . LEU A 1 354 ? 10.044 -11.266 -25.004 1.00 89.62 354 LEU A N 1
ATOM 2756 C CA . LEU A 1 354 ? 10.450 -12.639 -24.666 1.00 89.62 354 LEU A CA 1
ATOM 2757 C C . LEU A 1 354 ? 10.109 -13.666 -25.750 1.00 89.62 354 LEU A C 1
ATOM 2759 O O . LEU A 1 354 ? 10.758 -14.705 -25.834 1.00 89.62 354 LEU A O 1
ATOM 2763 N N . THR A 1 355 ? 9.126 -13.368 -26.596 1.00 91.69 355 THR A N 1
ATOM 2764 C CA . THR A 1 355 ? 8.802 -14.153 -27.788 1.00 91.69 355 THR A CA 1
ATOM 2765 C C . THR A 1 355 ? 8.661 -13.227 -28.987 1.00 91.69 355 THR A C 1
ATOM 2767 O O . THR A 1 355 ? 8.238 -12.076 -28.861 1.00 91.69 355 THR A O 1
ATOM 2770 N N . ARG A 1 356 ? 9.035 -13.719 -30.170 1.00 91.38 356 ARG A N 1
ATOM 2771 C CA . ARG A 1 356 ? 8.882 -12.982 -31.426 1.00 91.38 356 ARG A CA 1
ATOM 2772 C C . ARG A 1 356 ? 8.623 -13.956 -32.567 1.00 91.38 356 ARG A C 1
ATOM 2774 O O . ARG A 1 356 ? 9.415 -14.865 -32.812 1.00 91.38 356 ARG A O 1
ATOM 2781 N N . ARG A 1 357 ? 7.516 -13.749 -33.288 1.00 91.12 357 ARG A N 1
ATOM 2782 C CA . ARG A 1 357 ? 7.133 -14.587 -34.435 1.00 91.12 357 ARG A CA 1
ATOM 2783 C C . ARG A 1 357 ? 8.269 -14.630 -35.460 1.00 91.12 357 ARG A C 1
ATOM 2785 O O . ARG A 1 357 ? 8.835 -13.597 -35.797 1.00 91.12 357 ARG A O 1
ATOM 2792 N N . GLY A 1 358 ? 8.595 -15.833 -35.931 1.00 88.69 358 GLY A N 1
ATOM 2793 C CA . GLY A 1 358 ? 9.697 -16.067 -36.872 1.00 88.69 358 GLY A CA 1
ATOM 2794 C C . GLY A 1 358 ? 11.092 -16.113 -36.237 1.00 88.69 358 GLY A C 1
ATOM 2795 O O . GLY A 1 358 ? 12.035 -16.457 -36.936 1.00 88.69 358 GLY A O 1
ATOM 2796 N N . LEU A 1 359 ? 11.224 -15.822 -34.936 1.00 89.25 359 LEU A N 1
ATOM 2797 C CA . LEU A 1 359 ? 12.506 -15.835 -34.223 1.00 89.25 359 LEU A CA 1
ATOM 2798 C C . LEU A 1 359 ? 12.519 -16.816 -33.047 1.00 89.25 359 LEU A C 1
ATOM 2800 O O . LEU A 1 359 ? 13.465 -17.575 -32.877 1.00 89.25 359 LEU A O 1
ATOM 2804 N N . SER A 1 360 ? 11.462 -16.819 -32.236 1.00 87.06 360 SER A N 1
ATOM 2805 C CA . SER A 1 360 ? 11.337 -17.674 -31.055 1.00 87.06 360 SER A CA 1
ATOM 2806 C C . SER A 1 360 ? 9.895 -18.148 -30.871 1.00 87.06 360 SER A C 1
ATOM 2808 O O . SER A 1 360 ? 8.951 -17.363 -30.953 1.00 87.06 360 SER A O 1
ATOM 2810 N N . ARG A 1 361 ? 9.725 -19.456 -30.631 1.00 86.94 361 ARG A N 1
ATOM 2811 C CA . ARG A 1 361 ? 8.426 -20.101 -30.341 1.00 86.94 361 ARG A CA 1
ATOM 2812 C C . ARG A 1 361 ? 8.186 -20.338 -28.844 1.00 86.94 361 ARG A C 1
ATOM 2814 O O . ARG A 1 361 ? 7.141 -20.848 -28.468 1.00 86.94 361 ARG A O 1
ATOM 2821 N N . GLY A 1 362 ? 9.151 -19.971 -28.008 1.00 90.19 362 GLY A N 1
ATOM 2822 C CA . GLY A 1 362 ? 9.136 -20.146 -26.560 1.00 90.19 362 GLY A CA 1
ATOM 2823 C C . GLY A 1 362 ? 10.347 -19.462 -25.930 1.00 90.19 362 GLY A C 1
ATOM 2824 O O . GLY A 1 362 ? 11.182 -18.901 -26.644 1.00 90.19 362 GLY A O 1
ATOM 2825 N N . PHE A 1 363 ? 10.426 -19.501 -24.605 1.00 92.56 363 PHE A N 1
ATOM 2826 C CA . PHE A 1 363 ? 11.542 -19.004 -23.802 1.00 92.56 363 PHE A CA 1
ATOM 2827 C C . PHE A 1 363 ? 11.640 -19.824 -22.511 1.00 92.56 363 PHE A C 1
ATOM 2829 O O . PHE A 1 363 ? 10.644 -20.391 -22.065 1.00 92.56 363 PHE A O 1
ATOM 2836 N N . SER A 1 364 ? 12.823 -19.854 -21.903 1.00 91.31 364 SER A N 1
ATOM 2837 C CA . SER A 1 364 ? 13.059 -20.522 -20.619 1.00 91.31 364 SER A CA 1
ATOM 2838 C C . SER A 1 364 ? 13.391 -19.489 -19.547 1.00 91.31 364 SER A C 1
ATOM 2840 O O . SER A 1 364 ? 14.176 -18.574 -19.796 1.00 91.31 364 SER A O 1
ATOM 2842 N N . VAL A 1 365 ? 12.835 -19.642 -18.345 1.00 90.69 365 VAL A N 1
ATOM 2843 C CA . VAL A 1 365 ? 13.102 -18.749 -17.208 1.00 90.69 365 VAL A CA 1
ATOM 2844 C C . VAL A 1 365 ? 13.786 -19.521 -16.091 1.00 90.69 365 VAL A C 1
ATOM 2846 O O . VAL A 1 365 ? 13.328 -20.593 -15.710 1.00 90.69 365 VAL A O 1
ATOM 2849 N N . MET A 1 366 ? 14.885 -18.982 -15.565 1.00 87.50 366 MET A N 1
ATOM 2850 C CA . MET A 1 366 ? 15.735 -19.659 -14.584 1.00 87.50 366 MET A CA 1
ATOM 2851 C C . MET A 1 366 ? 16.240 -18.687 -13.510 1.00 87.50 366 MET A C 1
ATOM 2853 O O . MET A 1 366 ? 16.218 -17.467 -13.679 1.00 87.50 366 MET A O 1
ATOM 2857 N N . THR A 1 367 ? 16.746 -19.232 -12.406 1.00 83.19 367 THR A N 1
ATOM 2858 C CA . THR A 1 367 ? 17.472 -18.490 -11.367 1.00 83.19 367 THR A CA 1
ATOM 2859 C C . THR A 1 367 ? 18.805 -19.196 -11.078 1.00 83.19 367 THR A C 1
ATOM 2861 O O . THR A 1 367 ? 18.827 -20.429 -11.032 1.00 83.19 367 THR A O 1
ATOM 2864 N N . PRO A 1 368 ? 19.934 -18.475 -10.946 1.00 73.88 368 PRO A N 1
ATOM 2865 C CA . PRO A 1 368 ? 21.207 -19.076 -10.570 1.00 73.88 368 PRO A CA 1
ATOM 2866 C C . PRO A 1 368 ? 21.199 -19.429 -9.077 1.00 73.88 368 PRO A C 1
ATOM 2868 O O . PRO A 1 368 ? 20.598 -18.734 -8.256 1.00 73.88 368 PRO A O 1
ATOM 2871 N N . ARG A 1 369 ? 21.869 -20.520 -8.696 1.00 64.62 369 ARG A N 1
ATOM 2872 C CA . ARG A 1 369 ? 21.899 -20.958 -7.295 1.00 64.62 369 ARG A CA 1
ATOM 2873 C C . ARG A 1 369 ? 22.677 -19.958 -6.433 1.00 64.62 369 ARG A C 1
ATOM 2875 O O . ARG A 1 369 ? 23.730 -19.471 -6.826 1.00 64.62 369 ARG A O 1
ATOM 2882 N N . ARG A 1 370 ? 22.207 -19.724 -5.203 1.00 50.84 370 ARG A N 1
ATOM 2883 C CA . ARG A 1 370 ? 22.844 -18.821 -4.222 1.00 50.84 370 ARG A CA 1
ATOM 2884 C C . ARG A 1 370 ? 24.085 -19.424 -3.528 1.00 50.84 370 ARG A C 1
ATOM 2886 O O . ARG A 1 370 ? 24.635 -18.793 -2.635 1.00 50.84 370 ARG A O 1
ATOM 2893 N N . SER A 1 371 ? 24.518 -20.634 -3.903 1.00 40.69 371 SER A N 1
ATOM 2894 C CA . SER A 1 371 ? 25.532 -21.425 -3.183 1.00 40.69 371 SER A CA 1
ATOM 2895 C C . SER A 1 371 ? 26.675 -21.917 -4.085 1.00 40.69 371 SER A C 1
ATOM 2897 O O . SER A 1 371 ? 26.857 -23.123 -4.261 1.00 40.69 371 SER A O 1
ATOM 2899 N N . GLY A 1 372 ? 27.425 -20.989 -4.687 1.00 40.22 372 GLY A N 1
ATOM 2900 C CA . GLY A 1 372 ? 28.794 -21.227 -5.179 1.00 40.22 372 GLY A CA 1
ATOM 2901 C C . GLY A 1 372 ? 28.997 -22.251 -6.307 1.00 40.22 372 GLY A C 1
ATOM 2902 O O . GLY A 1 372 ? 30.131 -22.457 -6.721 1.00 40.22 372 GLY A O 1
ATOM 2903 N N . SER A 1 373 ? 27.938 -22.874 -6.828 1.00 46.72 373 SER A N 1
ATOM 2904 C CA . SER A 1 373 ? 27.979 -23.785 -7.975 1.00 46.72 373 SER A CA 1
ATOM 2905 C C . SER A 1 373 ? 27.063 -23.252 -9.073 1.00 46.72 373 SER A C 1
ATOM 2907 O O . SER A 1 373 ? 25.860 -23.076 -8.884 1.00 46.72 373 SER A O 1
ATOM 2909 N N . SER A 1 374 ? 27.645 -22.986 -10.240 1.00 49.47 374 SER A N 1
ATOM 2910 C CA . SER A 1 374 ? 26.970 -22.514 -11.455 1.00 49.47 374 SER A CA 1
ATOM 2911 C C . SER A 1 374 ? 26.205 -23.624 -12.195 1.00 49.47 374 SER A C 1
ATOM 2913 O O . SER A 1 374 ? 25.889 -23.486 -13.374 1.00 49.47 374 SER A O 1
ATOM 2915 N N . GLU A 1 375 ? 25.886 -24.728 -11.516 1.00 55.31 375 GLU A N 1
ATOM 2916 C CA . GLU A 1 375 ? 25.163 -25.853 -12.099 1.00 55.31 375 GLU A CA 1
ATOM 2917 C C . GLU A 1 375 ? 23.648 -25.676 -11.958 1.00 55.31 375 GLU A C 1
ATOM 2919 O O . GLU A 1 375 ? 23.087 -25.703 -10.851 1.00 55.31 375 GLU A O 1
ATOM 2924 N N . PHE A 1 376 ? 22.987 -25.542 -13.110 1.00 61.34 376 PHE A N 1
ATOM 2925 C CA . PHE A 1 376 ? 21.536 -25.633 -13.265 1.00 61.34 376 PHE A CA 1
ATOM 2926 C C . PHE A 1 376 ? 21.091 -27.085 -13.022 1.00 61.34 376 PHE A C 1
ATOM 2928 O O . PHE A 1 376 ? 20.992 -27.883 -13.954 1.00 61.34 376 PHE A O 1
ATOM 2935 N N . GLN A 1 377 ? 20.880 -27.450 -11.755 1.00 57.62 377 GLN A N 1
ATOM 2936 C CA . GLN A 1 377 ? 20.299 -28.744 -11.392 1.00 57.62 377 GLN A CA 1
ATOM 2937 C C . GLN A 1 377 ? 18.896 -28.877 -11.997 1.00 57.62 377 GLN A C 1
ATOM 2939 O O . GLN A 1 377 ? 18.147 -27.904 -12.050 1.00 57.62 377 GLN A O 1
ATOM 2944 N N . HIS A 1 378 ? 18.557 -30.087 -12.444 1.00 66.75 378 HIS A N 1
ATOM 2945 C CA . HIS A 1 378 ? 17.255 -30.436 -13.030 1.00 66.75 378 HIS A CA 1
ATOM 2946 C C . HIS A 1 378 ? 16.904 -29.747 -14.359 1.00 66.75 378 HIS A C 1
ATOM 2948 O O . HIS A 1 378 ? 15.750 -29.783 -14.767 1.00 66.75 378 HIS A O 1
ATOM 2954 N N . VAL A 1 379 ? 17.883 -29.158 -15.057 1.00 71.25 379 VAL A N 1
ATOM 2955 C CA . VAL A 1 379 ? 17.715 -28.700 -16.444 1.00 71.25 379 VAL A CA 1
ATOM 2956 C C . VAL A 1 379 ? 18.820 -29.324 -17.285 1.00 71.25 379 VAL A C 1
ATOM 2958 O O . VAL A 1 379 ? 20.000 -29.146 -16.982 1.00 71.25 379 VAL A O 1
ATOM 2961 N N . SER A 1 380 ? 18.470 -30.061 -18.331 1.00 79.25 380 SER A N 1
ATOM 2962 C CA . SER A 1 380 ? 19.433 -30.655 -19.258 1.00 79.25 380 SER A CA 1
ATOM 2963 C C . SER A 1 380 ? 20.144 -29.588 -20.098 1.00 79.25 380 SER A C 1
ATOM 2965 O O . SER A 1 380 ? 19.690 -28.450 -20.253 1.00 79.25 380 SER A O 1
ATOM 2967 N N . LYS A 1 381 ? 21.289 -29.959 -20.677 1.00 81.50 381 LYS A N 1
ATOM 2968 C CA . LYS A 1 381 ? 22.022 -29.106 -21.622 1.00 81.50 381 LYS A CA 1
ATOM 2969 C C . LYS A 1 381 ? 21.147 -28.712 -22.820 1.00 81.50 381 LYS A C 1
ATOM 2971 O O . LYS A 1 381 ? 21.158 -27.557 -23.233 1.00 81.50 381 LYS A O 1
ATOM 2976 N N . GLU A 1 382 ? 20.378 -29.656 -23.352 1.00 82.00 382 GLU A N 1
ATOM 2977 C CA . GLU A 1 382 ? 19.489 -29.451 -24.501 1.00 82.00 382 GLU A CA 1
ATOM 2978 C C . GLU A 1 382 ? 18.390 -28.428 -24.188 1.00 82.00 382 GLU A C 1
ATOM 2980 O O . GLU A 1 382 ? 18.193 -27.474 -24.947 1.00 82.00 382 GLU A O 1
ATOM 2985 N N . GLU A 1 383 ? 17.743 -28.535 -23.026 1.00 77.50 383 GLU A N 1
ATOM 2986 C CA . GLU A 1 383 ? 16.709 -27.588 -22.584 1.00 77.50 383 GLU A CA 1
ATOM 2987 C C . GLU A 1 383 ? 17.253 -26.162 -22.396 1.00 77.50 383 GLU A C 1
ATOM 2989 O O . GLU A 1 383 ? 16.568 -25.186 -22.716 1.00 77.50 383 GLU A O 1
ATOM 2994 N N . ARG A 1 384 ? 18.505 -26.011 -21.934 1.00 77.38 384 ARG A N 1
ATOM 2995 C CA . ARG A 1 384 ? 19.152 -24.691 -21.777 1.00 77.38 384 ARG A CA 1
ATOM 2996 C C . ARG A 1 384 ? 19.464 -23.999 -23.104 1.00 77.38 384 ARG A C 1
ATOM 2998 O O . ARG A 1 384 ? 19.540 -22.769 -23.149 1.00 77.38 384 ARG A O 1
ATOM 3005 N N . LEU A 1 385 ? 19.671 -24.764 -24.172 1.00 81.06 385 LEU A N 1
ATOM 3006 C CA . LEU A 1 385 ? 20.074 -24.238 -25.480 1.00 81.06 385 LEU A CA 1
ATOM 3007 C C . LEU A 1 385 ? 18.898 -24.064 -26.447 1.00 81.06 385 LEU A C 1
ATOM 3009 O O . LEU A 1 385 ? 19.004 -23.270 -27.379 1.00 81.06 385 LEU A O 1
ATOM 3013 N N . SER A 1 386 ? 17.782 -24.758 -26.208 1.00 80.62 386 SER A N 1
ATOM 3014 C CA . SER A 1 386 ? 16.638 -24.827 -27.131 1.00 80.62 386 SER A CA 1
ATOM 3015 C C . SER A 1 386 ? 15.870 -23.511 -27.297 1.00 80.62 386 SER A C 1
ATOM 3017 O O . SER A 1 386 ? 15.287 -23.265 -28.352 1.00 80.62 386 SER A O 1
ATOM 3019 N N . PHE A 1 387 ? 15.874 -22.640 -26.284 1.00 87.44 387 PHE A N 1
ATOM 3020 C CA . PHE A 1 387 ? 15.116 -21.388 -26.300 1.00 87.44 387 PHE A CA 1
ATOM 3021 C C . PHE A 1 387 ? 15.957 -20.172 -25.864 1.00 87.44 387 PHE A C 1
ATOM 3023 O O . PHE A 1 387 ? 17.005 -20.311 -25.218 1.00 87.44 387 PHE A O 1
ATOM 3030 N N . PRO A 1 388 ? 15.535 -18.936 -26.200 1.00 91.19 388 PRO A N 1
ATOM 3031 C CA . PRO A 1 388 ? 15.972 -17.742 -25.483 1.00 91.19 388 PRO A CA 1
ATOM 3032 C C . PRO A 1 388 ? 15.785 -17.923 -23.974 1.00 91.19 388 PRO A C 1
ATOM 3034 O O . PRO A 1 388 ? 14.769 -18.456 -23.528 1.00 91.19 388 PRO A O 1
ATOM 3037 N N . SER A 1 389 ? 16.773 -17.501 -23.193 1.00 91.50 389 SER A N 1
ATOM 3038 C CA . SER A 1 389 ? 16.816 -17.740 -21.751 1.00 91.50 389 SER A CA 1
ATOM 3039 C C . SER A 1 389 ? 16.737 -16.427 -20.986 1.00 91.50 389 SER A C 1
ATOM 3041 O O . SER A 1 389 ? 17.366 -15.440 -21.368 1.00 91.50 389 SER A O 1
ATOM 3043 N N . VAL A 1 390 ? 15.984 -16.429 -19.892 1.00 92.88 390 VAL A N 1
ATOM 3044 C CA . VAL A 1 390 ? 15.817 -15.289 -18.994 1.00 92.88 390 VAL A CA 1
ATOM 3045 C C . VAL A 1 390 ? 16.236 -15.694 -17.587 1.00 92.88 390 VAL A C 1
ATOM 3047 O O . VAL A 1 390 ? 15.770 -16.706 -17.068 1.00 92.88 390 VAL A O 1
ATOM 3050 N N . PHE A 1 391 ? 17.093 -14.898 -16.956 1.00 90.38 391 PHE A N 1
ATOM 3051 C CA . PHE A 1 391 ? 17.644 -15.178 -15.636 1.00 90.38 391 PHE A CA 1
ATOM 3052 C C . PHE A 1 391 ? 17.223 -14.112 -14.623 1.00 90.38 391 PHE A C 1
ATOM 3054 O O . PHE A 1 391 ? 17.565 -12.933 -14.758 1.00 90.38 391 PHE A O 1
ATOM 3061 N N . PHE A 1 392 ? 16.514 -14.550 -13.584 1.00 88.75 392 PHE A N 1
ATOM 3062 C CA . PHE A 1 392 ? 16.247 -13.772 -12.374 1.00 88.75 392 PHE A CA 1
ATOM 3063 C C . PHE A 1 392 ? 17.422 -13.849 -11.410 1.00 88.75 392 PHE A C 1
ATOM 3065 O O . PHE A 1 392 ? 18.109 -14.862 -11.366 1.00 88.75 392 PHE A O 1
ATOM 3072 N N . MET A 1 393 ? 17.606 -12.818 -10.577 1.00 79.06 393 MET A N 1
ATOM 3073 C CA . MET A 1 393 ? 18.610 -12.808 -9.497 1.00 79.06 393 MET A CA 1
ATOM 3074 C C . MET A 1 393 ? 20.044 -13.103 -9.980 1.00 79.06 393 MET A C 1
ATOM 3076 O O . MET A 1 393 ? 20.875 -13.581 -9.216 1.00 79.06 393 MET A O 1
ATOM 3080 N N . GLY A 1 394 ? 20.336 -12.835 -11.255 1.00 72.12 394 GLY A N 1
ATOM 3081 C CA . GLY A 1 394 ? 21.600 -13.204 -11.891 1.00 72.12 394 GLY A CA 1
ATOM 3082 C C . GLY A 1 394 ? 22.545 -12.046 -12.156 1.00 72.12 394 GLY A C 1
ATOM 3083 O O . GLY A 1 394 ? 23.549 -12.264 -12.816 1.00 72.12 394 GLY A O 1
ATOM 3084 N N . LEU A 1 395 ? 22.251 -10.831 -11.678 1.00 80.44 395 LEU A N 1
ATOM 3085 C CA . LEU A 1 395 ? 23.012 -9.626 -12.030 1.00 80.44 395 LEU A CA 1
ATOM 3086 C C . LEU A 1 395 ? 24.505 -9.747 -11.671 1.00 80.44 395 LEU A C 1
ATOM 3088 O O . LEU A 1 395 ? 25.361 -9.503 -12.522 1.00 80.44 395 LEU A O 1
ATOM 3092 N N . SER A 1 396 ? 24.808 -10.215 -10.455 1.00 79.44 396 SER A N 1
ATOM 3093 C CA . SER A 1 396 ? 26.180 -10.503 -10.006 1.00 79.44 396 SER A CA 1
ATOM 3094 C C . SER A 1 396 ? 26.805 -11.716 -10.705 1.00 79.44 396 SER A C 1
ATOM 3096 O O . SER A 1 396 ? 28.022 -11.796 -10.823 1.00 79.44 396 SER A O 1
ATOM 3098 N N . GLU A 1 397 ? 25.977 -12.631 -11.212 1.00 82.00 397 GLU A N 1
ATOM 3099 C CA . GLU A 1 397 ? 26.391 -13.893 -11.838 1.00 82.00 397 GLU A CA 1
ATOM 3100 C C . GLU A 1 397 ? 26.413 -13.837 -13.370 1.00 82.00 397 GLU A C 1
ATOM 3102 O O . GLU A 1 397 ? 26.685 -14.846 -14.019 1.00 82.00 397 GLU A O 1
ATOM 3107 N N . THR A 1 398 ? 26.147 -12.679 -13.978 1.00 88.38 398 THR A N 1
ATOM 3108 C CA . THR A 1 398 ? 26.024 -12.525 -15.440 1.00 88.38 398 THR A CA 1
ATOM 3109 C C . THR A 1 398 ? 27.229 -13.082 -16.194 1.00 88.38 398 THR A C 1
ATOM 3111 O O . THR A 1 398 ? 27.059 -13.843 -17.149 1.00 88.38 398 THR A O 1
ATOM 3114 N N . ALA A 1 399 ? 28.445 -12.790 -15.725 1.00 89.31 399 ALA A N 1
ATOM 3115 C CA . ALA A 1 399 ? 29.674 -13.307 -16.321 1.00 89.31 399 ALA A CA 1
ATOM 3116 C C . ALA A 1 399 ? 29.794 -14.837 -16.206 1.00 89.31 399 ALA A C 1
ATOM 3118 O O . ALA A 1 399 ? 30.214 -15.499 -17.158 1.00 89.31 399 ALA A O 1
ATOM 3119 N N . ASN A 1 400 ? 29.399 -15.415 -15.068 1.00 87.56 400 ASN A N 1
ATOM 3120 C CA . ASN A 1 400 ? 29.442 -16.861 -14.840 1.00 87.56 400 ASN A CA 1
ATOM 3121 C C . ASN A 1 400 ? 28.392 -17.590 -15.684 1.00 87.56 400 ASN A C 1
ATOM 3123 O O . ASN A 1 400 ? 28.721 -18.575 -16.346 1.00 87.56 400 ASN A O 1
ATOM 3127 N N . ILE A 1 401 ? 27.164 -17.065 -15.735 1.00 88.56 401 ILE A N 1
ATOM 3128 C CA . ILE A 1 401 ? 26.081 -17.576 -16.585 1.00 88.56 401 ILE A CA 1
ATOM 3129 C C . ILE A 1 401 ? 26.515 -17.552 -18.054 1.00 88.56 401 ILE A C 1
ATOM 3131 O O . ILE A 1 401 ? 26.378 -18.553 -18.755 1.00 88.56 401 ILE A O 1
ATOM 3135 N N . ALA A 1 402 ? 27.096 -16.442 -18.521 1.00 91.50 402 ALA A N 1
ATOM 3136 C CA . ALA A 1 402 ? 27.563 -16.318 -19.897 1.00 91.50 402 ALA A CA 1
ATOM 3137 C C . ALA A 1 402 ? 28.661 -17.340 -20.240 1.00 91.50 402 ALA A C 1
ATOM 3139 O O . ALA A 1 402 ? 28.572 -18.016 -21.266 1.00 91.50 402 ALA A O 1
ATOM 3140 N N . LYS A 1 403 ? 29.666 -17.510 -19.367 1.00 90.62 403 LYS A N 1
ATOM 3141 C CA . LYS A 1 403 ? 30.719 -18.531 -19.530 1.00 90.62 403 LYS A CA 1
ATOM 3142 C C . LYS A 1 403 ? 30.139 -19.942 -19.581 1.00 90.62 403 LYS A C 1
ATOM 3144 O O . LYS A 1 403 ? 30.554 -20.740 -20.420 1.00 90.62 403 LYS A O 1
ATOM 3149 N N . PHE A 1 404 ? 29.177 -20.237 -18.710 1.00 88.25 404 PHE A N 1
ATOM 3150 C CA . PHE A 1 404 ? 28.533 -21.542 -18.644 1.00 88.25 404 PHE A CA 1
ATOM 3151 C C . PHE A 1 404 ? 27.735 -21.847 -19.919 1.00 88.25 404 PHE A C 1
ATOM 3153 O O . PHE A 1 404 ? 27.927 -22.899 -20.519 1.00 88.25 404 PHE A O 1
ATOM 3160 N N . LEU A 1 405 ? 26.922 -20.904 -20.405 1.00 90.19 405 LEU A N 1
ATOM 3161 C CA . LEU A 1 405 ? 26.169 -21.080 -21.653 1.00 90.19 405 LEU A CA 1
ATOM 3162 C C . LEU A 1 405 ? 27.089 -21.254 -22.872 1.00 90.19 405 LEU A C 1
ATOM 3164 O O . LEU A 1 405 ? 26.785 -22.056 -23.754 1.00 90.19 405 LEU A O 1
ATOM 3168 N N . ILE A 1 406 ? 28.227 -20.550 -22.918 1.00 92.25 406 ILE A N 1
ATOM 3169 C CA . ILE A 1 406 ? 29.242 -20.745 -23.967 1.00 92.25 406 ILE A CA 1
ATOM 3170 C C . ILE A 1 406 ? 29.850 -22.150 -23.877 1.00 92.25 406 ILE A C 1
ATOM 3172 O O . ILE A 1 406 ? 30.002 -22.809 -24.903 1.00 92.25 406 ILE A O 1
ATOM 3176 N N . LYS A 1 407 ? 30.177 -22.625 -22.667 1.00 90.38 407 LYS A N 1
ATOM 3177 C CA . LYS A 1 407 ? 30.698 -23.984 -22.440 1.00 90.38 407 LYS A CA 1
ATOM 3178 C C . LYS A 1 407 ? 29.693 -25.055 -22.873 1.00 90.38 407 LYS A C 1
ATOM 3180 O O . LYS A 1 407 ? 30.089 -26.057 -23.461 1.00 90.38 407 LYS A O 1
ATOM 3185 N N . ASP A 1 408 ? 28.405 -24.813 -22.650 1.00 88.31 408 ASP A N 1
ATOM 3186 C CA . ASP A 1 408 ? 27.327 -25.679 -23.123 1.00 88.31 408 ASP A CA 1
ATOM 3187 C C . ASP A 1 408 ? 27.155 -25.641 -24.655 1.00 88.31 408 ASP A C 1
ATOM 3189 O O . ASP A 1 408 ? 26.467 -26.486 -25.212 1.00 88.31 408 ASP A O 1
ATOM 3193 N N . GLY A 1 409 ? 27.826 -24.740 -25.373 1.00 90.25 409 GLY A N 1
ATOM 3194 C CA . GLY A 1 409 ? 27.813 -24.692 -26.837 1.00 90.25 409 GLY A CA 1
ATOM 3195 C C . GLY A 1 409 ? 26.960 -23.570 -27.424 1.00 90.25 409 GLY A C 1
ATOM 3196 O O . GLY A 1 409 ? 26.770 -23.522 -28.639 1.00 90.25 409 GLY A O 1
ATOM 3197 N N . ARG A 1 410 ? 26.465 -22.629 -26.608 1.00 92.81 410 ARG A N 1
ATOM 3198 C CA . ARG A 1 410 ? 25.807 -21.423 -27.125 1.00 92.81 410 ARG A CA 1
ATOM 3199 C C . ARG A 1 410 ? 26.834 -20.517 -27.804 1.00 92.81 410 ARG A C 1
ATOM 3201 O O . ARG A 1 410 ? 27.923 -20.284 -27.279 1.00 92.81 410 ARG A O 1
ATOM 3208 N N . SER A 1 411 ? 26.483 -19.974 -28.970 1.00 94.69 411 SER A N 1
ATOM 3209 C CA . SER A 1 411 ? 27.392 -19.121 -29.743 1.00 94.69 411 SER A CA 1
ATOM 3210 C C . SER A 1 411 ? 27.871 -17.913 -28.931 1.00 94.69 411 SER A C 1
ATOM 3212 O O . SER A 1 411 ? 27.081 -17.216 -28.290 1.00 94.69 411 SER A O 1
ATOM 3214 N N . ARG A 1 412 ? 29.169 -17.604 -29.021 1.00 96.06 412 ARG A N 1
ATOM 3215 C CA . ARG A 1 412 ? 29.805 -16.434 -28.384 1.00 96.06 412 ARG A CA 1
ATOM 3216 C C . ARG A 1 412 ? 29.225 -15.092 -28.846 1.00 96.06 412 ARG A C 1
ATOM 3218 O O . ARG A 1 412 ? 29.345 -14.100 -28.122 1.00 96.06 412 ARG A O 1
ATOM 3225 N N . ASN A 1 413 ? 28.618 -15.076 -30.032 1.00 96.31 413 ASN A N 1
ATOM 3226 C CA . ASN A 1 413 ? 28.033 -13.889 -30.654 1.00 96.31 413 ASN A CA 1
ATOM 3227 C C . ASN A 1 413 ? 26.536 -13.736 -30.365 1.00 96.31 413 ASN A C 1
ATOM 3229 O O . ASN A 1 413 ? 25.958 -12.740 -30.782 1.00 96.31 413 ASN A O 1
ATOM 3233 N N . THR A 1 414 ? 25.924 -14.684 -29.643 1.00 95.94 414 THR A N 1
ATOM 3234 C CA . THR A 1 414 ? 24.503 -14.612 -29.271 1.00 95.94 414 THR A CA 1
ATOM 3235 C C . THR A 1 414 ? 24.214 -13.264 -28.596 1.00 95.94 414 THR A C 1
ATOM 3237 O O . THR A 1 414 ? 24.922 -12.930 -27.634 1.00 95.94 414 THR A O 1
ATOM 3240 N N . PRO A 1 415 ? 23.205 -12.500 -29.053 1.00 96.31 415 PRO A N 1
ATOM 3241 C CA . PRO A 1 415 ? 22.795 -11.270 -28.392 1.00 96.31 415 PRO A CA 1
ATOM 3242 C C . PRO A 1 415 ? 22.358 -11.527 -26.951 1.00 96.31 415 PRO A C 1
ATOM 3244 O O . PRO A 1 415 ? 21.755 -12.555 -26.630 1.00 96.31 415 PRO A O 1
ATOM 3247 N N . ALA A 1 416 ? 22.670 -10.587 -26.070 1.00 95.62 416 ALA A N 1
ATOM 3248 C CA . ALA A 1 416 ? 22.248 -10.622 -24.686 1.00 95.62 416 ALA A CA 1
ATOM 3249 C C . ALA A 1 416 ? 22.013 -9.203 -24.158 1.00 95.62 416 ALA A C 1
ATOM 3251 O O . ALA A 1 416 ? 22.602 -8.231 -24.639 1.00 95.62 416 ALA A O 1
ATOM 3252 N N . ALA A 1 417 ? 21.152 -9.086 -23.156 1.00 95.19 417 ALA A N 1
ATOM 3253 C CA . ALA A 1 417 ? 20.825 -7.813 -22.542 1.00 95.19 417 ALA A CA 1
ATOM 3254 C C . ALA A 1 417 ? 20.555 -7.968 -21.050 1.00 95.19 417 ALA A C 1
ATOM 3256 O O . ALA A 1 417 ? 19.966 -8.954 -20.611 1.00 95.19 417 ALA A O 1
ATOM 3257 N N . VAL A 1 418 ? 20.944 -6.962 -20.279 1.00 93.88 418 VAL A N 1
ATOM 3258 C CA . VAL A 1 418 ? 20.528 -6.782 -18.894 1.00 93.88 418 VAL A CA 1
ATOM 3259 C C . VAL A 1 418 ? 19.584 -5.598 -18.812 1.00 93.88 418 VAL A C 1
ATOM 3261 O O . VAL A 1 418 ? 19.941 -4.500 -19.228 1.00 93.88 418 VAL A O 1
ATOM 3264 N N . VAL A 1 419 ? 18.398 -5.826 -18.252 1.00 93.38 419 VAL A N 1
ATOM 3265 C CA . VAL A 1 419 ? 17.435 -4.773 -17.923 1.00 93.38 419 VAL A CA 1
ATOM 3266 C C . VAL A 1 419 ? 17.445 -4.576 -16.414 1.00 93.38 419 VAL A C 1
ATOM 3268 O O . VAL A 1 419 ? 17.058 -5.475 -15.665 1.00 93.38 419 VAL A O 1
ATOM 3271 N N . ILE A 1 420 ? 17.909 -3.413 -15.973 1.00 91.75 420 ILE A N 1
ATOM 3272 C CA . ILE A 1 420 ? 17.962 -3.001 -14.568 1.00 91.75 420 ILE A CA 1
ATOM 3273 C C . ILE A 1 420 ? 16.678 -2.237 -14.255 1.00 91.75 420 ILE A C 1
ATOM 3275 O O . ILE A 1 420 ? 16.220 -1.460 -15.090 1.00 91.75 420 ILE A O 1
ATOM 3279 N N . SER A 1 421 ? 16.087 -2.476 -13.082 1.00 90.69 421 SER A N 1
ATOM 3280 C CA . SER A 1 421 ? 14.862 -1.812 -12.612 1.00 90.69 421 SER A CA 1
ATOM 3281 C C . SER A 1 421 ? 13.717 -1.857 -13.635 1.00 90.69 421 SER A C 1
ATOM 3283 O O . SER A 1 421 ? 13.050 -0.856 -13.890 1.00 90.69 421 SER A O 1
ATOM 3285 N N . ALA A 1 422 ? 13.504 -3.026 -14.252 1.00 91.62 422 ALA A N 1
ATOM 3286 C CA . ALA A 1 422 ? 12.452 -3.232 -15.247 1.00 91.62 422 ALA A CA 1
ATOM 3287 C C . ALA A 1 422 ? 11.076 -2.813 -14.699 1.00 91.62 422 ALA A C 1
ATOM 3289 O O . ALA A 1 422 ? 10.658 -3.287 -13.644 1.00 91.62 422 ALA A O 1
ATOM 3290 N N . GLY A 1 423 ? 10.364 -1.950 -15.428 1.00 90.38 423 GLY A N 1
ATOM 3291 C CA . GLY A 1 423 ? 9.075 -1.406 -14.986 1.00 90.38 423 GLY A CA 1
ATOM 3292 C C . GLY A 1 423 ? 9.168 -0.243 -13.993 1.00 90.38 423 GLY A C 1
ATOM 3293 O O . GLY A 1 423 ? 8.153 0.114 -13.402 1.00 90.38 423 GLY A O 1
ATOM 3294 N N . ASN A 1 424 ? 10.355 0.342 -13.803 1.00 90.44 424 ASN A N 1
ATOM 3295 C CA . ASN A 1 424 ? 10.522 1.665 -13.207 1.00 90.44 424 ASN A CA 1
ATOM 3296 C C . ASN A 1 424 ? 10.952 2.666 -14.287 1.00 90.44 424 ASN A C 1
ATOM 3298 O O . ASN A 1 424 ? 12.116 2.682 -14.678 1.00 90.44 424 ASN A O 1
ATOM 3302 N N . GLU A 1 425 ? 10.050 3.516 -14.776 1.00 86.38 425 GLU A N 1
ATOM 3303 C CA . GLU A 1 425 ? 10.313 4.373 -15.949 1.00 86.38 425 GLU A CA 1
ATOM 3304 C C . GLU A 1 425 ? 11.520 5.322 -15.763 1.00 86.38 425 GLU A C 1
ATOM 3306 O O . GLU A 1 425 ? 12.165 5.714 -16.737 1.00 86.38 425 GLU A O 1
ATOM 3311 N N . ILE A 1 426 ? 11.854 5.681 -14.518 1.00 87.62 426 ILE A N 1
ATOM 3312 C CA . ILE A 1 426 ? 12.913 6.648 -14.186 1.00 87.62 426 ILE A CA 1
ATOM 3313 C C . ILE A 1 426 ? 14.283 5.973 -14.052 1.00 87.62 426 ILE A C 1
ATOM 3315 O O . ILE A 1 426 ? 15.293 6.544 -14.479 1.00 87.62 426 ILE A O 1
ATOM 3319 N N . GLN A 1 427 ? 14.319 4.797 -13.422 1.00 87.38 427 GLN A N 1
ATOM 3320 C CA . GLN A 1 427 ? 15.535 4.056 -13.072 1.00 87.38 427 GLN A CA 1
ATOM 3321 C C . GLN A 1 427 ? 15.847 2.916 -14.044 1.00 87.38 427 GLN A C 1
ATOM 3323 O O . GLN A 1 427 ? 16.894 2.288 -13.910 1.00 87.38 427 GLN A O 1
ATOM 3328 N N . GLN A 1 428 ? 14.948 2.615 -14.984 1.00 90.19 428 GLN A N 1
ATOM 3329 C CA . GLN A 1 428 ? 15.154 1.535 -15.935 1.00 90.19 428 GLN A CA 1
ATOM 3330 C C . GLN A 1 428 ? 16.351 1.824 -16.840 1.00 90.19 428 GLN A C 1
ATOM 3332 O O . GLN A 1 428 ? 16.393 2.830 -17.551 1.00 90.19 428 GLN A O 1
ATOM 3337 N N . GLU A 1 429 ? 17.285 0.881 -16.873 1.00 89.94 429 GLU A N 1
ATOM 3338 C CA . GLU A 1 429 ? 18.457 0.919 -17.742 1.00 89.94 429 GLU A CA 1
ATOM 3339 C C . GLU A 1 429 ? 18.583 -0.390 -18.515 1.00 89.94 429 GLU A C 1
ATOM 3341 O O . GLU A 1 429 ? 18.238 -1.462 -18.014 1.00 89.94 429 GLU A O 1
ATOM 3346 N N . VAL A 1 430 ? 19.086 -0.306 -19.748 1.00 92.50 430 VAL A N 1
ATOM 3347 C CA . VAL A 1 430 ? 19.314 -1.475 -20.599 1.00 92.50 430 VAL A CA 1
ATOM 3348 C C . VAL A 1 430 ? 20.767 -1.501 -21.042 1.00 92.50 430 VAL A C 1
ATOM 3350 O O . VAL A 1 430 ? 21.243 -0.580 -21.702 1.00 92.50 430 VAL A O 1
ATOM 3353 N N . ILE A 1 431 ? 21.459 -2.581 -20.699 1.00 93.12 431 ILE A N 1
ATOM 3354 C CA . ILE A 1 431 ? 22.838 -2.848 -21.099 1.00 93.12 431 ILE A CA 1
ATOM 3355 C C . ILE A 1 431 ? 22.799 -3.984 -22.110 1.00 93.12 431 ILE A C 1
ATOM 3357 O O . ILE A 1 431 ? 22.328 -5.069 -21.788 1.00 93.12 431 ILE A O 1
ATOM 3361 N N . ILE A 1 432 ? 23.289 -3.748 -23.325 1.00 93.06 432 ILE A N 1
ATOM 3362 C CA . ILE A 1 432 ? 23.257 -4.723 -24.423 1.00 93.06 432 ILE A CA 1
ATOM 3363 C C . ILE A 1 432 ? 24.677 -5.122 -24.804 1.00 93.06 432 ILE A C 1
ATOM 3365 O O . ILE A 1 432 ? 25.602 -4.312 -24.758 1.00 93.06 432 ILE A O 1
ATOM 3369 N N . GLY A 1 433 ? 24.846 -6.374 -25.211 1.00 94.25 433 GLY A N 1
ATOM 3370 C CA . GLY A 1 433 ? 26.102 -6.878 -25.739 1.00 94.25 433 GLY A CA 1
ATOM 3371 C C . GLY A 1 433 ? 25.953 -8.268 -26.341 1.00 94.25 433 GLY A C 1
ATOM 3372 O O . GLY A 1 433 ? 24.853 -8.791 -26.501 1.00 94.25 433 GLY A O 1
ATOM 3373 N N . SER A 1 434 ? 27.083 -8.884 -26.663 1.00 95.44 434 SER A N 1
ATOM 3374 C CA . SER A 1 434 ? 27.140 -10.307 -26.988 1.00 95.44 434 SER A CA 1
ATOM 3375 C C . SER A 1 434 ? 27.403 -11.132 -25.732 1.00 95.44 434 SER A C 1
ATOM 3377 O O . SER A 1 434 ? 27.956 -10.638 -24.744 1.00 95.44 434 SER A O 1
ATOM 3379 N N . LEU A 1 435 ? 27.086 -12.424 -25.786 1.00 94.31 435 LEU A N 1
ATOM 3380 C CA . LEU A 1 435 ? 27.370 -13.365 -24.704 1.00 94.31 435 LEU A CA 1
ATOM 3381 C C . LEU A 1 435 ? 28.858 -13.361 -24.301 1.00 94.31 435 LEU A C 1
ATOM 3383 O O . LEU A 1 435 ? 29.188 -13.373 -23.118 1.00 94.31 435 LEU A O 1
ATOM 3387 N N . SER A 1 436 ? 29.773 -13.261 -25.272 1.00 95.56 436 SER A N 1
ATOM 3388 C CA . SER A 1 436 ? 31.215 -13.112 -25.013 1.00 95.56 436 SER A CA 1
ATOM 3389 C C . SER A 1 436 ? 31.617 -11.755 -24.424 1.00 95.56 436 SER A C 1
ATOM 3391 O O . SER A 1 436 ? 32.651 -11.663 -23.760 1.00 95.56 436 SER A O 1
ATOM 3393 N N . GLY A 1 437 ? 30.835 -10.699 -24.657 1.00 94.12 437 GLY A N 1
ATOM 3394 C CA . GLY A 1 437 ? 30.981 -9.415 -23.973 1.00 94.12 437 GLY A CA 1
ATOM 3395 C C . GLY A 1 437 ? 30.711 -9.569 -22.479 1.00 94.12 437 GLY A C 1
ATOM 3396 O O . GLY A 1 437 ? 31.605 -9.328 -21.672 1.00 94.12 437 GLY A O 1
ATOM 3397 N N . PHE A 1 438 ? 29.533 -10.089 -22.125 1.00 92.56 438 PHE A N 1
ATOM 3398 C CA . PHE A 1 438 ? 29.156 -10.339 -20.729 1.00 92.56 438 PHE A CA 1
ATOM 3399 C C . PHE A 1 438 ? 30.060 -11.364 -20.030 1.00 92.56 438 PHE A C 1
ATOM 3401 O O . PHE A 1 438 ? 30.304 -11.248 -18.837 1.00 92.56 438 PHE A O 1
ATOM 3408 N N . ALA A 1 439 ? 30.625 -12.337 -20.750 1.00 91.75 439 ALA A N 1
ATOM 3409 C CA . ALA A 1 439 ? 31.580 -13.287 -20.172 1.00 91.75 439 ALA A CA 1
ATOM 3410 C C . ALA A 1 439 ? 32.914 -12.641 -19.733 1.00 91.75 439 ALA A C 1
ATOM 3412 O O . ALA A 1 439 ? 33.620 -13.212 -18.897 1.00 91.75 439 ALA A O 1
ATOM 3413 N N . ARG A 1 440 ? 33.282 -11.487 -20.313 1.00 89.62 440 ARG A N 1
ATOM 3414 C CA . ARG A 1 440 ? 34.555 -10.786 -20.061 1.00 89.62 440 ARG A CA 1
ATOM 3415 C C . ARG A 1 440 ? 34.440 -9.646 -19.055 1.00 89.62 440 ARG A C 1
ATOM 3417 O O . ARG A 1 440 ? 35.449 -9.294 -18.453 1.00 89.62 440 ARG A O 1
ATOM 3424 N N . SER A 1 441 ? 33.257 -9.064 -18.882 1.00 78.44 441 SER A N 1
ATOM 3425 C CA . SER A 1 441 ? 33.049 -7.910 -18.009 1.00 78.44 441 SER A CA 1
ATOM 3426 C C . SER A 1 441 ? 32.069 -8.212 -16.883 1.00 78.44 441 SER A C 1
ATOM 3428 O O . SER A 1 441 ? 31.022 -8.822 -17.076 1.00 78.44 441 SER A O 1
ATOM 3430 N N . VAL A 1 442 ? 32.398 -7.727 -15.688 1.00 73.25 442 VAL A N 1
ATOM 3431 C CA . VAL A 1 442 ? 31.409 -7.584 -14.621 1.00 73.25 442 VAL A CA 1
ATOM 3432 C C . VAL A 1 442 ? 30.626 -6.313 -14.912 1.00 73.25 442 VAL A C 1
ATOM 3434 O O . VAL A 1 442 ? 31.209 -5.240 -15.092 1.00 73.25 442 VAL A O 1
ATOM 3437 N N . ILE A 1 443 ? 29.306 -6.431 -14.984 1.00 71.44 443 ILE A N 1
ATOM 3438 C CA . ILE A 1 443 ? 28.435 -5.277 -15.169 1.00 71.44 443 ILE A CA 1
ATOM 3439 C C . ILE A 1 443 ? 28.557 -4.390 -13.932 1.00 71.44 443 ILE A C 1
ATOM 3441 O O . ILE A 1 443 ? 28.319 -4.839 -12.811 1.00 71.44 443 ILE A O 1
ATOM 3445 N N . LYS A 1 444 ? 28.911 -3.117 -14.129 1.00 68.31 444 LYS A N 1
ATOM 3446 C CA . LYS A 1 444 ? 28.798 -2.120 -13.065 1.00 68.31 444 LYS A CA 1
ATOM 3447 C C . LYS A 1 444 ? 27.317 -1.832 -12.855 1.00 68.31 444 LYS A C 1
ATOM 3449 O O . LYS A 1 444 ? 26.691 -1.208 -13.704 1.00 68.31 444 LYS A O 1
ATOM 3454 N N . ILE A 1 445 ? 26.767 -2.322 -11.752 1.00 64.62 445 ILE A N 1
ATOM 3455 C CA . ILE A 1 445 ? 25.369 -2.090 -11.391 1.00 64.62 445 ILE A CA 1
ATOM 3456 C C . ILE A 1 445 ? 25.275 -0.679 -10.780 1.00 64.62 445 ILE A C 1
ATOM 3458 O O . ILE A 1 445 ? 26.026 -0.383 -9.842 1.00 64.62 445 ILE A O 1
ATOM 3462 N N . PRO A 1 446 ? 24.408 0.209 -11.299 1.00 57.69 446 PRO A N 1
ATOM 3463 C CA . PRO A 1 446 ? 24.151 1.509 -10.693 1.00 57.69 446 PRO A CA 1
ATOM 3464 C C . PRO A 1 446 ? 23.530 1.317 -9.302 1.00 57.69 446 PRO A C 1
ATOM 3466 O O . PRO A 1 446 ? 22.377 0.917 -9.166 1.00 57.69 446 PRO A O 1
ATOM 3469 N N . GLY A 1 447 ? 24.317 1.580 -8.256 1.00 55.25 447 GLY A N 1
ATOM 3470 C CA . GLY A 1 447 ? 23.938 1.258 -6.879 1.00 55.25 447 GLY A CA 1
ATOM 3471 C C . GLY A 1 447 ? 24.031 -0.245 -6.589 1.00 55.25 447 GLY A C 1
ATOM 3472 O O . GLY A 1 447 ? 23.713 -1.089 -7.418 1.00 55.25 447 GLY A O 1
ATOM 3473 N N . SER A 1 448 ? 24.472 -0.613 -5.391 1.00 48.91 448 SER A N 1
ATOM 3474 C CA . SER A 1 448 ? 24.788 -2.008 -5.046 1.00 48.91 448 SER A CA 1
ATOM 3475 C C . SER A 1 448 ? 23.576 -2.950 -4.909 1.00 48.91 448 SER A C 1
ATOM 3477 O O . SER A 1 448 ? 23.775 -4.111 -4.568 1.00 48.91 448 SER A O 1
ATOM 3479 N N . GLU A 1 449 ? 22.336 -2.489 -5.141 1.00 63.03 449 GLU A N 1
ATOM 3480 C CA . GLU A 1 449 ? 21.103 -3.233 -4.803 1.00 63.03 449 GLU A CA 1
ATOM 3481 C C . GLU A 1 449 ? 19.993 -3.231 -5.878 1.00 63.03 449 GLU A C 1
ATOM 3483 O O . GLU A 1 449 ? 18.921 -3.787 -5.638 1.00 63.03 449 GLU A O 1
ATOM 3488 N N . ALA A 1 450 ? 20.194 -2.626 -7.056 1.00 73.19 450 ALA A N 1
ATOM 3489 C CA . ALA A 1 450 ? 19.129 -2.555 -8.064 1.00 73.19 450 ALA A CA 1
ATOM 3490 C C . ALA A 1 450 ? 18.792 -3.953 -8.639 1.00 73.19 450 ALA A C 1
ATOM 3492 O O . ALA A 1 450 ? 19.705 -4.679 -9.052 1.00 73.19 450 ALA A O 1
ATOM 3493 N N . PRO A 1 451 ? 17.505 -4.359 -8.697 1.00 85.25 451 PRO A N 1
ATOM 3494 C CA . PRO A 1 451 ? 17.124 -5.628 -9.303 1.00 85.25 451 PRO A CA 1
ATOM 3495 C C . PRO A 1 451 ? 17.337 -5.573 -10.819 1.00 85.25 451 PRO A C 1
ATOM 3497 O O . PRO A 1 451 ? 17.180 -4.526 -11.446 1.00 85.25 451 PRO A O 1
ATOM 3500 N N . GLY A 1 452 ? 17.636 -6.714 -11.436 1.00 88.38 452 GLY A N 1
ATOM 3501 C CA . GLY A 1 452 ? 17.729 -6.784 -12.888 1.00 88.38 452 GLY A CA 1
ATOM 3502 C C . GLY A 1 452 ? 17.506 -8.180 -13.449 1.00 88.38 452 GLY A C 1
ATOM 3503 O O . GLY A 1 452 ? 17.627 -9.185 -12.743 1.00 88.38 452 GLY A O 1
ATOM 3504 N N . ILE A 1 453 ? 17.159 -8.209 -14.731 1.00 91.38 453 ILE A N 1
ATOM 3505 C CA . ILE A 1 453 ? 16.907 -9.416 -15.516 1.00 91.38 453 ILE A CA 1
ATOM 3506 C C . ILE A 1 453 ? 17.970 -9.527 -16.598 1.00 91.38 453 ILE A C 1
ATOM 3508 O O . ILE A 1 453 ? 18.212 -8.564 -17.322 1.00 91.38 453 ILE A O 1
ATOM 3512 N N . PHE A 1 454 ? 18.553 -10.717 -16.744 1.00 93.25 454 PHE A N 1
ATOM 3513 C CA . PHE A 1 454 ? 19.469 -11.030 -17.836 1.00 93.25 454 PHE A CA 1
ATOM 3514 C C . PHE A 1 454 ? 18.776 -11.889 -18.896 1.00 93.25 454 PHE A C 1
ATOM 3516 O O . PHE A 1 454 ? 18.202 -12.925 -18.579 1.00 93.25 454 PHE A O 1
ATOM 3523 N N . ILE A 1 455 ? 18.826 -11.456 -20.150 1.00 94.38 455 ILE A N 1
ATOM 3524 C CA . ILE A 1 455 ? 18.157 -12.070 -21.297 1.00 94.38 455 ILE A CA 1
ATOM 3525 C C . ILE A 1 455 ? 19.235 -12.499 -22.283 1.00 94.38 455 ILE A C 1
ATOM 3527 O O . ILE A 1 455 ? 20.087 -11.692 -22.650 1.00 94.38 455 ILE A O 1
ATOM 3531 N N . VAL A 1 456 ? 19.198 -13.752 -22.728 1.00 94.00 456 VAL A N 1
ATOM 3532 C CA . VAL A 1 456 ? 20.165 -14.319 -23.676 1.00 94.00 456 VAL A CA 1
ATOM 3533 C C . VAL A 1 456 ? 19.420 -14.952 -24.845 1.00 94.00 456 VAL A C 1
ATOM 3535 O O . VAL A 1 456 ? 18.580 -15.834 -24.661 1.00 94.00 456 VAL A O 1
ATOM 3538 N N . GLY A 1 457 ? 19.761 -14.536 -26.060 1.00 94.00 457 GLY A N 1
ATOM 3539 C CA . GLY A 1 457 ? 19.166 -15.016 -27.302 1.00 94.00 457 GLY A CA 1
ATOM 3540 C C . GLY A 1 457 ? 18.878 -13.874 -28.269 1.00 94.00 457 GLY A C 1
ATOM 3541 O O . GLY A 1 457 ? 18.907 -12.706 -27.898 1.00 94.00 457 GLY A O 1
ATOM 3542 N N . GLU A 1 458 ? 18.525 -14.219 -29.504 1.00 93.31 458 GLU A N 1
ATOM 3543 C CA . GLU A 1 458 ? 18.275 -13.251 -30.583 1.00 93.31 458 GLU A CA 1
ATOM 3544 C C . GLU A 1 458 ? 17.226 -12.179 -30.243 1.00 93.31 458 GLU A C 1
ATOM 3546 O O . GLU A 1 458 ? 17.259 -11.071 -30.770 1.00 93.31 458 GLU A O 1
ATOM 3551 N N . ASN A 1 459 ? 16.302 -12.475 -29.326 1.00 91.62 459 ASN A N 1
ATOM 3552 C CA . ASN A 1 459 ? 15.308 -11.519 -28.835 1.00 91.62 459 ASN A CA 1
ATOM 3553 C C . ASN A 1 459 ? 15.923 -10.307 -28.099 1.00 91.62 459 ASN A C 1
ATOM 3555 O O . ASN A 1 459 ? 15.251 -9.288 -27.950 1.00 91.62 459 ASN A O 1
ATOM 3559 N N . ALA A 1 460 ? 17.175 -10.412 -27.643 1.00 94.44 460 ALA A N 1
ATOM 3560 C CA . ALA A 1 460 ? 17.917 -9.353 -26.960 1.00 94.44 460 ALA A CA 1
ATOM 3561 C C . ALA A 1 460 ? 18.710 -8.436 -27.918 1.00 94.44 460 ALA A C 1
ATOM 3563 O O . ALA A 1 460 ? 19.490 -7.601 -27.463 1.00 94.44 460 ALA A O 1
ATOM 3564 N N . ASP A 1 461 ? 18.548 -8.596 -29.236 1.00 94.25 461 ASP A N 1
ATOM 3565 C CA . ASP A 1 461 ? 19.226 -7.773 -30.243 1.00 94.25 461 ASP A CA 1
ATOM 3566 C C . ASP A 1 461 ? 18.841 -6.279 -30.105 1.00 94.25 461 ASP A C 1
ATOM 3568 O O . ASP A 1 461 ? 17.648 -5.954 -30.017 1.00 94.25 461 ASP A O 1
ATOM 3572 N N . PRO A 1 462 ? 19.821 -5.348 -30.116 1.00 93.31 462 PRO A N 1
ATOM 3573 C CA . PRO A 1 462 ? 19.577 -3.914 -29.944 1.00 93.31 462 PRO A CA 1
ATOM 3574 C C . PRO A 1 462 ? 18.628 -3.311 -30.982 1.00 93.31 462 PRO A C 1
ATOM 3576 O O . PRO A 1 462 ? 17.987 -2.300 -30.694 1.00 93.31 462 PRO A O 1
ATOM 3579 N N . LYS A 1 463 ? 18.479 -3.922 -32.167 1.00 94.12 463 LYS A N 1
ATOM 3580 C CA . LYS A 1 463 ? 17.542 -3.442 -33.196 1.00 94.12 463 LYS A CA 1
ATOM 3581 C C . LYS A 1 463 ? 16.079 -3.468 -32.748 1.00 94.12 463 LYS A C 1
ATOM 3583 O O . LYS A 1 463 ? 15.243 -2.820 -33.376 1.00 94.12 463 LYS A O 1
ATOM 3588 N N . TYR A 1 464 ? 15.761 -4.220 -31.691 1.00 94.44 464 TYR A N 1
ATOM 3589 C CA . TYR A 1 464 ? 14.410 -4.323 -31.142 1.00 94.44 464 TYR A CA 1
ATOM 3590 C C . TYR A 1 464 ? 14.097 -3.308 -30.044 1.00 94.44 464 TYR A C 1
ATOM 3592 O O . TYR A 1 464 ? 12.944 -3.244 -29.618 1.00 94.44 464 TYR A O 1
ATOM 3600 N N . LEU A 1 465 ? 15.069 -2.507 -29.596 1.00 93.88 465 LEU A N 1
ATOM 3601 C CA . LEU A 1 465 ? 14.804 -1.460 -28.615 1.00 93.88 465 LEU A CA 1
ATOM 3602 C C . LEU A 1 465 ? 13.755 -0.464 -29.126 1.00 93.88 465 LEU A C 1
ATOM 3604 O O . LEU A 1 465 ? 13.779 -0.044 -30.288 1.00 93.88 465 LEU A O 1
ATOM 3608 N N . LEU A 1 466 ? 12.849 -0.050 -28.236 1.00 90.81 466 LEU A N 1
ATOM 3609 C CA . LEU A 1 466 ? 11.876 0.987 -28.563 1.00 90.81 466 LEU A CA 1
ATOM 3610 C C . LEU A 1 466 ? 12.587 2.305 -28.879 1.00 90.81 466 LEU A C 1
ATOM 3612 O O . LEU A 1 466 ? 13.479 2.765 -28.164 1.00 90.81 466 LEU A O 1
ATOM 3616 N N . LYS A 1 467 ? 12.144 2.946 -29.960 1.00 90.00 467 LYS A N 1
ATOM 3617 C CA . LYS A 1 467 ? 12.605 4.281 -30.339 1.00 90.00 467 LYS A CA 1
ATOM 3618 C C . LYS A 1 467 ? 11.935 5.325 -29.446 1.00 90.00 467 LYS A C 1
ATOM 3620 O O . LYS A 1 467 ? 10.738 5.241 -29.178 1.00 90.00 467 LYS A O 1
ATOM 3625 N N . LYS A 1 468 ? 12.686 6.355 -29.052 1.00 88.31 468 LYS A N 1
ATOM 3626 C CA . LYS A 1 468 ? 12.183 7.510 -28.288 1.00 88.31 468 LYS A CA 1
ATOM 3627 C C . LYS A 1 468 ? 11.421 8.490 -29.192 1.00 88.31 468 LYS A C 1
ATOM 3629 O O . LYS A 1 468 ? 11.880 9.599 -29.460 1.00 88.31 468 LYS A O 1
ATOM 3634 N N . ASN A 1 469 ? 10.289 8.036 -29.718 1.00 88.19 469 ASN A N 1
ATOM 3635 C CA . ASN A 1 469 ? 9.385 8.843 -30.538 1.00 88.19 469 ASN A CA 1
ATOM 3636 C C . ASN A 1 469 ? 8.519 9.772 -29.660 1.00 88.19 469 ASN A C 1
ATOM 3638 O O . ASN A 1 469 ? 8.535 9.673 -28.435 1.00 88.19 469 ASN A O 1
ATOM 3642 N N . GLY A 1 470 ? 7.760 10.674 -30.288 1.00 93.25 470 GLY A N 1
ATOM 3643 C CA . GLY A 1 470 ? 6.937 11.676 -29.599 1.00 93.25 470 GLY A CA 1
ATOM 3644 C C . GLY A 1 470 ? 7.633 13.031 -29.456 1.00 93.25 470 GLY A C 1
ATOM 3645 O O . GLY A 1 470 ? 8.829 13.170 -29.721 1.00 93.25 470 GLY A O 1
ATOM 3646 N N . ALA A 1 471 ? 6.873 14.051 -29.060 1.00 96.56 471 ALA A N 1
ATOM 3647 C CA . ALA A 1 471 ? 7.364 15.426 -29.004 1.00 96.56 471 ALA A CA 1
ATOM 3648 C C . ALA A 1 471 ? 8.374 15.660 -27.867 1.00 96.56 471 ALA A C 1
ATOM 3650 O O . ALA A 1 471 ? 9.318 16.438 -28.021 1.00 96.56 471 ALA A O 1
ATOM 3651 N N . LEU A 1 472 ? 8.234 14.924 -26.759 1.00 96.62 472 LEU A N 1
ATOM 3652 C CA . LEU A 1 472 ? 9.162 14.962 -25.626 1.00 96.62 472 LEU A CA 1
ATOM 3653 C C . LEU A 1 472 ? 10.352 14.001 -25.777 1.00 96.62 472 LEU A C 1
ATOM 3655 O O . LEU A 1 472 ? 11.299 14.091 -24.999 1.00 96.62 472 LEU A O 1
ATOM 3659 N N . GLN A 1 473 ? 10.351 13.126 -26.789 1.00 92.62 473 GLN A N 1
ATOM 3660 C CA . GLN A 1 473 ? 11.513 12.326 -27.213 1.00 92.62 473 GLN A CA 1
ATOM 3661 C C . GLN A 1 473 ? 12.157 11.501 -26.079 1.00 92.62 473 GLN A C 1
ATOM 3663 O O . GLN A 1 473 ? 13.381 11.393 -25.980 1.00 92.62 473 GLN A O 1
ATOM 3668 N N . GLY A 1 474 ? 11.339 10.930 -25.192 1.00 92.75 474 GLY A N 1
ATOM 3669 C CA . GLY A 1 474 ? 11.782 10.125 -24.053 1.00 92.75 474 GLY A CA 1
ATOM 3670 C C . GLY A 1 474 ? 12.569 10.899 -22.992 1.00 92.75 474 GLY A C 1
ATOM 3671 O O . GLY A 1 474 ? 13.339 10.282 -22.256 1.00 92.75 474 GLY A O 1
ATOM 3672 N N . LYS A 1 475 ? 12.432 12.232 -22.934 1.00 94.94 475 LYS A N 1
ATOM 3673 C CA . LYS A 1 475 ? 13.036 13.066 -21.886 1.00 94.94 475 LYS A CA 1
ATOM 3674 C C . LYS A 1 475 ? 12.348 12.868 -20.539 1.00 94.94 475 LYS A C 1
ATOM 3676 O O . LYS A 1 475 ? 11.123 12.763 -20.476 1.00 94.94 475 LYS A O 1
ATOM 3681 N N . LYS A 1 476 ? 13.138 12.893 -19.464 1.00 96.44 476 LYS A N 1
ATOM 3682 C CA . LYS A 1 476 ? 12.677 12.867 -18.070 1.00 96.44 476 LYS A CA 1
ATOM 3683 C C . LYS A 1 476 ? 12.192 14.261 -17.655 1.00 96.44 476 LYS A C 1
ATOM 3685 O O . LYS A 1 476 ? 12.979 15.207 -17.614 1.00 96.44 476 LYS A O 1
ATOM 3690 N N . ILE A 1 477 ? 10.905 14.412 -17.357 1.00 97.88 477 ILE A N 1
ATOM 3691 C CA . ILE A 1 477 ? 10.265 15.698 -17.052 1.00 97.88 477 ILE A CA 1
ATOM 3692 C C . ILE A 1 477 ? 9.944 15.776 -15.560 1.00 97.88 477 ILE A C 1
ATOM 3694 O O . ILE A 1 477 ? 9.061 15.071 -15.078 1.00 97.88 477 ILE A O 1
ATOM 3698 N N . LEU A 1 478 ? 10.634 16.651 -14.832 1.00 97.44 478 LEU A N 1
ATOM 3699 C CA . LEU A 1 478 ? 10.396 16.903 -13.414 1.00 97.44 478 LEU A CA 1
ATOM 3700 C C . LEU A 1 478 ? 9.107 17.703 -13.210 1.00 97.44 478 LEU A C 1
ATOM 3702 O O . LEU A 1 478 ? 9.006 18.866 -13.609 1.00 97.44 478 LEU A O 1
ATOM 3706 N N . LEU A 1 479 ? 8.137 17.080 -12.548 1.00 96.50 479 LEU A N 1
ATOM 3707 C CA . LEU A 1 479 ? 6.828 17.640 -12.244 1.00 96.50 479 LEU A CA 1
ATOM 3708 C C . LEU A 1 479 ? 6.793 18.092 -10.783 1.00 96.50 479 LEU A C 1
ATOM 3710 O O . LEU A 1 479 ? 6.791 17.271 -9.866 1.00 96.50 479 LEU A O 1
ATOM 3714 N N . THR A 1 480 ? 6.758 19.410 -10.572 1.00 94.81 480 THR A N 1
ATOM 3715 C CA . THR A 1 480 ? 6.809 20.021 -9.227 1.00 94.81 480 THR A CA 1
ATOM 3716 C C . THR A 1 480 ? 5.444 20.436 -8.675 1.00 94.81 480 THR A C 1
ATOM 3718 O O . THR A 1 480 ? 5.354 21.046 -7.605 1.00 94.81 480 THR A O 1
ATOM 3721 N N . CYS A 1 481 ? 4.375 20.143 -9.416 1.00 89.62 481 CYS A N 1
ATOM 3722 C CA . CYS A 1 481 ? 3.010 20.494 -9.054 1.00 89.62 481 CYS A CA 1
ATOM 3723 C C . CYS A 1 481 ? 2.513 19.767 -7.793 1.00 89.62 481 CYS A C 1
ATOM 3725 O O . CYS A 1 481 ? 3.111 18.794 -7.348 1.00 89.62 481 CYS A O 1
ATOM 3727 N N . SER A 1 482 ? 1.411 20.246 -7.210 1.00 85.19 482 SER A N 1
ATOM 3728 C CA . SER A 1 482 ? 0.763 19.578 -6.076 1.00 85.19 482 SER A CA 1
ATOM 3729 C C . SER A 1 482 ? 0.188 18.215 -6.469 1.00 85.19 482 SER A C 1
ATOM 3731 O O . SER A 1 482 ? -0.186 18.004 -7.626 1.00 85.19 482 SER A O 1
ATOM 3733 N N . ASP A 1 483 ? 0.020 17.332 -5.482 1.00 82.25 483 ASP A N 1
ATOM 3734 C CA . ASP A 1 483 ? -0.580 16.000 -5.662 1.00 82.25 483 ASP A CA 1
ATOM 3735 C C . ASP A 1 483 ? -1.956 16.051 -6.344 1.00 82.25 483 ASP A C 1
ATOM 3737 O O . ASP A 1 483 ? -2.299 15.182 -7.137 1.00 82.25 483 ASP A O 1
ATOM 3741 N N . SER A 1 484 ? -2.731 17.116 -6.109 1.00 77.06 484 SER A N 1
ATOM 3742 C CA . SER A 1 484 ? -4.060 17.319 -6.701 1.00 77.06 484 SER A CA 1
ATOM 3743 C C . SER A 1 484 ? -4.089 17.319 -8.233 1.00 77.06 484 SER A C 1
ATOM 3745 O O . SER A 1 484 ? -5.114 16.958 -8.805 1.00 77.06 484 SER A O 1
ATOM 3747 N N . ILE A 1 485 ? -3.000 17.722 -8.893 1.00 82.94 485 ILE A N 1
ATOM 3748 C CA . ILE A 1 485 ? -2.914 17.845 -10.358 1.00 82.94 485 ILE A CA 1
ATOM 3749 C C . ILE A 1 485 ? -1.788 16.993 -10.964 1.00 82.94 485 ILE A C 1
ATOM 3751 O O . ILE A 1 485 ? -1.569 17.044 -12.176 1.00 82.94 485 ILE A O 1
ATOM 3755 N N . MET A 1 486 ? -1.086 16.208 -10.137 1.00 89.56 486 MET A N 1
ATOM 3756 C CA . MET A 1 486 ? 0.063 15.393 -10.539 1.00 89.56 486 MET A CA 1
ATOM 3757 C C . MET A 1 486 ? -0.308 14.375 -11.618 1.00 89.56 486 MET A C 1
ATOM 3759 O O . MET A 1 486 ? 0.358 14.314 -12.647 1.00 89.56 486 MET A O 1
ATOM 3763 N N . ASP A 1 487 ? -1.406 13.639 -11.444 1.00 88.12 487 ASP A N 1
ATOM 3764 C CA . ASP A 1 487 ? -1.801 12.582 -12.386 1.00 88.12 487 ASP A CA 1
ATOM 3765 C C . ASP A 1 487 ? -2.126 13.134 -13.779 1.00 88.12 487 ASP A C 1
ATOM 3767 O O . ASP A 1 487 ? -1.747 12.552 -14.795 1.00 88.12 487 ASP A O 1
ATOM 3771 N N . LYS A 1 488 ? -2.756 14.317 -13.842 1.00 87.75 488 LYS A N 1
ATOM 3772 C CA . LYS A 1 488 ? -3.012 15.017 -15.112 1.00 87.75 488 LYS A CA 1
ATOM 3773 C C . LYS A 1 488 ? -1.696 15.340 -15.825 1.00 87.75 488 LYS A C 1
ATOM 3775 O O . LYS A 1 488 ? -1.577 15.114 -17.027 1.00 87.75 488 LYS A O 1
ATOM 3780 N N . ALA A 1 489 ? -0.707 15.830 -15.080 1.00 93.50 489 ALA A N 1
ATOM 3781 C CA . ALA A 1 489 ? 0.608 16.165 -15.611 1.00 93.50 489 ALA A CA 1
ATOM 3782 C C . ALA A 1 489 ? 1.379 14.920 -16.083 1.00 93.50 489 ALA A C 1
ATOM 3784 O O . ALA A 1 489 ? 1.926 14.913 -17.184 1.00 93.50 489 ALA A O 1
ATOM 3785 N N . VAL A 1 490 ? 1.376 13.856 -15.276 1.00 94.25 490 VAL A N 1
ATOM 3786 C CA . VAL A 1 490 ? 1.991 12.554 -15.584 1.00 94.25 490 VAL A CA 1
ATOM 3787 C C . VAL A 1 490 ? 1.445 12.003 -16.899 1.00 94.25 490 VAL A C 1
ATOM 3789 O O . VAL A 1 490 ? 2.220 11.672 -17.796 1.00 94.25 490 VAL A O 1
ATOM 3792 N N . ASN A 1 491 ? 0.118 11.960 -17.040 1.00 94.19 491 ASN A N 1
ATOM 3793 C CA . ASN A 1 491 ? -0.530 11.434 -18.239 1.00 94.19 491 ASN A CA 1
ATOM 3794 C C . ASN A 1 491 ? -0.177 12.254 -19.479 1.00 94.19 491 ASN A C 1
ATOM 3796 O O . ASN A 1 491 ? 0.159 11.675 -20.508 1.00 94.19 491 ASN A O 1
ATOM 3800 N N . LYS A 1 492 ? -0.169 13.589 -19.374 1.00 96.56 492 LYS A N 1
ATOM 3801 C CA . LYS A 1 492 ? 0.171 14.448 -20.512 1.00 96.56 492 LYS A CA 1
ATOM 3802 C C . LYS A 1 492 ? 1.635 14.310 -20.942 1.00 96.56 492 LYS A C 1
ATOM 3804 O O . LYS A 1 492 ? 1.930 14.327 -22.134 1.00 96.56 492 LYS A O 1
ATOM 3809 N N . VAL A 1 493 ? 2.560 14.134 -19.994 1.00 97.44 493 VAL A N 1
ATOM 3810 C CA . VAL A 1 493 ? 3.965 13.829 -20.316 1.00 97.44 493 VAL A CA 1
ATOM 3811 C C . VAL A 1 493 ? 4.070 12.502 -21.076 1.00 97.44 493 VAL A C 1
ATOM 3813 O O . VAL A 1 493 ? 4.741 12.451 -22.107 1.00 97.44 493 VAL A O 1
ATOM 3816 N N . ARG A 1 494 ? 3.379 11.449 -20.620 1.00 95.00 494 ARG A N 1
ATOM 3817 C CA . ARG A 1 494 ? 3.375 10.138 -21.294 1.00 95.00 494 ARG A CA 1
ATOM 3818 C C . ARG A 1 494 ? 2.750 10.195 -22.688 1.00 95.00 494 ARG A C 1
ATOM 3820 O O . ARG A 1 494 ? 3.324 9.648 -23.624 1.00 95.00 494 ARG A O 1
ATOM 3827 N N . GLU A 1 495 ? 1.632 10.906 -22.844 1.00 96.25 495 GLU A N 1
ATOM 3828 C CA . GLU A 1 495 ? 0.942 11.127 -24.128 1.00 96.25 495 GLU A CA 1
ATOM 3829 C C . GLU A 1 495 ? 1.889 11.700 -25.193 1.00 96.25 495 GLU A C 1
ATOM 3831 O O . GLU A 1 495 ? 1.872 11.278 -26.347 1.00 96.25 495 GLU A O 1
ATOM 3836 N N . LEU A 1 496 ? 2.776 12.615 -24.795 1.00 97.19 496 LEU A N 1
ATOM 3837 C CA . LEU A 1 496 ? 3.753 13.237 -25.690 1.00 97.19 496 LEU A CA 1
ATOM 3838 C C . LEU A 1 496 ? 5.089 12.473 -25.783 1.00 97.19 496 LEU A C 1
ATOM 3840 O O . LEU A 1 496 ? 6.054 12.991 -26.357 1.00 97.19 496 LEU A O 1
ATOM 3844 N N . GLY A 1 497 ? 5.160 11.251 -25.248 1.00 95.00 497 GLY A N 1
ATOM 3845 C CA . GLY A 1 497 ? 6.333 10.376 -25.314 1.00 95.00 497 GLY A CA 1
ATOM 3846 C C . GLY A 1 497 ? 7.468 10.768 -24.365 1.00 95.00 497 GLY A C 1
ATOM 3847 O O . GLY A 1 497 ? 8.631 10.532 -24.680 1.00 95.00 497 GLY A O 1
ATOM 3848 N N . GLY A 1 498 ? 7.165 11.424 -23.243 1.00 95.62 498 GLY A N 1
ATOM 3849 C CA . GLY A 1 498 ? 8.123 11.749 -22.182 1.00 95.62 498 GLY A CA 1
ATOM 3850 C C . GLY A 1 498 ? 8.033 10.795 -20.989 1.00 95.62 498 GLY A C 1
ATOM 3851 O O . GLY A 1 498 ? 7.094 10.012 -20.871 1.00 95.62 498 GLY A O 1
ATOM 3852 N N . ILE A 1 499 ? 9.002 10.898 -20.078 1.00 95.00 499 ILE A N 1
ATOM 3853 C CA . ILE A 1 499 ? 9.059 10.130 -18.827 1.00 95.00 499 ILE A CA 1
ATOM 3854 C C . ILE A 1 499 ? 8.739 11.078 -17.662 1.00 95.00 499 ILE A C 1
ATOM 3856 O O . ILE A 1 499 ? 9.523 11.995 -17.403 1.00 95.00 499 ILE A O 1
ATOM 3860 N N . PRO A 1 500 ? 7.610 10.920 -16.957 1.00 95.38 500 PRO A N 1
ATOM 3861 C CA . PRO A 1 500 ? 7.255 11.805 -15.855 1.00 95.38 500 PRO A CA 1
ATOM 3862 C C . PRO A 1 500 ? 8.068 11.491 -14.592 1.00 95.38 500 PRO A C 1
ATOM 3864 O O . PRO A 1 500 ? 8.082 10.367 -14.102 1.00 95.38 500 PRO A O 1
ATOM 3867 N N . VAL A 1 501 ? 8.698 12.511 -14.013 1.00 94.75 501 VAL A N 1
ATOM 3868 C CA . VAL A 1 501 ? 9.407 12.434 -12.730 1.00 94.75 501 VAL A CA 1
ATOM 3869 C C . VAL A 1 501 ? 8.583 13.180 -11.682 1.00 94.75 501 VAL A C 1
ATOM 3871 O O . VAL A 1 501 ? 8.580 14.411 -11.633 1.00 94.75 501 VAL A O 1
ATOM 3874 N N . ARG A 1 502 ? 7.844 12.427 -10.860 1.00 92.69 502 ARG A N 1
ATOM 3875 C CA . ARG A 1 502 ? 6.954 12.963 -9.816 1.00 92.69 502 ARG A CA 1
ATOM 3876 C C . ARG A 1 502 ? 7.783 13.515 -8.654 1.00 92.69 502 ARG A C 1
ATOM 3878 O O . ARG A 1 502 ? 8.515 12.765 -8.014 1.00 92.69 502 ARG A O 1
ATOM 3885 N N . MET A 1 503 ? 7.667 14.810 -8.361 1.00 92.56 503 MET A N 1
ATOM 3886 C CA . MET A 1 503 ? 8.341 15.410 -7.207 1.00 92.56 503 MET A CA 1
ATOM 3887 C C . MET A 1 503 ? 7.566 16.626 -6.680 1.00 92.56 503 MET A C 1
ATOM 3889 O O . MET A 1 503 ? 7.989 17.769 -6.878 1.00 92.56 503 MET A O 1
ATOM 3893 N N . PRO A 1 504 ? 6.405 16.409 -6.034 1.00 92.56 504 PRO A N 1
ATOM 3894 C CA . PRO A 1 504 ? 5.561 17.496 -5.558 1.00 92.56 504 PRO A CA 1
ATOM 3895 C C . PRO A 1 504 ? 6.337 18.364 -4.569 1.00 92.56 504 PRO A C 1
ATOM 3897 O O . PRO A 1 504 ? 6.736 17.913 -3.497 1.00 92.56 504 PRO A O 1
ATOM 3900 N N . MET A 1 505 ? 6.576 19.621 -4.933 1.00 92.69 505 MET A N 1
ATOM 3901 C CA . MET A 1 505 ? 7.393 20.539 -4.129 1.00 92.69 505 MET A CA 1
ATOM 3902 C C . MET A 1 505 ? 6.599 21.201 -3.002 1.00 92.69 505 MET A C 1
ATOM 3904 O O . MET A 1 505 ? 7.175 21.815 -2.099 1.00 92.69 505 MET A O 1
ATOM 3908 N N . ILE A 1 506 ? 5.276 21.082 -3.066 1.00 89.06 506 ILE A N 1
ATOM 3909 C CA . ILE A 1 506 ? 4.332 21.622 -2.100 1.00 89.06 506 ILE A CA 1
ATOM 3910 C C . ILE A 1 506 ? 3.309 20.550 -1.729 1.00 89.06 506 ILE A C 1
ATOM 3912 O O . ILE A 1 506 ? 2.822 19.819 -2.592 1.00 89.06 506 ILE A O 1
ATOM 3916 N N . ARG A 1 507 ? 2.955 20.504 -0.448 1.00 88.06 507 ARG A N 1
ATOM 3917 C CA . ARG A 1 507 ? 1.810 19.769 0.081 1.00 88.06 507 ARG A CA 1
ATOM 3918 C C . ARG A 1 507 ? 0.751 20.770 0.513 1.00 88.06 507 ARG A C 1
ATOM 3920 O O . ARG A 1 507 ? 1.075 21.837 1.035 1.00 88.06 507 ARG A O 1
ATOM 3927 N N . LEU A 1 508 ? -0.507 20.427 0.283 1.00 87.12 508 LEU A N 1
ATOM 3928 C CA . LEU A 1 508 ? -1.632 21.254 0.691 1.00 87.12 508 LEU A CA 1
ATOM 3929 C C . LEU A 1 508 ? -2.116 20.766 2.053 1.00 87.12 508 LEU A C 1
ATOM 3931 O O . LEU A 1 508 ? -2.521 19.614 2.182 1.00 87.12 508 LEU A O 1
ATOM 3935 N N . GLU A 1 509 ? -2.046 21.621 3.067 1.00 86.88 509 GLU A N 1
ATOM 3936 C CA . GLU A 1 509 ? -2.606 21.325 4.386 1.00 86.88 509 GLU A CA 1
ATOM 3937 C C . GLU A 1 509 ? -3.938 22.045 4.551 1.00 86.88 509 GLU A C 1
ATOM 3939 O O . GLU A 1 509 ? -3.993 23.277 4.534 1.00 86.88 509 GLU A O 1
ATOM 3944 N N . GLU A 1 510 ? -5.012 21.266 4.688 1.00 84.00 510 GLU A N 1
ATOM 3945 C CA . GLU A 1 510 ? -6.360 21.779 4.929 1.00 84.00 510 GLU A CA 1
ATOM 3946 C C . GLU A 1 510 ? -6.393 22.601 6.223 1.00 84.00 510 GLU A C 1
ATOM 3948 O O . GLU A 1 510 ? -5.929 22.162 7.280 1.00 84.00 510 GLU A O 1
ATOM 3953 N N . ASN A 1 511 ? -6.996 23.784 6.164 1.00 80.06 511 ASN A N 1
ATOM 3954 C CA . ASN A 1 511 ? -7.301 24.552 7.358 1.00 80.06 511 ASN A CA 1
ATOM 3955 C C . ASN A 1 511 ? -8.607 24.012 7.959 1.00 80.06 511 ASN A C 1
ATOM 3957 O O . ASN A 1 511 ? -9.695 24.470 7.615 1.00 80.06 511 ASN A O 1
ATOM 3961 N N . ARG A 1 512 ? -8.495 22.991 8.820 1.00 62.00 512 ARG A N 1
ATOM 3962 C CA . ARG A 1 512 ? -9.637 22.316 9.458 1.00 62.00 512 ARG A CA 1
ATOM 3963 C C . ARG A 1 512 ? -10.364 23.265 10.417 1.00 62.00 512 ARG A C 1
ATOM 3965 O O . ARG A 1 512 ? -10.025 23.356 11.594 1.00 62.00 512 ARG A O 1
ATOM 3972 N N . ARG A 1 513 ? -11.358 23.989 9.910 1.00 59.28 513 ARG A N 1
ATOM 3973 C CA . ARG A 1 513 ? -12.430 24.576 10.719 1.00 59.28 513 ARG A CA 1
ATOM 3974 C C . ARG A 1 513 ? -13.715 23.818 10.406 1.00 59.28 513 ARG A C 1
ATOM 3976 O O . ARG A 1 513 ? -14.109 23.767 9.246 1.00 59.28 513 ARG A O 1
ATOM 3983 N N . ASP A 1 514 ? -14.372 23.300 11.439 1.00 50.66 514 ASP A N 1
ATOM 3984 C CA . ASP A 1 514 ? -15.567 22.437 11.376 1.00 50.66 514 ASP A CA 1
ATOM 3985 C C . ASP A 1 514 ? -16.860 23.153 10.906 1.00 50.66 514 ASP A C 1
ATOM 3987 O O . ASP A 1 514 ? -17.960 22.800 11.323 1.00 50.66 514 ASP A O 1
ATOM 3991 N N . ALA A 1 515 ? -16.766 24.215 10.097 1.00 52.78 515 ALA A N 1
ATOM 3992 C CA . ALA A 1 515 ? -17.902 25.102 9.820 1.00 52.78 515 ALA A CA 1
ATOM 3993 C C . ALA A 1 515 ? -17.963 25.671 8.391 1.00 52.78 515 ALA A C 1
ATOM 3995 O O . ALA A 1 515 ? -18.653 26.672 8.176 1.00 52.78 515 ALA A O 1
ATOM 3996 N N . CYS A 1 516 ? -17.281 25.070 7.405 1.00 63.53 516 CYS A N 1
ATOM 3997 C CA . CYS A 1 516 ? -17.348 25.577 6.029 1.00 63.53 516 CYS A CA 1
ATOM 3998 C C . CYS A 1 516 ? -18.796 25.536 5.499 1.00 63.53 516 CYS A C 1
ATOM 4000 O O . CYS A 1 516 ? -19.280 26.541 4.982 1.00 63.53 516 CYS A O 1
ATOM 4002 N N . SER A 1 517 ? -19.543 24.450 5.743 1.00 67.94 517 SER A N 1
ATOM 4003 C CA . SER A 1 517 ? -20.959 24.339 5.343 1.00 67.94 517 SER A CA 1
ATOM 4004 C C . SER A 1 517 ? -21.903 25.343 6.007 1.00 67.94 517 SER A C 1
ATOM 4006 O O . SER A 1 517 ? -22.862 25.799 5.377 1.00 67.94 517 SER A O 1
ATOM 4008 N N . THR A 1 518 ? -21.655 25.697 7.270 1.00 70.25 518 THR A N 1
ATOM 4009 C CA . THR A 1 518 ? -22.476 26.659 8.020 1.00 70.25 518 THR A CA 1
ATOM 4010 C C . THR A 1 518 ? -22.324 28.066 7.454 1.00 70.25 518 THR A C 1
ATOM 4012 O O . THR A 1 518 ? -23.310 28.796 7.356 1.00 70.25 518 THR A O 1
ATOM 4015 N N . LEU A 1 519 ? -21.108 28.422 7.028 1.00 74.12 519 LEU A N 1
ATOM 4016 C CA . LEU A 1 519 ? -20.812 29.711 6.407 1.00 74.12 519 LEU A CA 1
ATOM 4017 C C . LEU A 1 519 ? -21.495 29.854 5.046 1.00 74.12 519 LEU A C 1
ATOM 4019 O O . LEU A 1 519 ? -22.027 30.916 4.764 1.00 74.12 519 LEU A O 1
ATOM 4023 N N . LEU A 1 520 ? -21.559 28.795 4.230 1.00 84.06 520 LEU A N 1
ATOM 4024 C CA . LEU A 1 520 ? -22.090 28.873 2.860 1.00 84.06 520 LEU A CA 1
ATOM 4025 C C . LEU A 1 520 ? -23.501 29.470 2.759 1.00 84.06 520 LEU A C 1
ATOM 4027 O O . LEU A 1 520 ? -23.798 30.151 1.786 1.00 84.06 520 LEU A O 1
ATOM 4031 N N . LYS A 1 521 ? -24.361 29.265 3.763 1.00 80.75 521 LYS A N 1
ATOM 4032 C CA . LYS A 1 521 ? -25.755 29.744 3.742 1.00 80.75 521 LYS A CA 1
ATOM 4033 C C . LYS A 1 521 ? -25.898 31.267 3.789 1.00 80.75 521 LYS A C 1
ATOM 4035 O O . LYS A 1 521 ? -26.989 31.769 3.541 1.00 80.75 521 LYS A O 1
ATOM 4040 N N . THR A 1 522 ? -24.855 31.993 4.187 1.00 86.44 522 THR A N 1
ATOM 4041 C CA . THR A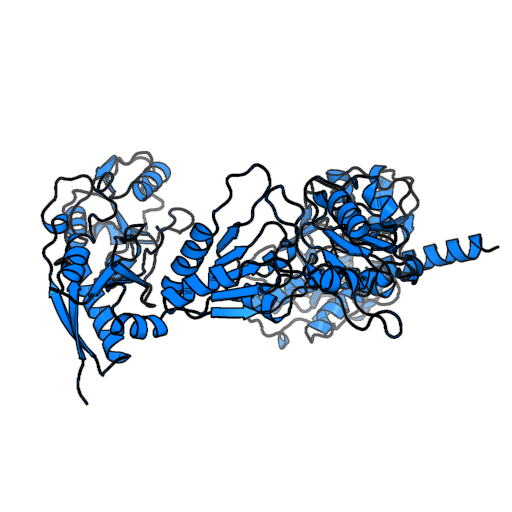 1 522 ? -24.925 33.445 4.406 1.00 86.44 522 THR A CA 1
ATOM 4042 C C . THR A 1 522 ? -24.358 34.263 3.249 1.00 86.44 522 THR A C 1
ATOM 4044 O O . THR A 1 522 ? -24.381 35.494 3.333 1.00 86.44 522 THR A O 1
ATOM 4047 N N . TYR A 1 523 ? -23.871 33.603 2.194 1.00 92.69 523 TYR A N 1
ATOM 4048 C CA . TYR A 1 523 ? -23.242 34.229 1.034 1.00 92.69 523 TYR A CA 1
ATOM 4049 C C . TYR A 1 523 ? -24.045 33.981 -0.241 1.00 92.69 523 TYR A C 1
ATOM 4051 O O . TYR A 1 523 ? -24.611 32.907 -0.429 1.00 92.69 523 TYR A O 1
ATOM 4059 N N . ASP A 1 524 ? -24.041 34.970 -1.132 1.00 93.62 524 ASP A N 1
ATOM 4060 C CA . ASP A 1 524 ? -24.678 34.895 -2.450 1.00 93.62 524 ASP A CA 1
ATOM 4061 C C . ASP A 1 524 ? -23.751 34.218 -3.468 1.00 93.62 524 ASP A C 1
ATOM 4063 O O . ASP A 1 524 ? -24.202 33.503 -4.367 1.00 93.62 524 ASP A O 1
ATOM 4067 N N . TRP A 1 525 ? -22.439 34.413 -3.282 1.00 93.50 525 TRP A N 1
ATOM 4068 C CA . TRP A 1 525 ? -21.393 33.902 -4.157 1.00 93.50 525 TRP A CA 1
ATOM 4069 C C . TRP A 1 525 ? -20.278 33.205 -3.379 1.00 93.50 525 TRP A C 1
ATOM 4071 O O . TRP A 1 525 ? -19.814 33.700 -2.347 1.00 93.50 525 TRP A O 1
ATOM 4081 N N . ILE A 1 526 ? -19.765 32.113 -3.941 1.00 93.06 526 ILE A N 1
ATOM 4082 C CA . ILE A 1 526 ? -18.463 31.549 -3.591 1.00 93.06 526 ILE A CA 1
ATOM 4083 C C . ILE A 1 526 ? -17.474 31.760 -4.727 1.00 93.06 526 ILE A C 1
ATOM 4085 O O . ILE A 1 526 ? -17.795 31.598 -5.902 1.00 93.06 526 ILE A O 1
ATOM 4089 N N . MET A 1 527 ? -16.242 32.100 -4.369 1.00 90.69 527 MET A N 1
ATOM 4090 C CA . MET A 1 527 ? -15.172 32.335 -5.325 1.00 90.69 527 MET A CA 1
ATOM 4091 C C . MET A 1 527 ? -13.979 31.433 -5.036 1.00 90.69 527 MET A C 1
ATOM 4093 O O . MET A 1 527 ? -13.385 31.506 -3.957 1.00 90.69 527 MET A O 1
ATOM 4097 N N . LEU A 1 528 ? -13.592 30.625 -6.025 1.00 89.12 528 LEU A N 1
ATOM 4098 C CA . LEU A 1 528 ? -12.426 29.749 -5.948 1.00 89.12 528 LEU A CA 1
ATOM 4099 C C . LEU A 1 528 ? -11.447 30.069 -7.071 1.00 89.12 528 LEU A C 1
ATOM 4101 O O . LEU A 1 528 ? -11.802 30.204 -8.240 1.00 89.12 528 LEU A O 1
ATOM 4105 N N . THR A 1 529 ? -10.1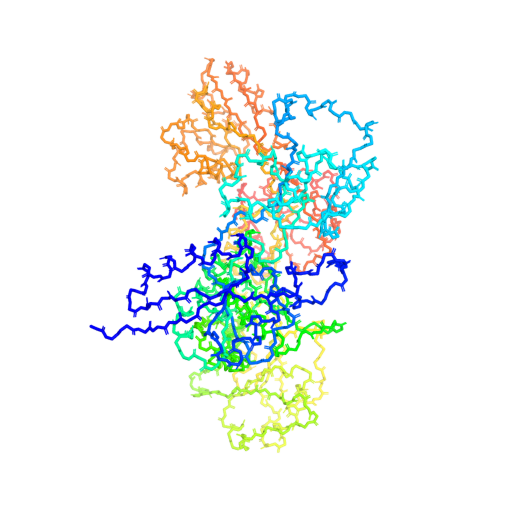78 30.207 -6.692 1.00 79.31 529 THR A N 1
ATOM 4106 C CA . THR A 1 529 ? -9.147 30.772 -7.578 1.00 79.31 529 THR A CA 1
ATOM 4107 C C . THR A 1 529 ? -8.143 29.749 -8.105 1.00 79.31 529 THR A C 1
ATOM 4109 O O . THR A 1 529 ? -7.265 30.100 -8.890 1.00 79.31 529 THR A O 1
ATOM 4112 N N . SER A 1 530 ? -8.264 28.481 -7.704 1.00 80.94 530 SER A N 1
ATOM 4113 C CA . SER A 1 530 ? -7.396 27.400 -8.172 1.00 80.94 530 SER A CA 1
ATOM 4114 C C . SER A 1 530 ? -8.120 26.046 -8.178 1.00 80.94 530 SER A C 1
ATOM 4116 O O . SER A 1 530 ? -9.002 25.833 -7.341 1.00 80.94 530 SER A O 1
ATOM 4118 N N . PRO A 1 531 ? -7.706 25.089 -9.034 1.00 83.00 531 PRO A N 1
ATOM 4119 C CA . PRO A 1 531 ? -8.252 23.727 -9.026 1.00 83.00 531 PRO A CA 1
ATOM 4120 C C . PRO A 1 531 ? -8.070 23.035 -7.668 1.00 83.00 531 PRO A C 1
ATOM 4122 O O . PRO A 1 531 ? -8.958 22.353 -7.168 1.00 83.00 531 PRO A O 1
ATOM 4125 N N . SER A 1 532 ? -6.927 23.270 -7.018 1.00 84.38 532 SER A N 1
ATOM 4126 C CA . SER A 1 532 ? -6.634 22.740 -5.685 1.00 84.38 532 SER A CA 1
ATOM 4127 C C . SER A 1 532 ? -7.618 23.221 -4.617 1.00 84.38 532 SER A C 1
ATOM 4129 O O . SER A 1 532 ? -7.984 22.439 -3.743 1.00 84.38 532 SER A O 1
ATOM 4131 N N . ALA A 1 533 ? -8.073 24.479 -4.694 1.00 86.44 533 ALA A N 1
ATOM 4132 C CA . ALA A 1 533 ? -9.099 24.989 -3.789 1.00 86.44 533 ALA A CA 1
ATOM 4133 C C . ALA A 1 533 ? -10.426 24.245 -3.986 1.00 86.44 533 ALA A C 1
ATOM 4135 O O . ALA A 1 533 ? -11.060 23.872 -3.005 1.00 86.44 533 ALA A O 1
ATOM 4136 N N . VAL A 1 534 ? -10.816 23.984 -5.240 1.00 88.81 534 VAL A N 1
ATOM 4137 C CA . VAL A 1 534 ? -12.053 23.255 -5.565 1.00 88.81 534 VAL A CA 1
ATOM 4138 C C . VAL A 1 534 ? -12.009 21.840 -5.011 1.00 88.81 534 VAL A C 1
ATOM 4140 O O . VAL A 1 534 ? -12.941 21.432 -4.325 1.00 88.81 534 VAL A O 1
ATOM 4143 N N . LYS A 1 535 ? -10.907 21.115 -5.233 1.00 86.50 535 LYS A N 1
ATOM 4144 C CA . LYS A 1 535 ? -10.753 19.745 -4.734 1.00 86.50 535 LYS A CA 1
ATOM 4145 C C . LYS A 1 535 ? -10.916 19.671 -3.212 1.00 86.50 535 LYS A C 1
ATOM 4147 O O . LYS A 1 535 ? -11.748 18.909 -2.729 1.00 86.50 535 LYS A O 1
ATOM 4152 N N . ILE A 1 536 ? -10.192 20.516 -2.473 1.00 86.94 536 ILE A N 1
ATOM 4153 C CA . ILE A 1 536 ? -10.256 20.557 -1.002 1.00 86.94 536 ILE A CA 1
ATOM 4154 C C . ILE A 1 536 ? -11.654 20.953 -0.520 1.00 86.94 536 ILE A C 1
ATOM 4156 O O . ILE A 1 536 ? -12.186 20.355 0.413 1.00 86.94 536 ILE A O 1
ATOM 4160 N N . PHE A 1 537 ? -12.271 21.940 -1.170 1.00 89.12 537 PHE A N 1
ATOM 4161 C CA . PHE A 1 537 ? -13.619 22.386 -0.839 1.00 89.12 537 PHE A CA 1
ATOM 4162 C C . PHE A 1 537 ? -14.644 21.258 -1.013 1.00 89.12 537 PHE A C 1
ATOM 4164 O O . PHE A 1 537 ? -15.385 20.949 -0.083 1.00 89.12 537 PHE A O 1
ATOM 4171 N N . ILE A 1 538 ? -14.640 20.584 -2.166 1.00 89.06 538 ILE A N 1
ATOM 4172 C CA . ILE A 1 538 ? -15.555 19.475 -2.449 1.00 89.06 538 ILE A CA 1
ATOM 4173 C C . ILE A 1 538 ? -15.308 18.286 -1.513 1.00 89.06 538 ILE A C 1
ATOM 4175 O O . ILE A 1 538 ? -16.266 17.686 -1.027 1.00 89.06 538 ILE A O 1
ATOM 4179 N N . GLU A 1 539 ? -14.051 17.940 -1.229 1.00 86.25 539 GLU A N 1
ATOM 4180 C CA . GLU A 1 539 ? -13.713 16.881 -0.270 1.00 86.25 539 GLU A CA 1
ATOM 4181 C C . GLU A 1 539 ? -14.220 17.214 1.138 1.00 86.25 539 GLU A C 1
ATOM 4183 O O . GLU A 1 539 ? -14.805 16.350 1.794 1.00 86.25 539 GLU A O 1
ATOM 4188 N N . SER A 1 540 ? -14.082 18.467 1.579 1.00 85.50 540 SER A N 1
ATOM 4189 C CA . SER A 1 540 ? -14.632 18.929 2.857 1.00 85.50 540 SER A CA 1
ATOM 4190 C C . SER A 1 540 ? -16.157 18.804 2.899 1.00 85.50 540 SER A C 1
ATOM 4192 O O . SER A 1 540 ? -16.707 18.277 3.865 1.00 85.50 540 SER A O 1
ATOM 4194 N N . LEU A 1 541 ? -16.857 19.206 1.835 1.00 87.12 541 LEU A N 1
ATOM 4195 C CA . LEU A 1 541 ? -18.315 19.077 1.764 1.00 87.12 541 LEU A CA 1
ATOM 4196 C C . LEU A 1 541 ? -18.787 17.617 1.739 1.00 87.12 541 LEU A C 1
ATOM 4198 O O . LEU A 1 541 ? -19.804 17.295 2.354 1.00 87.12 541 LEU A O 1
ATOM 4202 N N . LYS A 1 542 ? -18.049 16.718 1.073 1.00 86.19 542 LYS A N 1
ATOM 4203 C CA . LYS A 1 542 ? -18.327 15.270 1.086 1.00 86.19 542 LYS A CA 1
ATOM 4204 C C . LYS A 1 542 ? -18.163 14.681 2.488 1.00 86.19 542 LYS A C 1
ATOM 4206 O O . LYS A 1 542 ? -19.029 13.918 2.916 1.00 86.19 542 LYS A O 1
ATOM 4211 N N . LYS A 1 543 ? -17.101 15.060 3.216 1.00 83.44 543 LYS A N 1
ATOM 4212 C CA . LYS A 1 543 ? -16.876 14.651 4.618 1.00 83.44 543 LYS A CA 1
ATOM 4213 C C . LYS A 1 543 ? -18.044 15.085 5.517 1.00 83.44 543 LYS A C 1
ATOM 4215 O O . LYS A 1 543 ? -18.494 14.302 6.347 1.00 83.44 543 LYS A O 1
ATOM 4220 N N . GLU A 1 544 ? -18.581 16.284 5.294 1.00 84.19 544 GLU A N 1
ATOM 4221 C CA . GLU A 1 544 ? -19.736 16.832 6.025 1.00 84.19 544 GLU A CA 1
ATOM 4222 C C . GLU A 1 544 ? -21.106 16.358 5.494 1.00 84.19 544 GLU A C 1
ATOM 4224 O O . GLU A 1 544 ? -22.140 16.719 6.055 1.00 84.19 544 GLU A O 1
ATOM 4229 N N . ARG A 1 545 ? -21.140 15.540 4.428 1.00 86.25 545 ARG A N 1
ATOM 4230 C CA . ARG A 1 545 ? -22.368 15.088 3.740 1.00 86.25 545 ARG A CA 1
ATOM 4231 C C . ARG A 1 545 ? -23.290 16.248 3.315 1.00 86.25 545 ARG A C 1
ATOM 4233 O O . ARG A 1 545 ? -24.513 16.148 3.411 1.00 86.25 545 ARG A O 1
ATOM 4240 N N . TYR A 1 546 ? -22.707 17.353 2.853 1.00 87.12 546 TYR A N 1
ATOM 4241 C CA . TYR A 1 546 ? -23.442 18.545 2.424 1.00 87.12 546 TYR A CA 1
ATOM 4242 C C . TYR A 1 546 ? -24.160 18.339 1.077 1.00 87.12 546 TYR A C 1
ATOM 4244 O O . TYR A 1 546 ? -23.609 17.747 0.150 1.00 87.12 546 TYR A O 1
ATOM 4252 N N . ASP A 1 547 ? -25.376 18.875 0.941 1.00 88.56 547 ASP A N 1
ATOM 4253 C CA . ASP A 1 547 ? -26.158 18.829 -0.303 1.00 88.56 547 ASP A CA 1
ATOM 4254 C C . ASP A 1 547 ? -25.689 19.908 -1.291 1.00 88.56 547 ASP A C 1
ATOM 4256 O O . ASP A 1 547 ? -25.964 21.094 -1.101 1.00 88.56 547 ASP A O 1
ATOM 4260 N N . PHE A 1 548 ? -25.005 19.502 -2.366 1.00 89.75 548 PHE A N 1
ATOM 4261 C CA . PHE A 1 548 ? -24.427 20.418 -3.359 1.00 89.75 548 PHE A CA 1
ATOM 4262 C C . PHE A 1 548 ? -25.457 21.315 -4.057 1.00 89.75 548 PHE A C 1
ATOM 4264 O O . PHE A 1 548 ? -25.095 22.391 -4.524 1.00 89.75 548 PHE A O 1
ATOM 4271 N N . ARG A 1 549 ? -26.746 20.945 -4.074 1.00 88.38 549 ARG A N 1
ATOM 4272 C CA . ARG A 1 549 ? -27.820 21.788 -4.637 1.00 88.38 549 ARG A CA 1
ATOM 4273 C C . ARG A 1 549 ? -28.047 23.078 -3.844 1.00 88.38 549 ARG A C 1
ATOM 4275 O O . ARG A 1 549 ? -28.769 23.954 -4.301 1.00 88.38 549 ARG A O 1
ATOM 4282 N N . ARG A 1 550 ? -27.474 23.177 -2.641 1.00 89.56 550 ARG A N 1
ATOM 4283 C CA . ARG A 1 550 ? -27.558 24.346 -1.753 1.00 89.56 550 ARG A CA 1
ATOM 4284 C C . ARG A 1 550 ? -26.344 25.271 -1.850 1.00 89.56 550 ARG A C 1
ATOM 4286 O O . ARG A 1 550 ? -26.254 26.212 -1.066 1.00 89.56 550 ARG A O 1
ATOM 4293 N N . LEU A 1 551 ? -25.402 24.988 -2.751 1.00 91.62 551 LEU A N 1
ATOM 4294 C CA . LEU A 1 551 ? -24.248 25.854 -2.965 1.00 91.62 551 LEU A CA 1
ATOM 4295 C C . LEU A 1 551 ? -24.694 27.251 -3.433 1.00 91.62 551 LEU A C 1
ATOM 4297 O O . LEU A 1 551 ? -25.598 27.344 -4.266 1.00 91.62 551 LEU A O 1
ATOM 4301 N N . PRO A 1 552 ? -24.054 28.327 -2.940 1.00 93.19 552 PRO A N 1
ATOM 4302 C CA . PRO A 1 552 ? -24.178 29.650 -3.543 1.00 93.19 552 PRO A CA 1
ATOM 4303 C C . PRO A 1 552 ? -23.671 29.652 -4.986 1.00 93.19 552 PRO A C 1
ATOM 4305 O O . PRO A 1 552 ? -22.990 28.715 -5.414 1.00 93.19 552 PRO A O 1
ATOM 4308 N N . LYS A 1 553 ? -23.935 30.741 -5.713 1.00 94.31 553 LYS A N 1
ATOM 4309 C CA . LYS A 1 553 ? -23.433 30.897 -7.082 1.00 94.31 553 LYS A CA 1
ATOM 4310 C C . LYS A 1 553 ? -21.908 30.886 -7.111 1.00 94.31 553 LYS A C 1
ATOM 4312 O O . LYS A 1 553 ? -21.250 31.375 -6.193 1.00 94.31 553 LYS A O 1
ATOM 4317 N N . ILE A 1 554 ? -21.328 30.340 -8.167 1.00 93.81 554 ILE A N 1
ATOM 4318 C CA . ILE A 1 554 ? -19.916 29.967 -8.207 1.00 93.81 554 ILE A CA 1
ATOM 4319 C C . ILE A 1 554 ? -19.155 30.836 -9.205 1.00 93.81 554 ILE A C 1
ATOM 4321 O O . ILE A 1 554 ? -19.474 30.878 -10.391 1.00 93.81 554 ILE A O 1
ATOM 4325 N N . ILE A 1 555 ? -18.087 31.469 -8.723 1.00 90.75 555 ILE A N 1
ATOM 4326 C CA . ILE A 1 555 ? -17.138 32.251 -9.519 1.00 90.75 555 ILE A CA 1
ATOM 4327 C C . ILE A 1 555 ? -15.799 31.516 -9.566 1.00 90.75 555 ILE A C 1
ATOM 4329 O O . ILE A 1 555 ? -15.208 31.215 -8.522 1.00 90.75 555 ILE A O 1
ATOM 4333 N N . VAL A 1 556 ? -15.276 31.276 -10.770 1.00 87.38 556 VAL A N 1
ATOM 4334 C CA . VAL A 1 556 ? -13.958 30.659 -10.973 1.00 87.38 556 VAL A CA 1
ATOM 4335 C C . VAL A 1 556 ? -13.041 31.505 -11.856 1.00 87.38 556 VAL A C 1
ATOM 4337 O O . VAL A 1 556 ? -13.463 32.141 -12.818 1.00 87.38 556 VAL A O 1
ATOM 4340 N N . CYS A 1 557 ? -11.744 31.500 -11.530 1.00 75.81 557 CYS A N 1
ATOM 4341 C CA . CYS A 1 557 ? -10.740 32.338 -12.202 1.00 75.81 557 CYS A CA 1
ATOM 4342 C C . CYS A 1 557 ? -10.266 31.841 -13.576 1.00 75.81 557 CYS A C 1
ATOM 4344 O O . CYS A 1 557 ? -9.503 32.554 -14.221 1.00 75.81 557 CYS A O 1
ATOM 4346 N N . GLY A 1 558 ? -10.622 30.624 -13.994 1.00 76.31 558 GLY A N 1
ATOM 4347 C CA . GLY A 1 558 ? -10.164 30.080 -15.273 1.00 76.31 558 GLY A CA 1
ATOM 4348 C C . GLY A 1 558 ? -10.518 28.607 -15.499 1.00 76.31 558 GLY A C 1
ATOM 4349 O O . GLY A 1 558 ? -11.013 27.944 -14.576 1.00 76.31 558 GLY A O 1
ATOM 4350 N N . PRO A 1 559 ? -10.198 28.079 -16.694 1.00 76.62 559 PRO A N 1
ATOM 4351 C CA . PRO A 1 559 ? -10.723 26.805 -17.192 1.00 76.62 559 PRO A CA 1
ATOM 4352 C C . PRO A 1 559 ? -10.317 25.611 -16.333 1.00 76.62 559 PRO A C 1
ATOM 4354 O O . PRO A 1 559 ? -11.145 24.773 -15.991 1.00 76.62 559 PRO A O 1
ATOM 4357 N N . GLY A 1 560 ? -9.071 25.575 -15.850 1.00 78.88 560 GLY A N 1
ATOM 4358 C CA . GLY A 1 560 ? -8.625 24.496 -14.964 1.00 78.88 560 GLY A CA 1
ATOM 4359 C C . GLY A 1 560 ? -9.411 24.411 -13.648 1.00 78.88 560 GLY A C 1
ATOM 4360 O O . GLY A 1 560 ? -9.590 23.319 -13.114 1.00 78.88 560 GLY A O 1
ATOM 4361 N N . THR A 1 561 ? -9.869 25.548 -13.114 1.00 83.62 561 THR A N 1
ATOM 4362 C CA . THR A 1 561 ? -10.688 25.597 -11.891 1.00 83.62 561 THR A CA 1
ATOM 4363 C C . THR A 1 561 ? -12.134 25.203 -12.196 1.00 83.62 561 THR A C 1
ATOM 4365 O O . THR A 1 561 ? -12.750 24.489 -11.407 1.00 83.62 561 THR A O 1
ATOM 4368 N N . ALA A 1 562 ? -12.660 25.626 -13.350 1.00 86.62 562 ALA A N 1
ATOM 4369 C CA . ALA A 1 562 ? -13.996 25.267 -13.817 1.00 86.62 562 ALA A CA 1
ATOM 4370 C C . ALA A 1 562 ? -14.136 23.755 -14.060 1.00 86.62 562 ALA A C 1
ATOM 4372 O O . ALA A 1 562 ? -15.089 23.130 -13.594 1.00 86.62 562 ALA A O 1
ATOM 4373 N N . ASP A 1 563 ? -13.147 23.149 -14.717 1.00 85.38 563 ASP A N 1
ATOM 4374 C CA . ASP A 1 563 ? -13.115 21.714 -15.002 1.00 85.38 563 ASP A CA 1
ATOM 4375 C C . ASP A 1 563 ? -13.161 20.856 -13.735 1.00 85.38 563 ASP A C 1
ATOM 4377 O O . ASP A 1 563 ? -13.788 19.797 -13.724 1.00 85.38 563 ASP A O 1
ATOM 4381 N N . GLU A 1 564 ? -12.528 21.303 -12.648 1.00 86.81 564 GLU A N 1
ATOM 4382 C CA . GLU A 1 564 ? -12.534 20.566 -11.382 1.00 86.81 564 GLU A CA 1
ATOM 4383 C C . GLU A 1 564 ? -13.924 20.552 -10.721 1.00 86.81 564 GLU A C 1
ATOM 4385 O O . GLU A 1 564 ? -14.326 19.539 -10.141 1.00 86.81 564 GLU A O 1
ATOM 4390 N N . PHE A 1 565 ? -14.709 21.625 -10.872 1.00 90.44 565 PHE A N 1
ATOM 4391 C CA . PHE A 1 565 ? -16.121 21.626 -10.476 1.00 90.44 565 PHE A CA 1
ATOM 4392 C C . PHE A 1 565 ? -16.946 20.681 -11.358 1.00 90.44 565 PHE A C 1
ATOM 4394 O O . PHE A 1 565 ? -17.690 19.847 -10.833 1.00 90.44 565 PHE A O 1
ATOM 4401 N N . ARG A 1 566 ? -16.754 20.734 -12.684 1.00 91.12 566 ARG A N 1
ATOM 4402 C CA . ARG A 1 566 ? -17.487 19.887 -13.644 1.00 91.12 566 ARG A CA 1
ATOM 4403 C C . ARG A 1 566 ? -17.247 18.399 -13.412 1.00 91.12 566 ARG A C 1
ATOM 4405 O O . ARG A 1 566 ? -18.184 17.611 -13.487 1.00 91.12 566 ARG A O 1
ATOM 4412 N N . ARG A 1 567 ? -16.023 18.008 -13.038 1.00 87.38 567 ARG A N 1
ATOM 4413 C CA . ARG A 1 567 ? -15.680 16.628 -12.634 1.00 87.38 567 ARG A CA 1
ATOM 4414 C C . ARG A 1 567 ? -16.484 16.120 -11.441 1.00 87.38 567 ARG A C 1
ATOM 4416 O O . ARG A 1 567 ? -16.642 14.915 -11.283 1.00 87.38 567 ARG A O 1
ATOM 4423 N N . ASN A 1 568 ? -16.985 17.027 -10.610 1.00 89.19 568 ASN A N 1
ATOM 4424 C CA . ASN A 1 568 ? -17.846 16.722 -9.475 1.00 89.19 568 ASN A CA 1
ATOM 4425 C C . ASN A 1 568 ? -19.332 16.996 -9.774 1.00 89.19 568 ASN A C 1
ATOM 4427 O O . ASN A 1 568 ? -20.138 17.038 -8.848 1.00 89.19 568 ASN A O 1
ATOM 4431 N N . GLY A 1 569 ? -19.698 17.165 -11.051 1.00 91.81 569 GLY A N 1
ATOM 4432 C CA . GLY A 1 569 ? -21.077 17.372 -11.495 1.00 91.81 569 GLY A CA 1
ATOM 4433 C C . GLY A 1 569 ? -21.627 18.778 -11.246 1.00 91.81 569 GLY A C 1
ATOM 4434 O O . GLY A 1 569 ? -22.842 18.942 -11.204 1.00 91.81 569 GLY A O 1
ATOM 4435 N N . ILE A 1 570 ? -20.763 19.783 -11.056 1.00 93.00 570 ILE A N 1
ATOM 4436 C CA . ILE A 1 570 ? -21.159 21.167 -10.761 1.00 93.00 570 ILE A CA 1
ATOM 4437 C C . ILE A 1 570 ? -20.673 22.089 -11.887 1.00 93.00 570 ILE A C 1
ATOM 4439 O O . ILE A 1 570 ? -19.493 22.080 -12.233 1.00 93.00 570 ILE A O 1
ATOM 4443 N N . SER A 1 571 ? -21.562 22.913 -12.439 1.00 92.31 571 SER A N 1
ATOM 4444 C CA . SER A 1 571 ? -21.203 23.942 -13.423 1.00 92.31 571 SER A CA 1
ATOM 4445 C C . SER A 1 571 ? -21.038 25.292 -12.727 1.00 92.31 571 SER A C 1
ATOM 4447 O O . SER A 1 571 ? -21.966 25.707 -12.035 1.00 92.31 571 SER A O 1
ATOM 4449 N N . PRO A 1 572 ? -19.896 25.984 -12.888 1.00 92.69 572 PRO A N 1
ATOM 4450 C CA . PRO A 1 572 ? -19.750 27.344 -12.380 1.00 92.69 572 PRO A CA 1
ATOM 4451 C C . PRO A 1 572 ? -20.697 28.332 -13.073 1.00 92.69 572 PRO A C 1
ATOM 4453 O O . PRO A 1 572 ? -20.917 28.218 -14.278 1.00 92.69 572 PRO A O 1
ATOM 4456 N N . ASP A 1 573 ? -21.200 29.325 -12.336 1.00 92.69 573 ASP A N 1
ATOM 4457 C CA . ASP A 1 573 ? -22.036 30.404 -12.881 1.00 92.69 573 ASP A CA 1
ATOM 4458 C C . ASP A 1 573 ? -21.213 31.436 -13.663 1.00 92.69 573 ASP A C 1
ATOM 4460 O O . ASP A 1 573 ? -21.678 31.976 -14.664 1.00 92.69 573 ASP A O 1
ATOM 4464 N N . ILE A 1 574 ? -19.988 31.722 -13.205 1.00 88.06 574 ILE A N 1
ATOM 4465 C CA . ILE A 1 574 ? -19.062 32.651 -13.862 1.00 88.06 574 ILE A CA 1
ATOM 4466 C C . ILE A 1 574 ? -17.714 31.973 -14.064 1.00 88.06 574 ILE A C 1
ATOM 4468 O O . ILE A 1 574 ? -17.042 31.589 -13.103 1.00 88.06 574 ILE A O 1
ATOM 4472 N N . GLU A 1 575 ? -17.281 31.930 -15.319 1.00 84.38 575 GLU A N 1
ATOM 4473 C CA . GLU A 1 575 ? -15.938 31.548 -15.735 1.00 84.38 575 GLU A CA 1
ATOM 4474 C C . GLU A 1 575 ? -15.298 32.724 -16.476 1.00 84.38 575 GLU A C 1
ATOM 4476 O O . GLU A 1 575 ? -15.855 33.247 -17.437 1.00 84.38 575 GLU A O 1
ATOM 4481 N N . ALA A 1 576 ? -14.134 33.178 -16.015 1.00 67.56 576 ALA A N 1
ATOM 4482 C CA . ALA A 1 576 ? -13.408 34.238 -16.703 1.00 67.56 576 ALA A CA 1
ATOM 4483 C C . ALA A 1 576 ? -12.720 33.695 -17.964 1.00 67.56 576 ALA A C 1
ATOM 4485 O O . ALA A 1 576 ? -11.815 32.866 -17.845 1.00 67.56 576 ALA A O 1
ATOM 4486 N N . SER A 1 577 ? -13.104 34.185 -19.148 1.00 56.62 577 SER A N 1
ATOM 4487 C CA . SER A 1 577 ? -12.446 33.852 -20.417 1.00 56.62 577 SER A CA 1
ATOM 4488 C C . SER A 1 577 ? -11.564 34.994 -20.957 1.00 56.62 577 SER A C 1
ATOM 4490 O O . SER A 1 577 ? -11.792 36.182 -20.721 1.00 56.62 577 SER A O 1
ATOM 4492 N N . ASP A 1 578 ? -10.509 34.578 -21.662 1.00 49.84 578 ASP A N 1
ATOM 4493 C CA . ASP A 1 578 ? -9.704 35.296 -22.668 1.00 49.84 578 ASP A CA 1
ATOM 4494 C C . ASP A 1 578 ? -8.617 36.300 -22.241 1.00 49.84 578 ASP A C 1
ATOM 4496 O O . ASP A 1 578 ? -7.738 36.607 -23.047 1.00 49.84 578 ASP A O 1
ATOM 4500 N N . SER A 1 579 ? -8.533 36.701 -20.969 1.00 49.47 579 SER A N 1
ATOM 4501 C CA . SER A 1 579 ? -7.377 37.462 -20.452 1.00 49.47 579 SER A CA 1
ATOM 4502 C C . SER A 1 579 ? -6.838 36.832 -19.171 1.00 49.47 579 SER A C 1
ATOM 4504 O O . SER A 1 579 ? -7.303 37.149 -18.077 1.00 49.47 579 SER A O 1
ATOM 4506 N N . TYR A 1 580 ? -5.854 35.934 -19.297 1.00 51.00 580 TYR A N 1
ATOM 4507 C CA . TYR A 1 580 ? -5.219 35.230 -18.175 1.00 51.00 580 TYR A CA 1
ATOM 4508 C C . TYR A 1 580 ? -4.599 36.216 -17.163 1.00 51.00 580 TYR A C 1
ATOM 4510 O O . TYR A 1 580 ? -3.453 36.651 -17.304 1.00 51.00 580 TYR A O 1
ATOM 4518 N N . GLY A 1 581 ? -5.365 36.581 -16.133 1.00 54.69 581 GLY A N 1
ATOM 4519 C CA . GLY A 1 581 ? -4.973 37.537 -15.098 1.00 54.69 581 GLY A CA 1
ATOM 4520 C C . GLY A 1 581 ? -6.170 38.101 -14.328 1.00 54.69 581 GLY A C 1
ATOM 4521 O O . GLY A 1 581 ? -7.323 37.861 -14.679 1.00 54.69 581 GLY A O 1
ATOM 4522 N N . ALA A 1 582 ? -5.896 38.873 -13.271 1.00 59.25 582 ALA A N 1
ATOM 4523 C CA . ALA A 1 582 ? -6.933 39.512 -12.453 1.00 59.25 582 ALA A CA 1
ATOM 4524 C C . ALA A 1 582 ? -7.882 40.400 -13.286 1.00 59.25 582 ALA A C 1
ATOM 4526 O O . ALA A 1 582 ? -9.057 40.506 -12.967 1.00 59.25 582 ALA A O 1
ATOM 4527 N N . GLU A 1 583 ? -7.399 40.978 -14.386 1.00 61.97 583 GLU A N 1
ATOM 4528 C CA . GLU A 1 583 ? -8.141 41.916 -15.233 1.00 61.97 583 GLU A CA 1
ATOM 4529 C C . GLU A 1 583 ? -9.283 41.270 -16.043 1.00 61.97 583 GLU A C 1
ATOM 4531 O O . GLU A 1 583 ? -10.385 41.815 -16.088 1.00 61.97 583 GLU A O 1
ATOM 4536 N N . GLY A 1 584 ? -9.067 40.087 -16.637 1.00 66.56 584 GLY A N 1
ATOM 4537 C CA . GLY A 1 584 ? -10.119 39.357 -17.365 1.00 66.56 584 GLY A CA 1
ATOM 4538 C C . GLY A 1 584 ? -11.225 38.861 -16.438 1.00 66.56 584 GLY A C 1
ATOM 4539 O O . GLY A 1 584 ? -12.413 38.972 -16.729 1.00 66.56 584 GLY A O 1
ATOM 4540 N N . LEU A 1 585 ? -10.819 38.403 -15.257 1.00 69.62 585 LEU A N 1
ATOM 4541 C CA . LEU A 1 585 ? -11.726 37.997 -14.197 1.00 69.62 585 LEU A CA 1
ATOM 4542 C C . LEU A 1 585 ? -12.567 39.155 -13.665 1.00 69.62 585 LEU A C 1
ATOM 4544 O O . LEU A 1 585 ? -13.759 38.981 -13.437 1.00 69.62 585 LEU A O 1
ATOM 4548 N N . LEU A 1 586 ? -11.976 40.339 -13.510 1.00 71.69 586 LEU A N 1
ATOM 4549 C CA . LEU A 1 586 ? -12.718 41.520 -13.084 1.00 71.69 586 LEU A CA 1
ATOM 4550 C C . LEU A 1 586 ? -13.785 41.917 -14.101 1.00 71.69 586 LEU A C 1
ATOM 4552 O O . LEU A 1 586 ? -14.902 42.200 -13.685 1.00 71.69 586 LEU A O 1
ATOM 4556 N N . LYS A 1 587 ? -13.496 41.840 -15.407 1.00 72.69 587 LYS A N 1
ATOM 4557 C CA . LYS A 1 587 ? -14.503 42.075 -16.457 1.00 72.69 587 LYS A CA 1
ATOM 4558 C C . LYS A 1 587 ? -15.666 41.079 -16.405 1.00 72.69 587 LYS A C 1
ATOM 4560 O O . LYS A 1 587 ? -16.811 41.477 -16.581 1.00 72.69 587 LYS A O 1
ATOM 4565 N N . ALA A 1 588 ? -15.396 39.796 -16.158 1.00 73.94 588 ALA A N 1
ATOM 4566 C CA . ALA A 1 588 ? -16.449 38.780 -16.050 1.00 73.94 588 ALA A CA 1
ATOM 4567 C C . ALA A 1 588 ? -17.304 38.963 -14.779 1.00 73.94 588 ALA A C 1
ATOM 4569 O O . ALA A 1 588 ? -18.526 38.798 -14.802 1.00 73.94 588 ALA A O 1
ATOM 4570 N N . ILE A 1 589 ? -16.657 39.343 -13.673 1.00 77.31 589 ILE A N 1
ATOM 4571 C CA . ILE A 1 589 ? -17.286 39.591 -12.373 1.00 77.31 589 ILE A CA 1
ATOM 4572 C C . ILE A 1 589 ? -18.178 40.837 -12.401 1.00 77.31 589 ILE A C 1
ATOM 4574 O O . ILE A 1 589 ? -19.295 40.781 -11.888 1.00 77.31 589 ILE A O 1
ATOM 4578 N N . THR A 1 590 ? -17.722 41.948 -12.994 1.00 74.81 590 THR A N 1
ATOM 4579 C CA . THR A 1 590 ? -18.455 43.232 -13.002 1.00 74.81 590 THR A CA 1
ATOM 4580 C C . THR A 1 590 ? -19.804 43.153 -13.713 1.00 74.81 590 THR A C 1
ATOM 4582 O O . THR A 1 590 ? -20.680 43.968 -13.442 1.00 74.81 590 THR A O 1
ATOM 4585 N N . LEU A 1 591 ? -19.988 42.174 -14.603 1.00 77.94 591 LEU A N 1
ATOM 4586 C CA . LEU A 1 591 ? -21.248 41.939 -15.310 1.00 77.94 591 LEU A CA 1
ATOM 4587 C C . LEU A 1 591 ? -22.324 41.266 -14.439 1.00 77.94 591 LEU A C 1
ATOM 4589 O O . LEU A 1 591 ? -23.503 41.339 -14.775 1.00 77.94 591 LEU A O 1
ATOM 4593 N N . HIS A 1 592 ? -21.942 40.619 -13.334 1.00 82.50 592 HIS A N 1
ATOM 4594 C CA . HIS A 1 592 ? -22.833 39.729 -12.581 1.00 82.50 592 HIS A CA 1
ATOM 4595 C C . HIS A 1 592 ? -22.918 40.048 -11.085 1.00 82.50 592 HIS A C 1
ATOM 4597 O O . HIS A 1 592 ? -24.002 39.939 -10.509 1.00 82.50 592 HIS A O 1
ATOM 4603 N N . VAL A 1 593 ? -21.800 40.428 -10.458 1.00 84.50 593 VAL A N 1
ATOM 4604 C CA . VAL A 1 593 ? -21.743 40.747 -9.025 1.00 84.50 593 VAL A CA 1
ATOM 4605 C C . VAL A 1 593 ? -22.221 42.178 -8.805 1.00 84.50 593 VAL A C 1
ATOM 4607 O O . VAL A 1 593 ? -21.695 43.118 -9.403 1.00 84.50 593 VAL A O 1
ATOM 4610 N N . LYS A 1 594 ? -23.219 42.349 -7.936 1.00 85.75 594 LYS A N 1
ATOM 4611 C CA . LYS A 1 594 ? -23.870 43.637 -7.670 1.00 85.75 594 LYS A CA 1
ATOM 4612 C C . LYS A 1 594 ? -23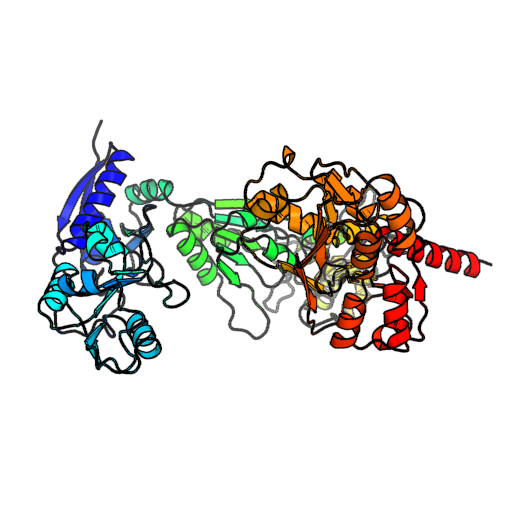.399 44.248 -6.351 1.00 85.75 594 LYS A C 1
ATOM 4614 O O . LYS A 1 594 ? -22.888 43.574 -5.457 1.00 85.75 594 LYS A O 1
ATOM 4619 N N . LYS A 1 595 ? -23.623 45.556 -6.204 1.00 87.38 595 LYS A N 1
ATOM 4620 C CA . LYS A 1 595 ? -23.442 46.261 -4.929 1.00 87.38 595 LYS A CA 1
ATOM 4621 C C . LYS A 1 595 ? -24.314 45.603 -3.852 1.00 87.38 595 LYS A C 1
ATOM 4623 O O . LYS A 1 595 ? -25.519 45.474 -4.041 1.00 87.38 595 LYS A O 1
ATOM 4628 N N . GLY A 1 596 ? -23.711 45.246 -2.720 1.00 88.75 596 GLY A N 1
ATOM 4629 C CA . GLY A 1 596 ? -24.376 44.578 -1.597 1.00 88.75 596 GLY A CA 1
ATOM 4630 C C . GLY A 1 596 ? -24.233 43.053 -1.565 1.00 88.75 596 GLY A C 1
ATOM 4631 O O . GLY A 1 596 ? -24.410 42.486 -0.487 1.00 88.75 596 GLY A O 1
ATOM 4632 N N . ASP A 1 597 ? -23.845 42.408 -2.673 1.00 93.50 597 ASP A N 1
ATOM 4633 C CA . ASP A 1 597 ? -23.641 40.955 -2.718 1.00 93.50 597 ASP A CA 1
ATOM 4634 C C . ASP A 1 597 ? -22.578 40.514 -1.702 1.00 93.50 597 ASP A C 1
ATOM 4636 O O . ASP A 1 597 ? -21.539 41.167 -1.523 1.00 93.50 597 ASP A O 1
ATOM 4640 N N . LYS A 1 598 ? -22.813 39.376 -1.049 1.00 94.75 598 LYS A N 1
ATOM 4641 C CA . LYS A 1 598 ? -21.863 38.744 -0.132 1.00 94.75 598 LYS A CA 1
ATOM 4642 C C . LYS A 1 598 ? -21.070 37.674 -0.868 1.00 94.75 598 LYS A C 1
ATOM 4644 O O . LYS A 1 598 ? -21.617 36.653 -1.283 1.00 94.75 598 LYS A O 1
ATOM 4649 N N . VAL A 1 599 ? -19.760 37.879 -0.966 1.00 92.62 599 VAL A N 1
ATOM 4650 C CA . VAL A 1 599 ? -18.827 36.979 -1.652 1.00 92.62 599 VAL A CA 1
ATOM 4651 C C . VAL A 1 599 ? -17.902 36.310 -0.638 1.00 92.62 599 VAL A C 1
ATOM 4653 O O . VAL A 1 599 ? -17.127 36.982 0.049 1.00 92.62 599 VAL A O 1
ATOM 4656 N N . LEU A 1 600 ? -17.946 34.979 -0.571 1.00 91.88 600 LEU A N 1
ATOM 4657 C CA . LEU A 1 600 ? -16.984 34.170 0.172 1.00 91.88 600 LEU A CA 1
ATOM 4658 C C . LEU A 1 600 ? -15.876 33.705 -0.769 1.00 91.88 600 LEU A C 1
ATOM 4660 O O . LEU A 1 600 ? -16.083 32.846 -1.627 1.00 91.88 600 LEU A O 1
ATOM 4664 N N . ARG A 1 601 ? -14.673 34.247 -0.599 1.00 89.75 601 ARG A N 1
ATOM 4665 C CA . ARG A 1 601 ? -13.500 33.834 -1.367 1.00 89.75 601 ARG A CA 1
ATOM 4666 C C . ARG A 1 601 ? -12.707 32.794 -0.587 1.00 89.75 601 ARG A C 1
ATOM 4668 O O . ARG A 1 601 ? -12.106 33.100 0.440 1.00 89.75 601 ARG A O 1
ATOM 4675 N N . LEU A 1 602 ? -12.662 31.575 -1.118 1.00 88.44 602 LEU A N 1
ATOM 4676 C CA . LEU A 1 602 ? -11.897 30.461 -0.562 1.00 88.44 602 LEU A CA 1
ATOM 4677 C C . LEU A 1 602 ? -10.552 30.367 -1.287 1.00 88.44 602 LEU A C 1
ATOM 4679 O O . LEU A 1 602 ? -10.488 30.134 -2.500 1.00 88.44 602 LEU A O 1
ATOM 4683 N N . CYS A 1 603 ? -9.457 30.587 -0.563 1.00 86.12 603 CYS A N 1
ATOM 4684 C CA . CYS A 1 603 ? -8.135 30.705 -1.174 1.00 86.12 603 CYS A CA 1
ATOM 4685 C C . CYS A 1 603 ? -7.014 30.073 -0.334 1.00 86.12 603 CYS A C 1
ATOM 4687 O O . CYS A 1 603 ? -7.225 29.603 0.783 1.00 86.12 603 CYS A O 1
ATOM 4689 N N . SER A 1 604 ? -5.807 30.020 -0.903 1.00 86.19 604 SER A N 1
ATOM 4690 C CA . SER A 1 604 ? -4.605 29.618 -0.163 1.00 86.19 604 SER A CA 1
ATOM 4691 C C . SER A 1 604 ? -4.071 30.755 0.706 1.00 86.19 604 SER A C 1
ATOM 4693 O O . SER A 1 604 ? -4.243 31.923 0.358 1.00 86.19 604 SER A O 1
ATOM 4695 N N . ASP A 1 605 ? -3.254 30.427 1.703 1.00 84.75 605 ASP A N 1
ATOM 4696 C CA . ASP A 1 605 ? -2.485 31.386 2.514 1.00 84.75 605 ASP A CA 1
ATOM 4697 C C . ASP A 1 605 ? -1.550 32.322 1.714 1.00 84.75 605 ASP A C 1
ATOM 4699 O O . ASP A 1 605 ? -1.113 33.351 2.226 1.00 84.75 605 ASP A O 1
ATOM 4703 N N . LYS A 1 606 ? -1.243 31.977 0.457 1.00 81.38 606 LYS A N 1
ATOM 4704 C CA . LYS A 1 606 ? -0.389 32.755 -0.458 1.00 81.38 606 LYS A CA 1
ATOM 4705 C C . LYS A 1 606 ? -1.154 33.553 -1.521 1.00 81.38 606 LYS A C 1
ATOM 4707 O O . LYS A 1 606 ? -0.522 34.148 -2.391 1.00 81.38 606 LYS A O 1
ATOM 4712 N N . ALA A 1 607 ? -2.488 33.540 -1.510 1.00 79.62 607 ALA A N 1
ATOM 4713 C CA . ALA A 1 607 ? -3.276 34.200 -2.550 1.00 79.62 607 ALA A CA 1
ATOM 4714 C C . ALA A 1 607 ? -3.182 35.736 -2.453 1.00 79.62 607 ALA A C 1
ATOM 4716 O O . ALA A 1 607 ? -3.170 36.296 -1.357 1.00 79.62 607 ALA A O 1
ATOM 4717 N N . SER A 1 608 ? -3.144 36.434 -3.598 1.00 78.56 608 SER A N 1
ATOM 4718 C CA . SER A 1 608 ? -3.139 37.904 -3.608 1.00 78.56 608 SER A CA 1
ATOM 4719 C C . SER A 1 608 ? -4.487 38.460 -3.139 1.00 78.56 608 SER A C 1
ATOM 4721 O O . SER A 1 608 ? -5.546 37.875 -3.397 1.00 78.56 608 SER A O 1
ATOM 4723 N N . LYS A 1 609 ? -4.461 39.616 -2.466 1.00 83.38 609 LYS A N 1
ATOM 4724 C CA . LYS A 1 609 ? -5.671 40.332 -2.020 1.00 83.38 609 LYS A CA 1
ATOM 4725 C C . LYS A 1 609 ? -6.281 41.242 -3.091 1.00 83.38 609 LYS A C 1
ATOM 4727 O O . LYS A 1 609 ? -7.361 41.771 -2.870 1.00 83.38 609 LYS A O 1
ATOM 4732 N N . GLU A 1 610 ? -5.625 41.391 -4.241 1.00 82.31 610 GLU A N 1
ATOM 4733 C CA . GLU A 1 610 ? -6.016 42.312 -5.321 1.00 82.31 610 GLU A CA 1
ATOM 4734 C C . GLU A 1 610 ? -7.479 42.127 -5.740 1.00 82.31 610 GLU A C 1
ATOM 47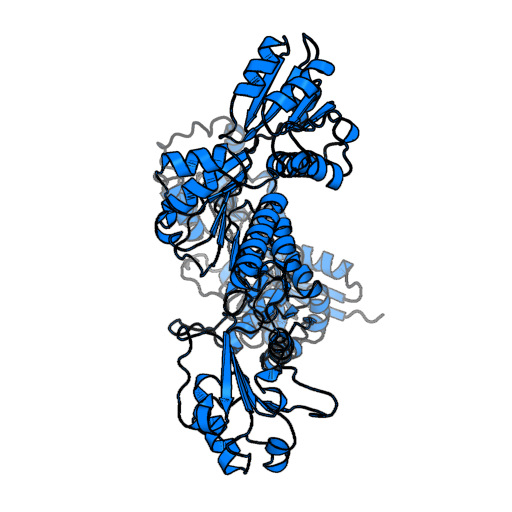36 O O . GLU A 1 610 ? -8.255 43.073 -5.697 1.00 82.31 610 GLU A O 1
ATOM 4741 N N . ILE A 1 611 ? -7.889 40.889 -6.028 1.00 80.69 611 ILE A N 1
ATOM 4742 C CA . ILE A 1 611 ? -9.269 40.559 -6.418 1.00 80.69 611 ILE A CA 1
ATOM 4743 C C . ILE A 1 611 ? -10.279 40.963 -5.333 1.00 80.69 611 ILE A C 1
ATOM 4745 O O . ILE A 1 611 ? -11.322 41.537 -5.638 1.00 80.69 611 ILE A O 1
ATOM 4749 N N . SER A 1 612 ? -9.972 40.689 -4.062 1.00 86.44 612 SER A N 1
ATOM 4750 C CA . SER A 1 612 ? -10.852 41.041 -2.942 1.00 86.44 612 SER A CA 1
ATOM 4751 C C . SER A 1 612 ? -10.954 42.557 -2.768 1.00 86.44 612 SER A C 1
ATOM 4753 O O . SER A 1 612 ? -12.025 43.065 -2.445 1.00 86.44 612 SER A O 1
ATOM 4755 N N . CYS A 1 613 ? -9.862 43.292 -3.004 1.00 86.50 613 CYS A N 1
ATOM 4756 C CA . CYS A 1 613 ? -9.861 44.753 -2.998 1.00 86.50 613 CYS A CA 1
ATOM 4757 C C . CYS A 1 613 ? -10.744 45.326 -4.113 1.00 86.50 613 CYS A C 1
ATOM 4759 O O . CYS A 1 613 ? -11.537 46.225 -3.848 1.00 86.50 613 CYS A O 1
ATOM 4761 N N . GLU A 1 614 ? -10.653 44.794 -5.329 1.00 84.19 614 GLU A N 1
ATOM 4762 C CA . GLU A 1 614 ? -11.453 45.266 -6.464 1.00 84.19 614 GLU A CA 1
ATOM 4763 C C . GLU A 1 614 ? -12.947 44.939 -6.312 1.00 84.19 614 GLU A C 1
ATOM 4765 O O . GLU A 1 614 ? -13.791 45.809 -6.507 1.00 84.19 614 GLU A O 1
ATOM 4770 N N . LEU A 1 615 ? -13.297 43.739 -5.843 1.00 85.12 615 LEU A N 1
ATOM 4771 C CA . LEU A 1 615 ? -14.686 43.387 -5.513 1.00 85.12 615 LEU A CA 1
ATOM 4772 C C . LEU A 1 615 ? -15.295 44.323 -4.453 1.00 85.12 615 LEU A C 1
ATOM 4774 O O . LEU A 1 615 ? -16.459 44.711 -4.552 1.00 85.12 615 LEU A O 1
ATOM 4778 N N . ARG A 1 616 ? -14.502 44.737 -3.455 1.00 89.31 616 ARG A N 1
ATOM 4779 C CA . ARG A 1 616 ? -14.939 45.729 -2.459 1.00 89.31 616 ARG A CA 1
ATOM 4780 C C . ARG A 1 616 ? -15.141 47.115 -3.071 1.00 89.31 616 ARG A C 1
ATOM 4782 O O . ARG A 1 616 ? -16.077 47.802 -2.674 1.00 89.31 616 ARG A O 1
ATOM 4789 N N . LYS A 1 617 ? -14.323 47.523 -4.052 1.00 87.56 617 LYS A N 1
ATOM 4790 C CA . LYS A 1 617 ? -14.526 48.782 -4.800 1.00 87.56 617 LYS A CA 1
ATOM 4791 C C . LYS A 1 617 ? -15.827 48.773 -5.608 1.00 87.56 617 LYS A C 1
ATOM 4793 O O . LYS A 1 617 ? -16.461 49.814 -5.728 1.00 87.56 617 LYS A O 1
ATOM 4798 N N . LEU A 1 618 ? -16.260 47.605 -6.088 1.00 84.69 618 LEU A N 1
ATOM 4799 C CA . LEU A 1 618 ? -17.568 47.413 -6.733 1.00 84.69 618 LEU A CA 1
ATOM 4800 C C . LEU A 1 618 ? -18.748 47.431 -5.740 1.00 84.69 618 LEU A C 1
ATOM 4802 O O . LEU A 1 618 ? -19.907 47.382 -6.147 1.00 84.69 618 LEU A O 1
ATOM 4806 N N . GLY A 1 619 ? -18.476 47.529 -4.434 1.00 87.62 619 GLY A N 1
ATOM 4807 C CA . GLY A 1 619 ? -19.491 47.614 -3.387 1.00 87.62 619 GLY A CA 1
ATOM 4808 C C . GLY A 1 619 ? -20.015 46.265 -2.889 1.00 87.62 619 GLY A C 1
ATOM 4809 O O . GLY A 1 619 ? -21.043 46.244 -2.211 1.00 87.62 619 GLY A O 1
ATOM 4810 N N . ALA A 1 620 ? -19.342 45.154 -3.202 1.00 90.44 620 ALA A N 1
ATOM 4811 C CA . ALA A 1 620 ? -19.637 43.841 -2.628 1.00 90.44 620 ALA A CA 1
ATOM 4812 C C . ALA A 1 620 ? -18.986 43.667 -1.240 1.00 90.44 620 ALA A C 1
ATOM 4814 O O . ALA A 1 620 ? -17.912 44.207 -0.953 1.00 90.44 620 ALA A O 1
ATOM 4815 N N . THR A 1 621 ? -19.607 42.860 -0.377 1.00 93.06 621 THR A N 1
ATOM 4816 C CA . THR A 1 621 ? -19.029 42.449 0.911 1.00 93.06 621 THR A CA 1
ATOM 4817 C C . THR A 1 621 ? -18.206 41.182 0.709 1.00 93.06 621 THR A C 1
ATOM 4819 O O . THR A 1 621 ? -18.763 40.121 0.445 1.00 93.06 621 THR A O 1
ATOM 4822 N N . VAL A 1 622 ? -16.880 41.272 0.843 1.00 91.00 622 VAL A N 1
ATOM 4823 C CA . VAL A 1 622 ? -15.969 40.148 0.550 1.00 91.00 622 VAL A CA 1
ATOM 4824 C C . VAL A 1 622 ? -15.301 39.616 1.812 1.00 91.00 622 VAL A C 1
ATOM 4826 O O . VAL A 1 622 ? -14.542 40.344 2.467 1.00 91.00 622 VAL A O 1
ATOM 4829 N N . THR A 1 623 ? -15.510 38.332 2.096 1.00 90.81 623 THR A N 1
ATOM 4830 C CA . THR A 1 623 ? -14.803 37.583 3.142 1.00 90.81 623 THR A CA 1
ATOM 4831 C C . THR A 1 623 ? -13.766 36.663 2.506 1.00 90.81 623 THR A C 1
ATOM 4833 O O . THR A 1 623 ? -14.115 35.811 1.694 1.00 90.81 623 THR A O 1
ATOM 4836 N N . ASP A 1 624 ? -12.498 36.824 2.890 1.00 88.12 624 ASP A N 1
ATOM 4837 C CA . ASP A 1 624 ? -11.419 35.913 2.501 1.00 88.12 624 ASP A CA 1
ATOM 4838 C C . ASP A 1 624 ? -11.239 34.849 3.585 1.00 88.12 624 ASP A C 1
ATOM 4840 O O . ASP A 1 624 ? -10.875 35.178 4.715 1.00 88.12 624 ASP A O 1
ATOM 4844 N N . GLU A 1 625 ? -11.437 33.582 3.234 1.00 87.75 625 GLU A N 1
ATOM 4845 C CA . GLU A 1 625 ? -11.148 32.450 4.113 1.00 87.75 625 GLU A CA 1
ATOM 4846 C C . GLU A 1 625 ? -10.015 31.600 3.534 1.00 87.75 625 GLU A C 1
ATOM 4848 O O . GLU A 1 625 ? -10.016 31.198 2.364 1.00 87.75 625 GLU A O 1
ATOM 4853 N N . ILE A 1 626 ? -9.025 31.324 4.385 1.00 88.19 626 ILE A N 1
ATOM 4854 C CA . ILE A 1 626 ? -7.896 30.465 4.033 1.00 88.19 626 ILE A CA 1
ATOM 4855 C C . ILE A 1 626 ? -8.377 29.022 4.126 1.00 88.19 626 ILE A C 1
ATOM 4857 O O . ILE A 1 626 ? -8.541 28.492 5.224 1.00 88.19 626 ILE A O 1
ATOM 4861 N N . LEU A 1 627 ? -8.567 28.388 2.974 1.00 86.81 627 LEU A N 1
ATOM 4862 C CA . LEU A 1 627 ? -9.008 27.001 2.870 1.00 86.81 627 LEU A CA 1
ATOM 4863 C C . LEU A 1 627 ? -7.856 26.021 3.124 1.00 86.81 627 LEU A C 1
ATOM 4865 O O . LEU A 1 627 ? -8.043 24.966 3.725 1.00 86.81 627 LEU A O 1
ATOM 4869 N N . TYR A 1 628 ? -6.650 26.372 2.680 1.00 86.31 628 TYR A N 1
ATOM 4870 C CA . TYR A 1 628 ? -5.467 25.532 2.835 1.00 86.31 628 TYR A CA 1
ATOM 4871 C C . TYR A 1 628 ? -4.177 26.347 2.877 1.00 86.31 628 TYR A C 1
ATOM 4873 O O . TYR A 1 628 ? -4.121 27.501 2.438 1.00 86.31 628 TYR A O 1
ATOM 4881 N N . ARG A 1 629 ? -3.120 25.717 3.388 1.00 88.19 629 ARG A N 1
ATOM 4882 C CA . ARG A 1 629 ? -1.764 26.265 3.418 1.00 88.19 629 ARG A CA 1
ATOM 4883 C C . ARG A 1 629 ? -0.849 25.493 2.483 1.00 88.19 629 ARG A C 1
ATOM 4885 O O . ARG A 1 629 ? -0.915 24.266 2.421 1.00 88.19 629 ARG A O 1
ATOM 4892 N N . ASN A 1 630 ? 0.020 26.213 1.779 1.00 85.69 630 ASN A N 1
ATOM 4893 C CA . ASN A 1 630 ? 1.098 25.598 1.012 1.00 85.69 630 ASN A CA 1
ATOM 4894 C C . ASN A 1 630 ? 2.275 25.289 1.940 1.00 85.69 630 ASN A C 1
ATOM 4896 O O . ASN A 1 630 ? 2.986 26.195 2.378 1.00 85.69 630 ASN A O 1
ATOM 4900 N N . VAL A 1 631 ? 2.503 24.008 2.208 1.00 89.00 631 VAL A N 1
ATOM 4901 C CA . VAL A 1 631 ? 3.637 23.540 3.006 1.00 89.00 631 VAL A CA 1
ATOM 4902 C C . VAL A 1 631 ? 4.725 23.026 2.079 1.00 89.00 631 VAL A C 1
ATOM 4904 O O . VAL A 1 631 ? 4.470 22.209 1.197 1.00 89.00 631 VAL A O 1
ATOM 4907 N N . LEU A 1 632 ? 5.946 23.530 2.254 1.00 89.19 632 LEU A N 1
ATOM 4908 C CA . LEU A 1 632 ? 7.085 23.106 1.444 1.00 89.19 632 LEU A CA 1
ATOM 4909 C C . LEU A 1 632 ? 7.457 21.667 1.804 1.00 89.19 632 LEU A C 1
ATOM 4911 O O . LEU A 1 632 ? 7.603 21.333 2.982 1.00 89.19 632 LEU A O 1
ATOM 4915 N N . VAL A 1 633 ? 7.625 20.826 0.788 1.00 89.88 633 VAL A N 1
ATOM 4916 C CA . VAL A 1 633 ? 8.058 19.439 0.969 1.00 89.88 633 VAL A CA 1
ATOM 4917 C C . VAL A 1 633 ? 9.580 19.390 0.946 1.00 89.88 633 VAL A C 1
ATOM 4919 O O . VAL A 1 633 ? 10.215 20.012 0.092 1.00 89.88 633 VAL A O 1
ATOM 4922 N N . LYS A 1 634 ? 10.168 18.667 1.902 1.00 90.38 634 LYS A N 1
ATOM 4923 C CA . LYS A 1 634 ? 11.612 18.435 1.954 1.00 90.38 634 LYS A CA 1
ATOM 4924 C C . LYS A 1 634 ? 11.975 17.132 1.254 1.00 90.38 634 LYS A C 1
ATOM 4926 O O . LYS A 1 634 ? 11.288 16.130 1.430 1.00 90.38 634 LYS A O 1
ATOM 4931 N N . TYR A 1 635 ? 13.074 17.156 0.516 1.00 90.50 635 TYR A N 1
ATOM 4932 C CA . TYR A 1 635 ? 13.626 16.017 -0.196 1.00 90.50 635 TYR A CA 1
ATOM 4933 C C . TYR A 1 635 ? 15.143 15.982 -0.040 1.00 90.50 635 TYR A C 1
ATOM 4935 O O . TYR A 1 635 ? 15.814 16.989 -0.245 1.00 90.50 635 TYR A O 1
ATOM 4943 N N . ASP A 1 636 ? 15.684 14.797 0.233 1.00 85.19 636 ASP A N 1
ATOM 4944 C CA . ASP A 1 636 ? 17.131 14.617 0.404 1.00 85.19 636 ASP A CA 1
ATOM 4945 C C . ASP A 1 636 ? 17.866 14.423 -0.928 1.00 85.19 636 ASP A C 1
ATOM 4947 O O . ASP A 1 636 ? 19.067 14.667 -1.037 1.00 85.19 636 ASP A O 1
ATOM 4951 N N . LYS A 1 637 ? 17.159 13.938 -1.954 1.00 88.56 637 LYS A N 1
ATOM 4952 C CA . LYS A 1 637 ? 17.740 13.569 -3.248 1.00 88.56 637 LYS A CA 1
ATOM 4953 C C . LYS A 1 637 ? 16.921 14.145 -4.390 1.00 88.56 637 LYS A C 1
ATOM 4955 O O . LYS A 1 637 ? 15.695 14.067 -4.385 1.00 88.56 637 LYS A O 1
ATOM 4960 N N . LEU A 1 638 ? 17.629 14.664 -5.387 1.00 92.00 638 LEU A N 1
ATOM 4961 C CA . LEU A 1 638 ? 17.062 15.113 -6.650 1.00 92.00 638 LEU A CA 1
ATOM 4962 C C . LEU A 1 638 ? 17.242 13.990 -7.686 1.00 92.00 638 LEU A C 1
ATOM 4964 O O . LEU A 1 638 ? 18.390 13.645 -7.980 1.00 92.00 638 LEU A O 1
ATOM 4968 N N . PRO A 1 639 ? 16.159 13.385 -8.209 1.00 90.19 639 PRO A N 1
ATOM 4969 C CA . PRO A 1 639 ? 16.258 12.409 -9.291 1.00 90.19 639 PRO A CA 1
ATOM 4970 C C . PRO A 1 639 ? 16.835 13.043 -10.560 1.00 90.19 639 PRO A C 1
ATOM 4972 O O . PRO A 1 639 ? 16.857 14.262 -10.711 1.00 90.19 639 PRO A O 1
ATOM 4975 N N . GLU A 1 640 ? 17.292 12.214 -11.495 1.00 91.06 640 GLU A N 1
ATOM 4976 C CA . GLU A 1 640 ? 17.732 12.692 -12.804 1.00 91.06 640 GLU A CA 1
ATOM 4977 C C . GLU A 1 640 ? 16.537 13.200 -13.630 1.00 91.06 640 GLU A C 1
ATOM 4979 O O . GLU A 1 640 ? 15.500 12.541 -13.720 1.00 91.06 640 GLU A O 1
ATOM 4984 N N . PHE A 1 641 ? 16.693 14.365 -14.259 1.00 95.62 641 PHE A N 1
ATOM 4985 C CA . PHE A 1 641 ? 15.696 14.963 -15.145 1.00 95.62 641 PHE A CA 1
ATOM 4986 C C . PHE A 1 641 ? 16.365 15.749 -16.278 1.00 95.62 641 PHE A C 1
ATOM 4988 O O . PHE A 1 641 ? 17.513 16.183 -16.162 1.00 95.62 641 PHE A O 1
ATOM 4995 N N . ASP A 1 642 ? 15.636 15.963 -17.368 1.00 96.19 642 ASP A N 1
ATOM 4996 C CA . ASP A 1 642 ? 16.042 16.746 -18.540 1.00 96.19 642 ASP A CA 1
ATOM 4997 C C . ASP A 1 642 ? 15.405 18.138 -18.569 1.00 96.19 642 ASP A C 1
ATOM 4999 O O . ASP A 1 642 ? 16.022 19.096 -19.038 1.00 96.19 642 ASP A O 1
ATOM 5003 N N . ALA A 1 643 ? 14.179 18.248 -18.058 1.00 96.94 643 ALA A N 1
ATOM 5004 C CA . ALA A 1 643 ? 13.426 19.491 -17.980 1.00 96.94 643 ALA A CA 1
ATOM 5005 C C . ALA A 1 643 ? 12.624 19.557 -16.677 1.00 96.94 643 ALA A C 1
ATOM 5007 O O . ALA A 1 643 ? 12.238 18.520 -16.142 1.00 96.94 643 ALA A O 1
ATOM 5008 N N . ALA A 1 644 ? 12.364 20.762 -16.175 1.00 97.50 644 ALA A N 1
ATOM 5009 C CA . ALA A 1 644 ? 11.580 20.983 -14.963 1.00 97.50 644 ALA A CA 1
ATOM 5010 C C . ALA A 1 644 ? 10.385 21.894 -15.231 1.00 97.50 644 ALA A C 1
ATOM 5012 O O . ALA A 1 644 ? 10.524 22.948 -15.851 1.00 97.50 644 ALA A O 1
ATOM 5013 N N . ILE A 1 645 ? 9.217 21.499 -14.725 1.00 97.56 645 ILE A N 1
ATOM 5014 C CA . ILE A 1 645 ? 7.979 22.269 -14.825 1.00 97.56 645 ILE A CA 1
ATOM 5015 C C . ILE A 1 645 ? 7.622 22.822 -13.453 1.00 97.56 645 ILE A C 1
ATOM 5017 O O . ILE A 1 645 ? 7.341 22.063 -12.523 1.00 97.56 645 ILE A O 1
ATOM 5021 N N . PHE A 1 646 ? 7.579 24.149 -13.348 1.00 95.62 646 PHE A N 1
ATOM 5022 C CA . PHE A 1 646 ? 7.162 24.880 -12.158 1.00 95.62 646 PHE A CA 1
ATOM 5023 C C . PHE A 1 646 ? 5.731 25.388 -12.299 1.00 95.62 646 PHE A C 1
ATOM 5025 O O . PHE A 1 646 ? 5.452 26.369 -12.993 1.00 95.62 646 PHE A O 1
ATOM 5032 N N . ALA A 1 647 ? 4.823 24.714 -11.592 1.00 89.38 647 ALA A N 1
ATOM 5033 C CA . ALA A 1 647 ? 3.395 25.027 -11.587 1.00 89.38 647 ALA A CA 1
ATOM 5034 C C . ALA A 1 647 ? 3.000 26.113 -10.569 1.00 89.38 647 ALA A C 1
ATOM 5036 O O . ALA A 1 647 ? 1.830 26.475 -10.481 1.00 89.38 647 ALA A O 1
ATOM 5037 N N . SER A 1 648 ? 3.938 26.616 -9.762 1.00 89.00 648 SER A N 1
ATOM 5038 C CA . SER A 1 648 ? 3.683 27.710 -8.822 1.00 89.00 648 SER A CA 1
ATOM 5039 C C . SER A 1 648 ? 4.976 28.379 -8.353 1.00 89.00 648 SER A C 1
ATOM 5041 O O . SER A 1 648 ? 6.060 27.795 -8.403 1.00 89.00 648 SER A O 1
ATOM 5043 N N . SER A 1 649 ? 4.858 29.603 -7.832 1.00 90.31 649 SER A N 1
ATOM 5044 C CA . SER A 1 649 ? 5.968 30.304 -7.173 1.00 90.31 649 SER A CA 1
ATOM 5045 C C . SER A 1 649 ? 6.491 29.545 -5.948 1.00 90.31 649 SER A C 1
ATOM 5047 O O . SER A 1 649 ? 7.700 29.445 -5.764 1.00 90.31 649 SER A O 1
ATOM 5049 N N . SER A 1 650 ? 5.604 28.940 -5.152 1.00 90.62 650 SER A N 1
ATOM 5050 C CA . SER A 1 650 ? 5.997 28.147 -3.979 1.00 90.62 650 SER A CA 1
ATOM 5051 C C . SER A 1 650 ? 6.773 26.882 -4.353 1.00 90.62 650 SER A C 1
ATOM 5053 O O . SER A 1 650 ? 7.675 26.484 -3.621 1.00 90.62 650 SER A O 1
ATOM 5055 N N . ALA A 1 651 ? 6.489 26.276 -5.511 1.00 92.69 651 ALA A N 1
ATOM 5056 C CA . ALA A 1 651 ? 7.281 25.156 -6.013 1.00 92.69 651 ALA A CA 1
ATOM 5057 C C . ALA A 1 651 ? 8.721 25.579 -6.361 1.00 92.69 651 ALA A C 1
ATOM 5059 O O . ALA A 1 651 ? 9.660 24.849 -6.053 1.00 92.69 651 ALA A O 1
ATOM 5060 N N . VAL A 1 652 ? 8.911 26.778 -6.931 1.00 94.94 652 VAL A N 1
ATOM 5061 C CA . VAL A 1 652 ? 10.248 27.352 -7.188 1.00 94.94 652 VAL A CA 1
ATOM 5062 C C . VAL A 1 652 ? 10.997 27.607 -5.878 1.00 94.94 652 VAL A C 1
ATOM 5064 O O . VAL A 1 652 ? 12.173 27.265 -5.757 1.00 94.94 652 VAL A O 1
ATOM 5067 N N . GLU A 1 653 ? 10.323 28.204 -4.893 1.00 94.12 653 GLU A N 1
ATOM 5068 C CA . GLU A 1 653 ? 10.894 28.477 -3.568 1.00 94.12 653 GLU A CA 1
ATOM 5069 C C . GLU A 1 653 ? 11.332 27.189 -2.868 1.00 94.12 653 GLU A C 1
ATOM 5071 O O . GLU A 1 653 ? 12.461 27.108 -2.383 1.00 94.12 653 GLU A O 1
ATOM 5076 N N . SER A 1 654 ? 10.469 26.172 -2.876 1.00 94.38 654 SER A N 1
ATOM 5077 C CA . SER A 1 654 ? 10.757 24.856 -2.309 1.00 94.38 654 SER A CA 1
ATOM 5078 C C . SER A 1 654 ? 11.919 24.165 -3.025 1.00 94.38 654 SER A C 1
ATOM 5080 O O . SER A 1 654 ? 12.852 23.706 -2.369 1.00 94.38 654 SER A O 1
ATOM 5082 N N . PHE A 1 655 ? 11.932 24.143 -4.362 1.00 95.94 655 PHE A N 1
ATOM 5083 C CA . PHE A 1 655 ? 13.029 23.540 -5.124 1.00 95.94 655 PHE A CA 1
ATOM 5084 C C . PHE A 1 655 ? 14.364 24.216 -4.807 1.00 95.94 655 PHE A C 1
ATOM 5086 O O . PHE A 1 655 ? 15.355 23.542 -4.535 1.00 95.94 655 PHE A O 1
ATOM 5093 N N . ARG A 1 656 ? 14.388 25.554 -4.776 1.00 95.06 656 ARG A N 1
ATOM 5094 C CA . ARG A 1 656 ? 15.580 26.316 -4.393 1.00 95.06 656 ARG A CA 1
ATOM 5095 C C . ARG A 1 656 ? 16.030 25.978 -2.972 1.00 95.06 656 ARG A C 1
ATOM 5097 O O . ARG A 1 656 ? 17.227 25.840 -2.756 1.00 95.06 656 ARG A O 1
ATOM 5104 N N . ALA A 1 657 ? 15.099 25.879 -2.024 1.00 94.00 657 ALA A N 1
ATOM 5105 C CA . ALA A 1 657 ? 15.413 25.568 -0.632 1.00 94.00 657 ALA A CA 1
ATOM 5106 C C . ALA A 1 657 ? 15.972 24.147 -0.456 1.00 94.00 657 ALA A C 1
ATOM 5108 O O . ALA A 1 657 ? 16.841 23.948 0.385 1.00 94.00 657 ALA A O 1
ATOM 5109 N N . ASN A 1 658 ? 15.495 23.184 -1.249 1.00 94.38 658 ASN A N 1
ATOM 5110 C CA . ASN A 1 658 ? 15.966 21.802 -1.206 1.00 94.38 658 ASN A CA 1
ATOM 5111 C C . ASN A 1 658 ? 17.306 21.605 -1.930 1.00 94.38 658 ASN A C 1
ATOM 5113 O O . ASN A 1 658 ? 18.177 20.906 -1.422 1.00 94.38 658 ASN A O 1
ATOM 5117 N N . PHE A 1 659 ? 17.475 22.199 -3.116 1.00 95.06 659 PHE A N 1
ATOM 5118 C CA . PHE A 1 659 ? 18.544 21.799 -4.043 1.00 95.06 659 PHE A CA 1
ATOM 5119 C C . PHE A 1 659 ? 19.394 22.926 -4.605 1.00 95.06 659 PHE A C 1
ATOM 5121 O O . PHE A 1 659 ? 20.416 22.628 -5.214 1.00 95.06 659 PHE A O 1
ATOM 5128 N N . GLY A 1 660 ? 18.966 24.181 -4.455 1.00 94.00 660 GLY A N 1
ATOM 5129 C CA . GLY A 1 660 ? 19.542 25.305 -5.187 1.00 94.00 660 GLY A CA 1
ATOM 5130 C C . GLY A 1 660 ? 19.122 25.348 -6.668 1.00 94.00 660 GLY A C 1
ATOM 5131 O O . GLY A 1 660 ? 18.781 24.343 -7.292 1.00 94.00 660 GLY A O 1
ATOM 5132 N N . LEU A 1 661 ? 19.091 26.552 -7.256 1.00 93.88 661 LEU A N 1
ATOM 5133 C CA . LEU A 1 661 ? 18.664 26.748 -8.656 1.00 93.88 661 LEU A CA 1
ATOM 5134 C C . LEU A 1 661 ? 19.758 26.395 -9.674 1.00 93.88 661 LEU A C 1
ATOM 5136 O O . LEU A 1 661 ? 19.474 26.234 -10.859 1.00 93.88 661 LEU A O 1
ATOM 5140 N N . GLU A 1 662 ? 21.006 26.249 -9.237 1.00 92.56 662 GLU A N 1
ATOM 5141 C CA . GLU A 1 662 ? 22.132 25.827 -10.071 1.00 92.56 662 GLU A CA 1
ATOM 5142 C C . GLU A 1 662 ? 21.944 24.418 -10.644 1.00 92.56 662 GLU A C 1
ATOM 5144 O O . GLU A 1 662 ? 22.462 24.123 -11.720 1.00 92.56 662 GLU A O 1
ATOM 5149 N N . LYS A 1 663 ? 21.133 23.573 -9.993 1.00 93.69 663 LYS A N 1
ATOM 5150 C CA . LYS A 1 663 ? 20.763 22.241 -10.495 1.00 93.69 663 LYS A CA 1
ATOM 5151 C C . LYS A 1 663 ? 19.886 22.275 -11.748 1.00 93.69 663 LYS A C 1
ATOM 5153 O O . LYS A 1 663 ? 19.780 21.268 -12.436 1.00 93.69 663 LYS A O 1
ATOM 5158 N N . LEU A 1 664 ? 19.305 23.429 -12.084 1.00 94.06 664 LEU A N 1
ATOM 5159 C CA . LEU A 1 664 ? 18.578 23.643 -13.340 1.00 94.06 664 LEU A CA 1
ATOM 5160 C C . LEU A 1 664 ? 19.507 24.044 -14.500 1.00 94.06 664 LEU A C 1
ATOM 5162 O O . LEU A 1 664 ? 19.037 24.287 -15.612 1.00 94.06 664 LEU A O 1
ATOM 5166 N N . LYS A 1 665 ? 20.820 24.188 -14.273 1.00 90.75 665 LYS A N 1
ATOM 5167 C CA . LYS A 1 665 ? 21.762 24.585 -15.326 1.00 90.75 665 LYS A CA 1
ATOM 5168 C C . LYS A 1 665 ? 21.808 23.519 -16.426 1.00 90.75 665 LYS A C 1
ATOM 5170 O O . LYS A 1 665 ? 22.021 22.343 -16.153 1.00 90.75 665 LYS A O 1
ATOM 5175 N N . GLY A 1 666 ? 21.631 23.948 -17.677 1.00 89.75 666 GLY A N 1
ATOM 5176 C CA . GLY A 1 666 ? 21.611 23.053 -18.841 1.00 89.75 666 GLY A CA 1
ATOM 5177 C C . GLY A 1 666 ? 20.321 22.240 -18.999 1.00 89.75 666 GLY A C 1
ATOM 5178 O O . GLY A 1 666 ? 20.279 21.347 -19.839 1.00 89.75 666 GLY A O 1
ATOM 5179 N N . LYS A 1 667 ? 19.282 22.537 -18.208 1.00 94.06 667 LYS A N 1
ATOM 5180 C CA . LYS A 1 667 ? 17.962 21.896 -18.269 1.00 94.06 667 LYS A CA 1
ATOM 5181 C C . LYS A 1 667 ? 16.927 22.893 -18.789 1.00 94.06 667 LYS A C 1
ATOM 5183 O O . LYS A 1 667 ? 17.025 24.088 -18.503 1.00 94.06 667 LYS A O 1
ATOM 5188 N N . ASP A 1 668 ? 15.934 22.417 -19.538 1.00 94.94 668 ASP A N 1
ATOM 5189 C CA . ASP A 1 668 ? 14.818 23.271 -19.959 1.00 94.94 668 ASP A CA 1
ATOM 5190 C C . ASP A 1 668 ? 13.930 23.563 -18.732 1.00 94.94 668 ASP A C 1
ATOM 5192 O O . ASP A 1 668 ? 13.481 22.645 -18.046 1.00 94.94 668 ASP A O 1
ATOM 5196 N N . THR A 1 669 ? 13.693 24.841 -18.422 1.00 96.94 669 THR A N 1
ATOM 5197 C CA . THR A 1 669 ? 12.856 25.246 -17.280 1.00 96.94 669 THR A CA 1
ATOM 5198 C C . THR A 1 669 ? 11.567 25.870 -17.782 1.00 96.94 669 THR A C 1
ATOM 5200 O O . THR A 1 669 ? 11.597 26.881 -18.476 1.00 96.94 669 THR A O 1
ATOM 5203 N N . VAL A 1 670 ? 10.427 25.300 -17.407 1.00 97.56 670 VAL A N 1
ATOM 5204 C CA . VAL A 1 670 ? 9.101 25.770 -17.814 1.00 97.56 670 VAL A CA 1
ATOM 5205 C C . VAL A 1 670 ? 8.381 26.366 -16.615 1.00 97.56 670 VAL A C 1
ATOM 5207 O O . VAL A 1 670 ? 8.382 25.780 -15.531 1.00 97.56 670 VAL A O 1
ATOM 5210 N N . VAL A 1 671 ? 7.736 27.514 -16.801 1.00 95.94 671 VAL A N 1
ATOM 5211 C CA . VAL A 1 671 ? 6.916 28.161 -15.770 1.00 95.94 671 VAL A CA 1
ATOM 5212 C C . VAL A 1 671 ? 5.490 28.369 -16.258 1.00 95.94 671 VAL A C 1
ATOM 5214 O O . VAL A 1 671 ? 5.271 28.818 -17.382 1.00 95.94 671 VAL A O 1
ATOM 5217 N N . ILE A 1 672 ? 4.524 28.087 -15.382 1.00 89.19 672 ILE A N 1
ATOM 5218 C CA . ILE A 1 672 ? 3.090 28.155 -15.706 1.00 89.19 672 ILE A CA 1
ATOM 5219 C C . ILE A 1 672 ? 2.584 29.564 -16.002 1.00 89.19 672 ILE A C 1
ATOM 5221 O O . ILE A 1 672 ? 1.611 29.735 -16.719 1.00 89.19 672 ILE A O 1
ATOM 5225 N N . GLY A 1 673 ? 3.218 30.598 -15.453 1.00 87.44 673 GLY A N 1
ATOM 5226 C CA . GLY A 1 673 ? 2.711 31.953 -15.609 1.00 87.44 673 GLY A CA 1
ATOM 5227 C C . GLY A 1 673 ? 3.659 33.030 -15.113 1.00 87.44 673 GLY A C 1
ATOM 5228 O O . GLY A 1 673 ? 4.702 32.763 -14.504 1.00 87.44 673 GLY A O 1
ATOM 5229 N N . ARG A 1 674 ? 3.262 34.283 -15.356 1.00 86.19 674 ARG A N 1
ATOM 5230 C CA . ARG A 1 674 ? 4.044 35.483 -15.018 1.00 86.19 674 ARG A CA 1
ATOM 5231 C C . ARG A 1 674 ? 4.432 35.581 -13.533 1.00 86.19 674 ARG A C 1
ATOM 5233 O O . ARG A 1 674 ? 5.582 35.938 -13.285 1.00 86.19 674 ARG A O 1
ATOM 5240 N N . PRO A 1 675 ? 3.577 35.231 -12.547 1.00 85.75 675 PRO A N 1
ATOM 5241 C CA . PRO A 1 675 ? 3.982 35.261 -11.138 1.00 85.75 675 PRO A CA 1
ATOM 5242 C C . PRO A 1 675 ? 5.153 34.315 -10.837 1.00 85.75 675 PRO A C 1
ATOM 5244 O O . PRO A 1 675 ? 6.122 34.703 -10.186 1.00 85.75 675 PRO A O 1
ATOM 5247 N N . THR A 1 676 ? 5.118 33.096 -11.381 1.00 89.69 676 THR A N 1
ATOM 5248 C CA . THR A 1 676 ? 6.187 32.098 -11.216 1.00 89.69 676 THR A CA 1
ATOM 5249 C C . THR A 1 676 ? 7.470 32.519 -11.931 1.00 89.69 676 THR A C 1
ATOM 5251 O O . THR A 1 676 ? 8.559 32.398 -11.366 1.00 89.69 676 THR A O 1
ATOM 5254 N N . LEU A 1 677 ? 7.350 33.110 -13.126 1.00 92.19 677 LEU A N 1
ATOM 5255 C CA . LEU A 1 677 ? 8.472 33.750 -13.817 1.00 92.19 677 LEU A CA 1
ATOM 5256 C C . LEU A 1 677 ? 9.096 34.872 -12.969 1.00 92.19 677 LEU A C 1
ATOM 5258 O O . LEU A 1 677 ? 10.320 34.968 -12.866 1.00 92.19 677 LEU A O 1
ATOM 5262 N N . GLY A 1 678 ? 8.263 35.705 -12.340 1.00 91.56 678 GLY A N 1
ATOM 5263 C CA . GLY A 1 678 ? 8.692 36.768 -11.431 1.00 91.56 678 GLY A CA 1
ATOM 5264 C C . GLY A 1 678 ? 9.510 36.236 -10.254 1.00 91.56 678 GLY A C 1
ATOM 5265 O O . GLY A 1 678 ? 10.549 36.806 -9.924 1.00 91.56 678 GLY A O 1
ATOM 5266 N N . THR A 1 679 ? 9.113 35.100 -9.675 1.00 93.31 679 THR A N 1
ATOM 5267 C CA . THR A 1 679 ? 9.865 34.429 -8.602 1.00 93.31 679 THR A CA 1
ATOM 5268 C C . THR A 1 679 ? 11.257 33.976 -9.059 1.00 93.31 679 THR A C 1
ATOM 5270 O O . THR A 1 679 ? 12.238 34.248 -8.367 1.00 93.31 679 THR A O 1
ATOM 5273 N N . LEU A 1 680 ? 11.387 33.360 -10.241 1.00 92.75 680 LEU A N 1
ATOM 5274 C CA . LEU A 1 680 ? 12.703 32.990 -10.790 1.00 92.75 680 LEU A CA 1
ATOM 5275 C C . LEU A 1 680 ? 13.590 34.217 -11.052 1.00 92.75 680 LEU A C 1
ATOM 5277 O O . LEU A 1 680 ? 14.779 34.198 -10.724 1.00 92.75 680 LEU A O 1
ATOM 5281 N N . LYS A 1 681 ? 13.013 35.306 -11.581 1.00 91.69 681 LYS A N 1
ATOM 5282 C CA . LYS A 1 681 ? 13.725 36.579 -11.791 1.00 91.69 681 LYS A CA 1
ATOM 5283 C C . LYS A 1 681 ? 14.189 37.202 -10.474 1.00 91.69 681 LYS A C 1
ATOM 5285 O O . LYS A 1 681 ? 15.336 37.632 -10.383 1.00 91.69 681 LYS A O 1
ATOM 5290 N N . LYS A 1 682 ? 13.346 37.189 -9.433 1.00 93.62 682 LYS A N 1
ATOM 5291 C CA . LYS A 1 682 ? 13.701 37.643 -8.074 1.00 93.62 682 LYS A CA 1
ATOM 5292 C C . LYS A 1 682 ? 14.907 36.880 -7.523 1.00 93.62 682 LYS A C 1
ATOM 5294 O O . LYS A 1 682 ? 15.755 37.469 -6.860 1.00 93.62 682 LYS A O 1
ATOM 5299 N N . PHE A 1 683 ? 15.017 35.590 -7.835 1.00 93.50 683 PHE A N 1
ATOM 5300 C CA . PHE A 1 683 ? 16.167 34.759 -7.466 1.00 93.50 683 PHE A CA 1
ATOM 5301 C C . PHE A 1 683 ? 17.336 34.822 -8.457 1.00 93.50 683 PHE A C 1
ATOM 5303 O O . PHE A 1 683 ? 18.281 34.049 -8.323 1.00 93.50 683 PHE A O 1
ATOM 5310 N N . LYS A 1 684 ? 17.309 35.760 -9.413 1.00 90.75 684 LYS A N 1
ATOM 5311 C CA . LYS A 1 684 ? 18.370 36.001 -10.402 1.00 90.75 684 LYS A CA 1
ATOM 5312 C C . LYS A 1 684 ? 18.734 34.753 -11.221 1.00 90.75 684 LYS A C 1
ATOM 5314 O O . LYS A 1 684 ? 19.886 34.598 -11.627 1.00 90.75 684 LYS A O 1
ATOM 5319 N N . TYR A 1 685 ? 17.772 33.864 -11.481 1.00 90.88 685 TYR A N 1
ATOM 5320 C CA . TYR A 1 685 ? 17.992 32.712 -12.356 1.00 90.88 685 TYR A CA 1
ATOM 5321 C C . TYR A 1 685 ? 18.216 33.178 -13.803 1.00 90.88 685 TYR A C 1
ATOM 5323 O O . TYR A 1 685 ? 17.414 33.938 -14.341 1.00 90.88 685 TYR A O 1
ATOM 5331 N N . LYS A 1 686 ? 19.317 32.730 -14.420 1.00 84.31 686 LYS A N 1
ATOM 5332 C CA . LYS A 1 686 ? 19.748 33.132 -15.775 1.00 84.31 686 LYS A CA 1
ATOM 5333 C C . LYS A 1 686 ? 19.631 32.016 -16.825 1.00 84.31 686 LYS A C 1
ATOM 5335 O O . LYS A 1 686 ? 20.147 32.169 -17.927 1.00 84.31 686 LYS A O 1
ATOM 5340 N N . GLY A 1 687 ? 19.037 30.873 -16.479 1.00 84.56 687 GLY A N 1
ATOM 5341 C CA . GLY A 1 687 ? 18.879 29.761 -17.419 1.00 84.56 687 GLY A CA 1
ATOM 5342 C C . GLY A 1 687 ? 17.794 30.012 -18.468 1.00 84.56 687 GLY A C 1
ATOM 5343 O O . GLY A 1 687 ? 17.101 31.027 -18.434 1.00 84.56 687 GLY A O 1
ATOM 5344 N N . SER A 1 688 ? 17.641 29.069 -19.401 1.00 84.69 688 SER A N 1
ATOM 5345 C CA . SER A 1 688 ? 16.568 29.116 -20.398 1.00 84.69 688 SER A CA 1
ATOM 5346 C C . SER A 1 688 ? 15.218 28.894 -19.714 1.00 84.69 688 SER A C 1
ATOM 5348 O O . SER A 1 688 ? 15.022 27.874 -19.051 1.00 84.69 688 SER A O 1
ATOM 5350 N N . ILE A 1 689 ? 14.307 29.860 -19.858 1.00 94.06 689 ILE A N 1
ATOM 5351 C CA . ILE A 1 689 ? 12.957 29.800 -19.292 1.00 94.06 689 ILE A CA 1
ATOM 5352 C C . ILE A 1 689 ? 11.939 29.797 -20.429 1.00 94.06 689 ILE A C 1
ATOM 5354 O O . ILE A 1 689 ? 11.933 30.699 -21.266 1.00 94.06 689 ILE A O 1
ATOM 5358 N N . ILE A 1 690 ? 11.052 28.810 -20.418 1.00 96.00 690 ILE A N 1
ATOM 5359 C CA . ILE A 1 690 ? 9.891 28.703 -21.297 1.00 96.00 690 ILE A CA 1
ATOM 5360 C C . ILE A 1 690 ? 8.676 29.154 -20.485 1.00 96.00 690 ILE A C 1
ATOM 5362 O O . ILE A 1 690 ? 8.326 28.542 -19.475 1.00 96.00 690 ILE A O 1
ATOM 5366 N N . LEU A 1 691 ? 8.049 30.253 -20.897 1.00 95.12 691 LEU A N 1
ATOM 5367 C CA . LEU A 1 691 ? 6.761 30.668 -20.349 1.00 95.12 691 LEU A CA 1
ATOM 5368 C C . LEU A 1 691 ? 5.661 29.901 -21.085 1.00 95.12 691 LEU A C 1
ATOM 5370 O O . LEU A 1 691 ? 5.623 29.932 -22.313 1.00 95.12 691 LEU A O 1
ATOM 5374 N N . ALA A 1 692 ? 4.791 29.220 -20.340 1.00 92.19 692 ALA A N 1
ATOM 5375 C CA . ALA A 1 692 ? 3.666 28.503 -20.924 1.00 92.19 692 ALA A CA 1
ATOM 5376 C C . ALA A 1 692 ? 2.732 29.457 -21.692 1.00 92.19 692 ALA A C 1
ATOM 5378 O O . ALA A 1 692 ? 2.439 30.555 -21.210 1.00 92.19 692 ALA A O 1
ATOM 5379 N N . LYS A 1 693 ? 2.262 29.036 -22.875 1.00 87.88 693 LYS A N 1
ATOM 5380 C CA . LYS A 1 693 ? 1.279 29.794 -23.676 1.00 87.88 693 LYS A CA 1
ATOM 5381 C C . LYS A 1 693 ? -0.066 29.922 -22.961 1.00 87.88 693 LYS A C 1
ATOM 5383 O O . LYS A 1 693 ? -0.679 30.984 -22.977 1.00 87.88 693 LYS A O 1
ATOM 5388 N N . GLU A 1 694 ? -0.486 28.844 -22.308 1.00 84.56 694 GLU A N 1
ATOM 5389 C CA . GLU A 1 694 ? -1.670 28.785 -21.458 1.00 84.56 694 GLU A CA 1
ATOM 5390 C C . GLU A 1 694 ? -1.233 28.544 -20.009 1.00 84.56 694 GLU A C 1
ATOM 5392 O O . GLU A 1 694 ? -0.353 27.718 -19.755 1.00 84.56 694 GLU A O 1
ATOM 5397 N N . ALA A 1 695 ? -1.851 29.234 -19.045 1.00 82.69 695 ALA A N 1
ATOM 5398 C CA . ALA A 1 695 ? -1.503 29.136 -17.625 1.00 82.69 695 ALA A CA 1
ATOM 5399 C C . ALA A 1 695 ? -2.059 27.867 -16.948 1.00 82.69 695 ALA A C 1
ATOM 5401 O O . ALA A 1 695 ? -2.636 27.910 -15.860 1.00 82.69 695 ALA A O 1
ATOM 5402 N N . THR A 1 696 ? -1.879 26.723 -17.602 1.00 84.69 696 THR A N 1
ATOM 5403 C CA . THR A 1 696 ? -2.303 25.399 -17.154 1.00 84.69 696 THR A CA 1
ATOM 5404 C C . THR A 1 696 ? -1.110 24.446 -17.134 1.00 84.69 696 THR A C 1
ATOM 5406 O O . THR A 1 696 ? -0.076 24.679 -17.761 1.00 84.69 696 THR A O 1
ATOM 5409 N N . ILE A 1 697 ? -1.236 23.333 -16.406 1.00 88.69 697 ILE A N 1
ATOM 5410 C CA . ILE A 1 697 ? -0.180 22.313 -16.389 1.00 88.69 697 ILE A CA 1
ATOM 5411 C C . ILE A 1 697 ? 0.021 21.667 -17.769 1.00 88.69 697 ILE A C 1
ATOM 5413 O O . ILE A 1 697 ? 1.152 21.365 -18.140 1.00 88.69 697 ILE A O 1
ATOM 5417 N N . ASN A 1 698 ? -1.056 21.521 -18.549 1.00 91.38 698 ASN A N 1
ATOM 5418 C CA . ASN A 1 698 ? -0.987 21.027 -19.922 1.00 91.38 698 ASN A CA 1
ATOM 5419 C C . ASN A 1 698 ? -0.275 22.042 -20.819 1.00 91.38 698 ASN A C 1
ATOM 5421 O O . ASN A 1 698 ? 0.667 21.659 -21.507 1.00 91.38 698 ASN A O 1
ATOM 5425 N N . GLY A 1 699 ? -0.630 23.327 -20.710 1.00 91.88 699 GLY A N 1
ATOM 5426 C CA . GLY A 1 699 ? 0.025 24.410 -21.441 1.00 91.88 699 GLY A CA 1
ATOM 5427 C C . GLY A 1 699 ? 1.535 24.463 -21.202 1.00 91.88 699 GLY A C 1
ATOM 5428 O O . GLY A 1 699 ? 2.296 24.676 -22.146 1.00 91.88 699 GLY A O 1
ATOM 5429 N N . CYS A 1 700 ? 2.004 24.190 -19.976 1.00 95.06 700 CYS A N 1
ATOM 5430 C CA . CYS A 1 700 ? 3.436 24.024 -19.696 1.00 95.06 700 CYS A CA 1
ATOM 5431 C C . CYS A 1 700 ? 4.065 22.885 -20.509 1.00 95.06 700 CYS A C 1
ATOM 5433 O O . CYS A 1 700 ? 5.100 23.069 -21.150 1.00 95.06 700 CYS A O 1
ATOM 5435 N N . ILE A 1 701 ? 3.467 21.694 -20.440 1.00 97.25 701 ILE A N 1
ATOM 5436 C CA . ILE A 1 701 ? 4.010 20.477 -21.055 1.00 97.25 701 ILE A CA 1
ATOM 5437 C C . ILE A 1 701 ? 4.008 20.607 -22.586 1.00 97.25 701 ILE A C 1
ATOM 5439 O O . ILE A 1 701 ? 4.992 20.260 -23.236 1.00 97.25 701 ILE A O 1
ATOM 5443 N N . GLU A 1 702 ? 2.943 21.167 -23.155 1.00 97.25 702 GLU A N 1
ATOM 5444 C CA . GLU A 1 702 ? 2.810 21.422 -24.591 1.00 97.25 702 GLU A CA 1
ATOM 5445 C C . GLU A 1 702 ? 3.808 22.477 -25.073 1.00 97.25 702 GLU A C 1
ATOM 5447 O O . GLU A 1 702 ? 4.508 22.245 -26.055 1.00 97.25 702 GLU A O 1
ATOM 5452 N N . SER A 1 703 ? 3.984 23.579 -24.335 1.00 97.31 703 SER A N 1
ATOM 5453 C CA . SER A 1 703 ? 4.977 24.609 -24.689 1.00 97.31 703 SER A CA 1
ATOM 5454 C C . SER A 1 703 ? 6.410 24.055 -24.688 1.00 97.31 703 SER A C 1
ATOM 5456 O O . SER A 1 703 ? 7.236 24.438 -25.518 1.00 97.31 703 SER A O 1
ATOM 5458 N N . LEU A 1 704 ? 6.725 23.128 -23.774 1.00 97.38 704 LEU A N 1
ATOM 5459 C CA . LEU A 1 704 ? 8.006 22.418 -23.785 1.00 97.38 704 LEU A CA 1
ATOM 5460 C C . LEU A 1 704 ? 8.144 21.525 -25.020 1.00 97.38 704 LEU A C 1
ATOM 5462 O O . LEU A 1 704 ? 9.180 21.548 -25.684 1.00 97.38 704 LEU A O 1
ATOM 5466 N N . ALA A 1 705 ? 7.109 20.743 -25.319 1.00 97.44 705 ALA A N 1
ATOM 5467 C CA . ALA A 1 705 ? 7.080 19.843 -26.462 1.00 97.44 705 ALA A CA 1
ATOM 5468 C C . ALA A 1 705 ? 7.278 20.597 -27.787 1.00 97.44 705 ALA A C 1
ATOM 5470 O O . ALA A 1 705 ? 8.147 20.230 -28.578 1.00 97.44 705 ALA A O 1
ATOM 5471 N N . GLU A 1 706 ? 6.551 21.697 -27.990 1.00 96.81 706 GLU A N 1
ATOM 5472 C CA . GLU A 1 706 ? 6.715 22.583 -29.145 1.00 96.81 706 GLU A CA 1
ATOM 5473 C C . G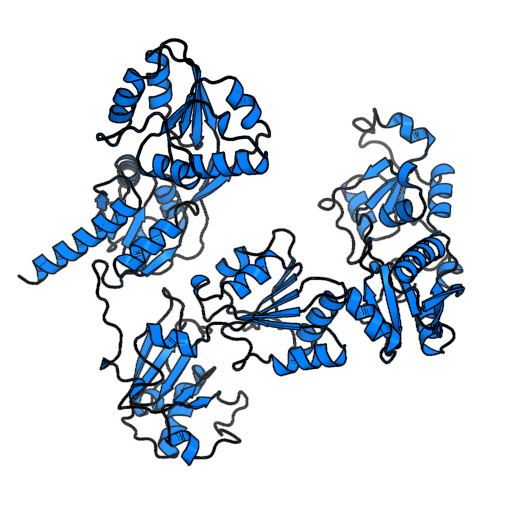LU A 1 706 ? 8.152 23.096 -29.260 1.00 96.81 706 GLU A C 1
ATOM 5475 O O . GLU A 1 706 ? 8.751 23.019 -30.332 1.00 96.81 706 GLU A O 1
ATOM 5480 N N . LYS A 1 707 ? 8.748 23.553 -28.148 1.00 95.00 707 LYS A N 1
ATOM 5481 C CA . LYS A 1 707 ? 10.121 24.070 -28.154 1.00 95.00 707 LYS A CA 1
ATOM 5482 C C . LYS A 1 707 ? 11.144 23.005 -28.541 1.00 95.00 707 LYS A C 1
ATOM 5484 O O . LYS A 1 707 ? 12.121 23.303 -29.230 1.00 95.00 707 LYS A O 1
ATOM 5489 N N . LEU A 1 708 ? 10.948 21.767 -28.094 1.00 94.69 708 LEU A N 1
ATOM 5490 C CA . LEU A 1 708 ? 11.823 20.647 -28.440 1.00 94.69 708 LEU A CA 1
ATOM 5491 C C . LEU A 1 708 ? 11.702 20.259 -29.918 1.00 94.69 708 LEU A C 1
ATOM 5493 O O . LEU A 1 708 ? 12.717 19.954 -30.546 1.00 94.69 708 LEU A O 1
ATOM 5497 N N . ILE A 1 709 ? 10.490 20.295 -30.476 1.00 95.38 709 ILE A N 1
ATOM 5498 C CA . ILE A 1 709 ? 10.257 20.056 -31.904 1.00 95.38 709 ILE A CA 1
ATOM 5499 C C . ILE A 1 709 ? 10.852 21.180 -32.751 1.00 95.38 709 ILE A C 1
ATOM 5501 O O . ILE A 1 709 ? 11.572 20.890 -33.702 1.00 95.38 709 ILE A O 1
ATOM 5505 N N . GLU A 1 710 ? 10.644 22.440 -32.372 1.00 94.50 710 GLU A N 1
ATOM 5506 C CA . GLU A 1 710 ? 11.229 23.599 -33.052 1.00 94.50 710 GLU A CA 1
ATOM 5507 C C . GLU A 1 710 ? 12.760 23.480 -33.127 1.00 94.50 710 GLU A C 1
ATOM 5509 O O . GLU A 1 710 ? 13.332 23.546 -34.214 1.00 94.50 710 GLU A O 1
ATOM 5514 N N . LYS A 1 711 ? 13.428 23.197 -31.995 1.00 90.81 711 LYS A N 1
ATOM 5515 C CA . LYS A 1 711 ? 14.884 22.955 -31.960 1.00 90.81 711 LYS A CA 1
ATOM 5516 C C . LYS A 1 711 ? 15.302 21.827 -32.912 1.00 90.81 711 LYS A C 1
ATOM 5518 O O . LYS A 1 711 ? 16.331 21.927 -33.571 1.00 90.81 711 LYS A O 1
ATOM 5523 N N . LYS A 1 712 ? 14.521 20.746 -32.988 1.00 90.56 712 LYS A N 1
ATOM 5524 C CA . LYS A 1 712 ? 14.827 19.596 -33.848 1.00 90.56 712 LYS A CA 1
ATOM 5525 C C . LYS A 1 712 ? 14.687 19.926 -35.334 1.00 90.56 712 LYS A C 1
ATOM 5527 O O . LYS A 1 712 ? 15.549 19.517 -36.102 1.00 90.56 712 LYS A O 1
ATOM 5532 N N . ILE A 1 713 ? 13.642 20.661 -35.718 1.00 93.56 713 ILE A N 1
ATOM 5533 C CA . ILE A 1 713 ? 13.429 21.130 -37.097 1.00 93.56 713 ILE A CA 1
ATOM 5534 C C . ILE A 1 713 ? 14.578 22.048 -37.520 1.00 93.56 713 ILE A C 1
ATOM 5536 O O . IL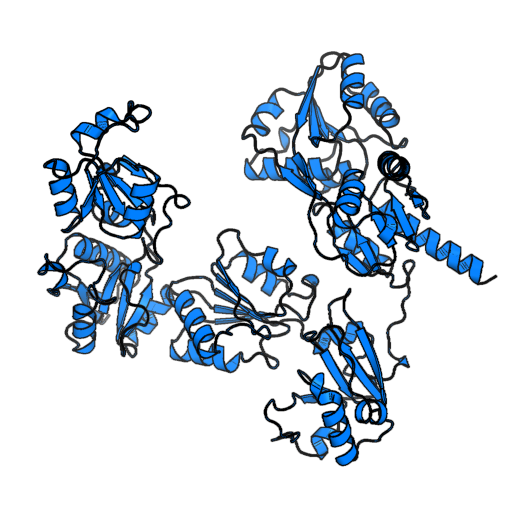E A 1 713 ? 15.117 21.892 -38.612 1.00 93.56 713 ILE A O 1
ATOM 5540 N N . LEU A 1 714 ? 14.983 22.974 -36.647 1.00 91.94 714 LEU A N 1
ATOM 5541 C CA . LEU A 1 714 ? 16.086 23.894 -36.924 1.00 91.94 714 LEU A CA 1
ATOM 5542 C C . LEU A 1 714 ? 17.434 23.178 -37.080 1.00 91.94 714 LEU A C 1
ATOM 5544 O O . LEU A 1 714 ? 18.215 23.592 -37.920 1.00 91.94 714 LEU A O 1
ATOM 5548 N N . ASN A 1 715 ? 17.682 22.094 -36.337 1.00 89.56 715 ASN A N 1
ATOM 5549 C CA . ASN A 1 715 ? 18.917 21.303 -36.442 1.00 89.56 715 ASN A CA 1
ATOM 5550 C C . ASN A 1 715 ? 18.967 20.358 -37.663 1.00 89.56 715 ASN A C 1
ATOM 5552 O O . ASN A 1 715 ? 19.981 19.695 -37.866 1.00 89.56 715 ASN A O 1
ATOM 5556 N N . GLN A 1 716 ? 17.865 20.200 -38.405 1.00 85.81 716 GLN A N 1
ATOM 5557 C CA . GLN A 1 716 ? 17.825 19.403 -39.642 1.00 85.81 716 GLN A CA 1
ATOM 5558 C C . GLN A 1 716 ? 18.130 20.229 -40.897 1.00 85.81 716 GLN A C 1
ATOM 5560 O O . GLN A 1 716 ? 18.344 19.648 -41.960 1.00 85.81 716 GLN A O 1
ATOM 5565 N N . ARG A 1 717 ? 18.108 21.558 -40.772 1.00 62.53 717 ARG A N 1
ATOM 5566 C CA . ARG A 1 717 ? 18.637 22.495 -41.763 1.00 62.53 717 ARG A CA 1
ATOM 5567 C C . ARG A 1 717 ? 20.093 22.782 -41.438 1.00 62.53 717 ARG A C 1
ATOM 5569 O O . ARG A 1 717 ? 20.841 23.006 -42.410 1.00 62.53 717 ARG A O 1
#

Radius of gyration: 33.28 Å; chains: 1; bounding box: 64×84×93 Å

Secondary structure (DSSP, 8-state):
-PPEEEEEEEESSHHHHHHHHHHHHHHHHH-TTEEEEEEEE--HHHH--SS-GGGS-TTTTTHHHHHHHHTTS-SEEEEEGGGS-SSPPTTEEEEEES------EEEE--HHHHTTGGGTT-S-TTS--EEEE-SHHHHHHHHHH-TT-EEEE--S-HHHHHHHHHTTS-SEEEEEHHHHHHTT-GGG--EEPPTTTSPPPTTTT-EEEEEETT-HHHHHHHTTTPPPEEEEE-BSSSGGGS-HHHHHHHHT-SEEEE-TT--HHHHTTS-TTSEEEE----TTS-PPPHHHHHHHHHHHHHTT--EEEEESB-TTSSS-HHHHHHHHHTTT--EEEE----HHHHGGGGT--S-BTTTBS--EEE---SSS----TT--HHHHHHS-EEESS-TTTHHHHHHHHHHTT--TT-EEEEEESTT-TTT-EEEEEEHHHHHH-----SSTT--EEEEESGGG-GGGSPP--SSSTT-EEEE-S-HHHHHHHHHHHHHTT-EEEE--SEEEEE---TTHHHHHTT-SEEEE-SHHHHHHHHHHHHHTT--GGGPPEEEESSHHHHHHHHTTT---SEE--SSTTHHHHHHHHHTTPPTT-EEEEEEETT--SHHHHHHHHTT-EEEEEEEEEEEEPP-S-----SEEEE-SHHHHHHHHHHH-GGGGTTSEEEESSHHHHHHHHHTT--S-EEE-SSSSHHHHHHHHHHHHHHHHHHTT-